Protein AF-A0A212FAN5-F1 (afdb_monomer)

Radius of gyration: 25.09 Å; Cα contacts (8 Å, |Δi|>4): 519; chains: 1; bounding box: 76×52×69 Å

Mean predicted aligned error: 10.19 Å

Secondary structure (DSSP, 8-state):
--HHHHHHHHHHHHHHTTSS-HHHHHHTTS-HHHHHHHHHHHHHHHHHHTTHHHHHHHHHHH-S-GGGSSHHHHHHHHHHHHHHHHHHS-HHHHHHHHHHHHHHHHHHHHHHS-TT-TTS--HHHHHHHHHHHHHHHHHHHTT-SSS---HHHHHHHHHHHH--SPPPHHHHHHHHHHHHHHHHTSPPPPHHHHHHHHHHHHHHHHHHGGG-TTTT--GGGTTTTSTTPPPPPHHHHHHHHHHHHHHSBSSTHHHHHHH-SSGGGG-S-PPPPBSS-HHHHHHH--HHHHHHHHHHHHHHHHHHHSTHHHHIIIIIIHHHHTS-HHHHHHHHHHHHHHHHHHS-HHHHHHHHHHHHHHTTSTTS-HHHHHTHHHHHHHHHHHTT---SS--TTSHHHHHHHTT---HHHHHHHHHHHHHHHHHGGG---

Nearest PDB structures (foldseek):
  8uvi-assembly1_A  TM=6.514E-01  e=1.101E-11  Homo sapiens
  8w6d-assembly1_B  TM=5.560E-01  e=1.247E-11  Homo sapiens
  8w6g-assembly1_B  TM=5.417E-01  e=8.872E-11  Homo sapiens
  4f35-assembly1_C  TM=7.478E-01  e=4.276E-08  Vibrio cholerae
  8r34-assembly1_A  TM=4.505E-01  e=2.760E-05  Saccharomyces cerevisiae

Solvent-accessible surface area (backbone atoms only — not comparable to full-atom values): 23287 Å² total; per-residue (Å²): 131,63,67,36,59,60,15,48,46,52,65,55,49,35,38,73,72,69,72,40,57,61,71,63,41,56,51,33,49,69,35,62,72,51,50,35,52,51,47,53,49,53,52,48,50,50,46,54,74,52,42,54,58,60,50,54,44,41,50,54,64,56,52,80,58,55,84,46,48,30,56,74,47,38,41,51,35,47,25,48,42,18,18,60,45,4,55,80,39,57,35,54,60,42,30,45,54,52,39,65,58,49,39,58,50,36,51,53,53,39,65,72,55,53,96,82,54,92,82,62,59,65,36,66,60,50,44,44,52,41,42,57,43,21,36,51,28,5,47,50,16,55,56,38,88,82,76,81,84,67,55,75,60,54,50,52,55,57,54,70,76,71,67,91,63,73,59,54,74,66,61,16,44,50,52,48,53,52,47,47,52,57,53,69,69,51,77,78,92,48,70,47,36,56,50,49,51,48,54,51,52,49,51,53,50,52,60,59,45,32,73,27,78,88,68,79,53,31,71,47,54,74,51,69,88,45,90,89,55,80,69,64,52,71,32,60,57,46,50,53,52,53,53,50,36,46,67,40,60,39,59,69,62,64,57,50,65,73,71,44,90,48,84,80,74,61,62,94,72,71,91,74,55,30,62,49,39,64,72,60,47,63,75,72,54,68,61,44,57,52,40,28,50,12,25,22,46,31,50,36,52,49,37,67,74,38,74,54,32,54,52,38,20,67,63,63,22,36,74,41,52,74,45,58,68,71,58,28,48,48,50,50,25,50,53,23,26,53,37,7,44,77,42,56,33,68,60,30,34,35,62,48,46,41,55,63,67,39,35,56,44,87,94,52,53,68,70,52,51,80,39,42,68,59,50,53,49,34,28,59,55,19,9,55,56,32,59,62,47,59,44,87,96,36,45,27,24,42,30,35,70,71,48,65,35,56,64,70,58,47,41,52,50,53,50,50,52,53,49,52,62,66,60,63,78,76,66,87,125

Foldseek 3Di:
DCLLVLLCCLLPVCVVVVLDDNVVLVQLLDDLVLLLVLLLVLLLVLLVVLCVLVLLLLCLQLPDDLVCLKLVNNLLSLLVSLQQSLCQHPSLSNLLSSLLLLQVLLVVLQVVVPPPDPQAWRSLQSLLLSSLSSQVSNLVSNVPVVHDDPNSVLSVVLVVPRGDDIHDSVSSVSSSVSSVVVNVPDDPNDPLNVVSVVLSVVLVVLVVQQDPPPVVDHQQCPCVVPPPDDGDDSSNSSVVSVVVQQPAFSDVLVVVVVPDPDPVSSPPDDDTGGSSHVVSSVVPDDVSLSSNSSSLSSVLVSCVSDCVLVVLQPPVLCVLQVDPPVSNLVVLLVQLLVLLQVDPLSNSLSVCLSSLLSNLDPPGDPVCVVCSVVSNSSNNSSSSNRFQHLDPSRSNVSCCPSSVHDSVSSVVSVVVSVVCVVPVVPDDD

Structure (mmCIF, N/CA/C/O backbone):
data_AF-A0A212FAN5-F1
#
_entry.id   AF-A0A212FAN5-F1
#
loop_
_atom_site.group_PDB
_atom_site.id
_atom_site.type_symbol
_atom_site.label_atom_id
_atom_site.label_alt_id
_atom_site.label_comp_id
_atom_site.label_asym_id
_atom_site.label_entity_id
_atom_site.label_seq_id
_atom_site.pdbx_PDB_ins_code
_atom_site.Cartn_x
_atom_site.Cartn_y
_atom_site.Cartn_z
_atom_site.occupancy
_atom_site.B_iso_or_equiv
_atom_site.auth_seq_id
_atom_site.auth_comp_id
_atom_site.auth_asym_id
_atom_site.auth_atom_id
_atom_site.pdbx_PDB_model_num
ATOM 1 N N . MET A 1 1 ? -6.114 16.616 -9.370 1.00 46.06 1 MET A N 1
ATOM 2 C CA . MET A 1 1 ? -6.663 16.224 -10.688 1.00 46.06 1 MET A CA 1
ATOM 3 C C . MET A 1 1 ? -5.635 16.204 -11.830 1.00 46.06 1 MET A C 1
ATOM 5 O O . MET A 1 1 ? -5.940 15.588 -12.833 1.00 46.06 1 MET A O 1
ATOM 9 N N . ALA A 1 2 ? -4.420 16.767 -11.707 1.00 61.09 2 ALA A N 1
ATOM 10 C CA . ALA A 1 2 ? -3.475 16.863 -12.839 1.00 61.09 2 ALA A CA 1
ATOM 11 C C . ALA A 1 2 ? -2.564 15.636 -13.099 1.00 61.09 2 ALA A C 1
ATOM 13 O O . ALA A 1 2 ? -2.023 15.501 -14.190 1.00 61.09 2 ALA A O 1
ATOM 14 N N . ALA A 1 3 ? -2.388 14.722 -12.135 1.00 66.31 3 ALA A N 1
ATOM 15 C CA . ALA A 1 3 ? -1.461 13.590 -12.288 1.00 66.31 3 ALA A CA 1
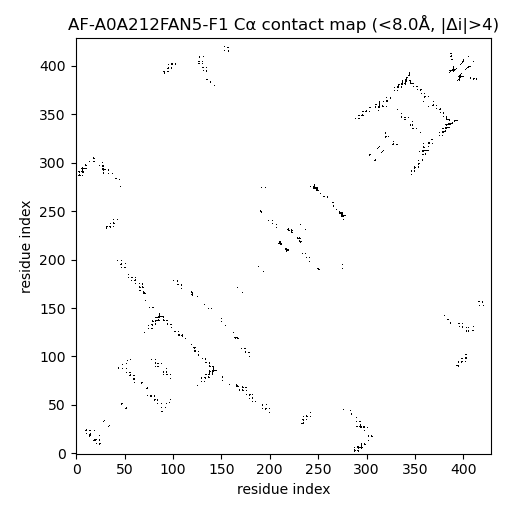ATOM 16 C C . ALA A 1 3 ? -1.793 12.626 -13.457 1.00 66.31 3 ALA A C 1
ATOM 18 O O . ALA A 1 3 ? -0.866 12.212 -14.148 1.00 66.31 3 ALA A O 1
ATOM 19 N N . PRO A 1 4 ? -3.070 12.296 -13.748 1.00 72.94 4 PRO A N 1
ATOM 20 C CA . PRO A 1 4 ? -3.416 11.442 -14.889 1.00 72.94 4 PRO A CA 1
ATOM 21 C C . PRO A 1 4 ? -3.107 12.084 -16.244 1.00 72.94 4 PRO A C 1
ATOM 23 O O . PRO A 1 4 ? -2.704 11.390 -17.169 1.00 72.94 4 PRO A O 1
ATOM 26 N N . ALA A 1 5 ? -3.255 13.410 -16.352 1.00 83.69 5 ALA A N 1
ATOM 27 C CA . ALA A 1 5 ? -2.942 14.144 -17.576 1.00 83.69 5 ALA A CA 1
ATOM 28 C C . ALA A 1 5 ? -1.446 14.053 -17.905 1.00 83.69 5 ALA A C 1
ATOM 30 O O . ALA A 1 5 ? -1.089 13.807 -19.052 1.00 83.69 5 ALA A O 1
ATOM 31 N N . ALA A 1 6 ? -0.580 14.142 -16.887 1.00 85.00 6 ALA A N 1
ATOM 32 C CA . ALA A 1 6 ? 0.856 13.918 -17.053 1.00 85.00 6 ALA A CA 1
ATOM 33 C C . ALA A 1 6 ? 1.170 12.505 -17.568 1.00 85.00 6 ALA A C 1
ATOM 35 O O . ALA A 1 6 ? 2.084 12.328 -18.367 1.00 85.00 6 ALA A O 1
ATOM 36 N N . GLY A 1 7 ? 0.371 11.514 -17.162 1.00 84.19 7 GLY A N 1
ATOM 37 C CA . GLY A 1 7 ? 0.466 10.149 -17.663 1.00 84.19 7 GLY A CA 1
ATOM 38 C C . GLY A 1 7 ? 0.160 10.012 -19.154 1.00 84.19 7 GLY A C 1
ATOM 39 O O . GLY A 1 7 ? 0.705 9.107 -19.754 1.00 84.19 7 GLY A O 1
ATOM 40 N N . PHE A 1 8 ? -0.635 10.899 -19.767 1.00 90.06 8 PHE A N 1
ATOM 41 C CA . PHE A 1 8 ? -0.905 10.887 -21.214 1.00 90.06 8 PHE A CA 1
ATOM 42 C C . PHE A 1 8 ? 0.152 11.616 -22.049 1.00 90.06 8 PHE A C 1
ATOM 44 O O . PHE A 1 8 ? 0.228 11.393 -23.255 1.00 90.06 8 PHE A O 1
ATOM 51 N N . ILE A 1 9 ? 0.980 12.470 -21.437 1.00 91.12 9 ILE A N 1
ATOM 52 C CA . ILE A 1 9 ? 1.988 13.257 -22.163 1.00 91.12 9 ILE A CA 1
ATOM 53 C C . ILE A 1 9 ? 2.911 12.357 -23.003 1.00 91.12 9 ILE A C 1
ATOM 55 O O . ILE A 1 9 ? 3.073 12.651 -24.189 1.00 91.12 9 ILE A O 1
ATOM 59 N N . PRO A 1 10 ? 3.464 11.239 -22.483 1.00 89.12 10 PRO A N 1
ATOM 60 C CA . PRO A 1 10 ? 4.305 10.357 -23.287 1.00 89.12 10 PRO A CA 1
ATOM 61 C C . PRO A 1 10 ? 3.571 9.739 -24.482 1.00 89.12 10 PRO A C 1
ATOM 63 O O . PRO A 1 10 ? 4.204 9.484 -25.500 1.00 89.12 10 PRO A O 1
ATOM 66 N N . LEU A 1 11 ? 2.251 9.518 -24.383 1.00 89.44 11 LEU A N 1
ATOM 67 C CA . LEU A 1 11 ? 1.454 8.915 -25.458 1.00 89.44 11 LEU A CA 1
ATOM 68 C C . LEU A 1 11 ? 1.418 9.791 -26.717 1.00 89.44 11 LEU A C 1
ATOM 70 O O . LEU A 1 11 ? 1.438 9.261 -27.821 1.00 89.44 11 LEU A O 1
ATOM 74 N N . PHE A 1 12 ? 1.385 11.113 -26.543 1.00 90.62 12 PHE A N 1
ATOM 75 C CA . PHE A 1 12 ? 1.351 12.076 -27.645 1.00 90.62 12 PHE A CA 1
ATOM 76 C C . PHE A 1 12 ? 2.745 12.598 -28.018 1.00 90.62 12 PHE A C 1
ATOM 78 O O . PHE A 1 12 ? 3.089 12.664 -29.196 1.00 90.62 12 PHE A O 1
ATOM 85 N N . MET A 1 13 ? 3.572 12.940 -27.025 1.00 92.75 13 MET A N 1
ATOM 86 C CA . MET A 1 13 ? 4.868 13.577 -27.271 1.00 92.75 13 MET A CA 1
ATOM 87 C C . MET A 1 13 ? 5.886 12.620 -27.898 1.00 92.75 13 MET A C 1
ATOM 89 O O . MET A 1 13 ? 6.616 13.023 -28.798 1.00 92.75 13 MET A O 1
ATOM 93 N N . LEU A 1 14 ? 5.954 11.356 -27.456 1.00 91.44 14 LEU A N 1
ATOM 94 C CA . LEU A 1 14 ? 6.981 10.427 -27.949 1.00 91.44 14 LEU A CA 1
ATOM 95 C C . LEU A 1 14 ? 6.835 10.119 -29.452 1.00 91.44 14 LEU A C 1
ATOM 97 O O . LEU A 1 14 ? 7.858 10.157 -30.141 1.00 91.44 14 LEU A O 1
ATOM 101 N N . PRO A 1 15 ? 5.618 9.885 -29.988 1.00 92.56 15 PRO A N 1
ATOM 102 C CA . PRO A 1 15 ? 5.424 9.778 -31.432 1.00 92.56 15 PRO A CA 1
ATOM 103 C C . PRO A 1 15 ? 5.621 11.102 -32.170 1.00 92.56 15 PRO A C 1
ATOM 105 O O . PRO A 1 15 ? 6.230 11.109 -33.236 1.00 92.56 15 PRO A O 1
ATOM 108 N N . MET A 1 16 ? 5.169 12.228 -31.603 1.00 92.25 16 MET A N 1
ATOM 109 C CA . MET A 1 16 ? 5.304 13.546 -32.241 1.00 92.25 16 MET A CA 1
ATOM 110 C C . MET A 1 16 ? 6.770 13.952 -32.449 1.00 92.25 16 MET A C 1
ATOM 112 O O . MET A 1 16 ? 7.107 14.525 -33.481 1.00 92.25 16 MET A O 1
ATOM 116 N N . PHE A 1 17 ? 7.651 13.624 -31.501 1.00 91.19 17 PHE A N 1
ATOM 117 C CA . PHE A 1 17 ? 9.094 13.850 -31.633 1.00 91.19 17 PHE A CA 1
ATOM 118 C C . PHE A 1 17 ? 9.822 12.752 -32.427 1.00 91.19 17 PHE A C 1
ATOM 120 O O . PHE A 1 17 ? 11.046 12.786 -32.522 1.00 91.19 17 PHE A O 1
ATOM 127 N N . GLY A 1 18 ? 9.104 11.768 -32.980 1.00 87.94 18 GLY A N 1
ATOM 128 C CA . GLY A 1 18 ? 9.692 10.681 -33.768 1.00 87.94 18 GLY A CA 1
ATOM 129 C C . GLY A 1 18 ? 10.557 9.707 -32.961 1.00 87.94 18 GLY A C 1
ATOM 130 O O . GLY A 1 18 ? 11.341 8.962 -33.542 1.00 87.94 18 GLY A O 1
ATOM 131 N N . VAL A 1 19 ? 10.435 9.699 -31.628 1.00 89.19 19 VAL A N 1
ATOM 132 C CA . VAL A 1 19 ? 11.263 8.862 -30.743 1.00 89.19 19 VAL A CA 1
ATOM 133 C C . VAL A 1 19 ? 10.789 7.408 -30.745 1.00 89.19 19 VAL A C 1
ATOM 135 O O . VAL A 1 19 ? 11.597 6.480 -30.749 1.00 89.19 19 VAL A O 1
ATOM 138 N N . LEU A 1 20 ? 9.471 7.200 -30.722 1.00 89.06 20 LEU A N 1
ATOM 139 C CA . LEU A 1 20 ? 8.841 5.882 -30.737 1.00 89.06 20 LEU A CA 1
ATOM 140 C C . LEU A 1 20 ? 7.603 5.893 -31.629 1.00 89.06 20 LEU A C 1
ATOM 142 O O . LEU A 1 20 ? 6.850 6.858 -31.639 1.00 89.06 20 LEU A O 1
ATOM 146 N N . ASP A 1 21 ? 7.352 4.777 -32.308 1.00 91.81 21 ASP A N 1
ATOM 147 C CA . ASP A 1 21 ? 6.118 4.579 -33.066 1.00 91.81 21 ASP A CA 1
ATOM 148 C C . ASP A 1 21 ? 4.885 4.513 -32.144 1.00 91.81 21 ASP A C 1
ATOM 150 O O . ASP A 1 21 ? 4.941 3.958 -31.040 1.00 91.81 21 ASP A O 1
ATOM 154 N N . THR A 1 22 ? 3.751 5.028 -32.621 1.00 91.56 22 THR A N 1
ATOM 155 C CA . THR A 1 22 ? 2.479 5.112 -31.890 1.00 91.56 22 THR A CA 1
ATOM 156 C C . THR A 1 22 ? 2.050 3.756 -31.333 1.00 91.56 22 THR A C 1
ATOM 158 O O . THR A 1 22 ? 1.640 3.669 -30.173 1.00 91.56 22 THR A O 1
ATOM 161 N N . VAL A 1 23 ? 2.206 2.677 -32.110 1.00 91.44 23 VAL A N 1
ATOM 162 C CA . VAL A 1 23 ? 1.837 1.316 -31.683 1.00 91.44 23 VAL A CA 1
ATOM 163 C C . VAL A 1 23 ? 2.699 0.855 -30.503 1.00 91.44 23 VAL A C 1
ATOM 165 O O . VAL A 1 23 ? 2.186 0.287 -29.536 1.00 91.44 23 VAL A O 1
ATOM 168 N N . LYS A 1 24 ? 4.004 1.153 -30.530 1.00 88.06 24 LYS A N 1
ATOM 169 C CA . LYS A 1 24 ? 4.939 0.803 -29.445 1.00 88.06 24 LYS A CA 1
ATOM 170 C C . LYS A 1 24 ? 4.662 1.597 -28.170 1.00 88.06 24 LYS A C 1
ATOM 172 O O . LYS A 1 24 ? 4.730 1.041 -27.070 1.00 88.06 24 LYS A O 1
ATOM 177 N N . VAL A 1 25 ? 4.340 2.885 -28.302 1.00 89.44 25 VAL A N 1
ATOM 178 C CA . VAL A 1 25 ? 4.002 3.727 -27.147 1.00 89.44 25 VAL A CA 1
ATOM 179 C C . VAL A 1 25 ? 2.686 3.269 -26.525 1.00 89.44 25 VAL A C 1
ATOM 181 O O . VAL A 1 25 ? 2.644 3.039 -25.318 1.00 89.44 25 VAL A O 1
ATOM 184 N N . ALA A 1 26 ? 1.645 3.040 -27.330 1.00 89.19 26 ALA A N 1
ATOM 185 C CA . ALA A 1 26 ? 0.362 2.523 -26.851 1.00 89.19 26 ALA A CA 1
ATOM 186 C C . ALA A 1 26 ? 0.505 1.152 -26.163 1.00 89.19 26 ALA A C 1
ATOM 188 O O . ALA A 1 26 ? -0.056 0.941 -25.086 1.00 89.19 26 ALA A O 1
ATOM 189 N N . GLY A 1 27 ? 1.336 0.256 -26.712 1.00 87.25 27 GLY A N 1
ATOM 190 C CA . GLY A 1 27 ? 1.639 -1.051 -26.115 1.00 87.25 27 GLY A CA 1
ATOM 191 C C . GLY A 1 27 ? 2.274 -0.975 -24.718 1.00 87.25 27 GLY A C 1
ATOM 192 O O . GLY A 1 27 ? 2.142 -1.905 -23.925 1.00 87.25 27 GLY A O 1
ATOM 193 N N . SER A 1 28 ? 2.905 0.152 -24.370 1.00 86.06 28 SER A N 1
ATOM 194 C CA . SER A 1 28 ? 3.496 0.368 -23.041 1.00 86.06 28 SER A CA 1
ATOM 195 C C . SER A 1 28 ? 2.448 0.653 -21.949 1.00 86.06 28 SER A C 1
ATOM 197 O O . SER A 1 28 ? 2.745 0.462 -20.770 1.00 86.06 28 SER A O 1
ATOM 199 N N . TYR A 1 29 ? 1.222 1.064 -22.310 1.00 87.62 29 TYR A N 1
ATOM 200 C CA . TYR A 1 29 ? 0.134 1.355 -21.357 1.00 87.62 29 TYR A CA 1
ATOM 201 C C . TYR A 1 29 ? -0.659 0.119 -20.932 1.00 87.62 29 TYR A C 1
ATOM 203 O O . TYR A 1 29 ? -1.281 0.135 -19.870 1.00 87.62 29 TYR A O 1
ATOM 211 N N . PHE A 1 30 ? -0.629 -0.953 -21.724 1.00 85.44 30 PHE A N 1
ATOM 212 C CA . PHE A 1 30 ? -1.336 -2.194 -21.418 1.00 85.44 30 PHE A CA 1
ATOM 213 C C . PHE A 1 30 ? -0.386 -3.391 -21.464 1.00 85.44 30 PHE A C 1
ATOM 215 O O . PHE A 1 30 ? -0.435 -4.233 -22.355 1.00 85.44 30 PHE A O 1
ATOM 222 N N . ASN A 1 31 ? 0.509 -3.439 -20.478 1.00 83.56 31 ASN A N 1
ATOM 223 C CA . ASN A 1 31 ? 1.464 -4.529 -20.306 1.00 83.56 31 ASN A CA 1
ATOM 224 C C . ASN A 1 31 ? 1.005 -5.501 -19.202 1.00 83.56 31 ASN A C 1
ATOM 226 O O . ASN A 1 31 ? 0.176 -5.154 -18.360 1.00 83.56 31 ASN A O 1
ATOM 230 N N . ASP A 1 32 ? 1.592 -6.696 -19.166 1.00 80.88 32 ASP A N 1
ATOM 231 C CA . ASP A 1 32 ? 1.287 -7.773 -18.211 1.00 80.88 32 ASP A CA 1
ATOM 232 C C . ASP A 1 32 ? 1.281 -7.287 -16.748 1.00 80.88 32 ASP A C 1
ATOM 234 O O . ASP A 1 32 ? 0.324 -7.507 -16.009 1.00 80.88 32 ASP A O 1
ATOM 238 N N . SER A 1 33 ? 2.293 -6.511 -16.347 1.00 81.25 33 SER A N 1
ATOM 239 C CA . SER A 1 33 ? 2.389 -5.959 -14.988 1.00 81.25 33 SER A CA 1
ATOM 240 C C . SER A 1 33 ? 1.289 -4.943 -14.662 1.00 81.25 33 SER A C 1
ATOM 242 O O . SER A 1 33 ? 0.830 -4.876 -13.522 1.00 81.25 33 SER A O 1
ATOM 244 N N . ILE A 1 34 ? 0.850 -4.154 -15.650 1.00 84.06 34 ILE A N 1
ATOM 245 C CA . ILE A 1 34 ? -0.247 -3.193 -15.474 1.00 84.06 34 ILE A CA 1
ATOM 246 C C . ILE A 1 34 ? -1.567 -3.957 -15.365 1.00 84.06 34 ILE A C 1
ATOM 248 O O . ILE A 1 34 ? -2.365 -3.658 -14.483 1.00 84.06 34 ILE A O 1
ATOM 252 N N . CYS A 1 35 ? -1.770 -4.985 -16.191 1.00 82.62 35 CYS A N 1
ATOM 253 C CA . CYS A 1 35 ? -2.942 -5.853 -16.110 1.00 82.62 35 CYS A CA 1
ATOM 254 C C . CYS A 1 35 ? -3.058 -6.514 -14.725 1.00 82.62 35 CYS A C 1
ATOM 256 O O . CYS A 1 35 ? -4.109 -6.424 -14.087 1.00 82.62 35 CYS A O 1
ATOM 258 N N . LEU A 1 36 ? -1.956 -7.061 -14.201 1.00 81.25 36 LEU A N 1
ATOM 259 C CA . LEU A 1 36 ? -1.901 -7.595 -12.839 1.00 81.25 36 LEU A CA 1
ATOM 260 C C . LEU A 1 36 ? -2.270 -6.539 -11.787 1.00 81.25 36 LEU A C 1
ATOM 262 O O . LEU A 1 36 ? -3.070 -6.810 -10.893 1.00 81.25 36 LEU A O 1
ATOM 266 N N . PHE A 1 37 ? -1.712 -5.330 -11.897 1.00 81.38 37 PHE A N 1
ATOM 267 C CA . PHE A 1 37 ? -2.019 -4.228 -10.985 1.00 81.38 37 PHE A CA 1
ATOM 268 C C . PHE A 1 37 ? -3.511 -3.869 -10.997 1.00 81.38 37 PHE A C 1
ATOM 270 O O . PHE A 1 37 ? -4.101 -3.660 -9.935 1.00 81.38 37 PHE A O 1
ATOM 277 N N . VAL A 1 38 ? -4.134 -3.833 -12.179 1.00 83.44 38 VAL A N 1
ATOM 278 C CA . VAL A 1 38 ? -5.569 -3.556 -12.333 1.00 83.44 38 VAL A CA 1
ATOM 279 C C . VAL A 1 38 ? -6.407 -4.629 -11.650 1.00 83.44 38 VAL A C 1
ATOM 281 O O . VAL A 1 38 ? -7.250 -4.296 -10.816 1.00 83.44 38 VAL A O 1
ATOM 284 N N . VAL A 1 39 ? -6.153 -5.905 -11.944 1.00 82.12 39 VAL A N 1
ATOM 285 C CA . VAL A 1 39 ? -6.935 -7.009 -11.371 1.00 82.12 39 VAL A CA 1
ATOM 286 C C . VAL A 1 39 ? -6.743 -7.105 -9.856 1.00 82.12 39 VAL A C 1
ATOM 288 O O . VAL A 1 39 ? -7.725 -7.212 -9.120 1.00 82.12 39 VAL A O 1
ATOM 291 N N . ALA A 1 40 ? -5.505 -6.991 -9.366 1.00 80.12 40 ALA A N 1
ATOM 292 C CA . ALA A 1 40 ? -5.224 -6.973 -7.932 1.00 80.12 40 ALA A CA 1
ATOM 293 C C . ALA A 1 40 ? -5.911 -5.786 -7.237 1.00 80.12 40 ALA A C 1
ATOM 295 O O . ALA A 1 40 ? -6.470 -5.943 -6.153 1.00 80.12 40 ALA A O 1
ATOM 296 N N . GLY A 1 41 ? -5.932 -4.610 -7.875 1.00 81.06 41 GLY A N 1
ATOM 297 C CA . GLY A 1 41 ? -6.659 -3.439 -7.389 1.00 81.06 41 GLY A CA 1
ATOM 298 C C . GLY A 1 41 ? -8.168 -3.678 -7.286 1.00 81.06 41 GLY A C 1
ATOM 299 O O . GLY A 1 41 ? -8.760 -3.380 -6.249 1.00 81.06 41 GLY A O 1
ATOM 300 N N . MET A 1 42 ? -8.782 -4.263 -8.317 1.00 84.25 42 MET A N 1
ATOM 301 C CA . MET A 1 42 ? -10.211 -4.611 -8.322 1.00 84.25 42 MET A CA 1
ATOM 302 C C . MET A 1 42 ? -10.554 -5.618 -7.221 1.00 84.25 42 MET A C 1
ATOM 304 O O . MET A 1 42 ? -11.535 -5.442 -6.496 1.00 84.25 42 MET A O 1
ATOM 308 N N . LEU A 1 43 ? -9.715 -6.637 -7.047 1.00 81.50 43 LEU A N 1
ATOM 309 C CA . LEU A 1 43 ? -9.887 -7.653 -6.016 1.00 81.50 43 LEU A CA 1
ATOM 310 C C . LEU A 1 43 ? -9.742 -7.061 -4.600 1.00 81.50 43 LEU A C 1
ATOM 312 O O . LEU A 1 43 ? -10.535 -7.357 -3.706 1.00 81.50 43 LEU A O 1
ATOM 316 N N . GLN A 1 44 ? -8.787 -6.150 -4.412 1.00 80.19 44 GLN A N 1
ATOM 317 C CA . GLN A 1 44 ? -8.599 -5.422 -3.158 1.00 80.19 44 GLN A CA 1
ATOM 318 C C . GLN A 1 44 ? -9.801 -4.534 -2.811 1.00 80.19 44 GLN A C 1
ATOM 320 O O . GLN A 1 44 ? -10.220 -4.430 -1.657 1.00 80.19 44 GLN A O 1
ATOM 325 N N . MET A 1 45 ? -10.369 -3.875 -3.820 1.00 81.50 45 MET A N 1
ATOM 326 C CA . MET A 1 45 ? -11.565 -3.052 -3.660 1.00 81.50 45 MET A CA 1
ATOM 327 C C . MET A 1 45 ? -12.791 -3.897 -3.315 1.00 81.50 45 MET A C 1
ATOM 329 O O . MET A 1 45 ? -13.599 -3.489 -2.480 1.00 81.50 45 MET A O 1
ATOM 333 N N . LEU A 1 46 ? -12.913 -5.084 -3.912 1.00 81.69 46 LEU A N 1
ATOM 334 C CA . LEU A 1 46 ? -13.956 -6.042 -3.569 1.00 81.69 46 LEU A CA 1
ATOM 335 C C . LEU A 1 46 ? -13.844 -6.468 -2.095 1.00 81.69 46 LEU A C 1
ATOM 337 O O . LEU A 1 46 ? -14.842 -6.413 -1.372 1.00 81.69 46 LEU A O 1
ATOM 341 N N . LEU A 1 47 ? -12.632 -6.781 -1.621 1.00 82.00 47 LEU A N 1
ATOM 342 C CA . LEU A 1 47 ? -12.367 -7.102 -0.214 1.00 82.00 47 LEU A CA 1
ATOM 343 C C . LEU A 1 47 ? -12.745 -5.954 0.737 1.00 82.00 47 LEU A C 1
ATOM 345 O O . LEU A 1 47 ? -13.276 -6.193 1.818 1.00 82.00 47 LEU A O 1
ATOM 349 N N . ASN A 1 48 ? -12.519 -4.700 0.343 1.00 81.44 48 ASN A N 1
ATOM 350 C CA . ASN A 1 48 ? -12.969 -3.547 1.129 1.00 81.44 48 ASN A C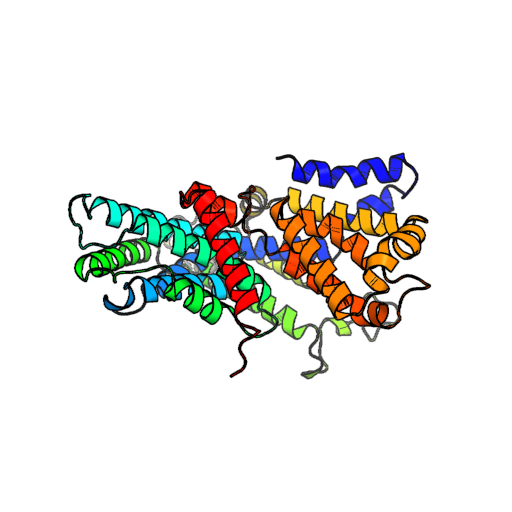A 1
ATOM 351 C C . ASN A 1 48 ? -14.503 -3.409 1.140 1.00 81.44 48 ASN A C 1
ATOM 353 O O . ASN A 1 48 ? -15.097 -3.083 2.169 1.00 81.44 48 ASN A O 1
ATOM 357 N N . SER A 1 49 ? -15.159 -3.678 0.009 1.00 82.88 49 SER A N 1
ATOM 358 C CA . SER A 1 49 ? -16.616 -3.560 -0.118 1.00 82.88 49 SER A CA 1
ATOM 359 C C . SER A 1 49 ? -17.387 -4.569 0.737 1.00 82.88 49 SER A C 1
ATOM 361 O O . SER A 1 49 ? -18.524 -4.302 1.130 1.00 82.88 49 SER A O 1
ATOM 363 N N . SER A 1 50 ? -16.766 -5.706 1.064 1.00 81.50 50 SER A N 1
ATOM 364 C CA . SER A 1 50 ? -17.356 -6.722 1.936 1.00 81.50 50 SER A CA 1
ATOM 365 C C . SER A 1 50 ? -17.366 -6.324 3.415 1.00 81.50 50 SER A C 1
ATOM 367 O O . SER A 1 50 ? -18.089 -6.930 4.204 1.00 81.50 50 SER A O 1
ATOM 369 N N . GLY A 1 51 ? -16.604 -5.292 3.801 1.00 81.94 51 GLY A N 1
ATOM 370 C CA . GLY A 1 51 ? -16.471 -4.835 5.187 1.00 81.94 51 GLY A CA 1
ATOM 371 C C . GLY A 1 51 ? -15.571 -5.718 6.056 1.00 81.94 51 GLY A C 1
ATOM 372 O O . GLY A 1 51 ? -15.475 -5.486 7.265 1.00 81.94 51 GLY A O 1
ATOM 373 N N . PHE A 1 52 ? -14.898 -6.703 5.456 1.00 84.88 52 PHE A N 1
ATOM 374 C CA . PHE A 1 52 ? -13.969 -7.608 6.135 1.00 84.88 52 PHE A CA 1
ATOM 375 C C . PHE A 1 52 ? -12.840 -6.855 6.857 1.00 84.88 52 PHE A C 1
ATOM 377 O O . PHE A 1 52 ? -12.530 -7.119 8.022 1.00 84.88 52 PHE A O 1
ATOM 384 N N . ASP A 1 53 ? -12.272 -5.851 6.192 1.00 85.38 53 ASP A N 1
ATOM 385 C CA . ASP A 1 53 ? -11.228 -4.981 6.729 1.00 85.38 53 ASP A CA 1
ATOM 386 C C . ASP A 1 53 ? -11.688 -4.226 7.987 1.00 85.38 53 ASP A C 1
ATOM 388 O O . ASP A 1 53 ? -10.993 -4.227 9.008 1.00 85.38 53 ASP A O 1
ATOM 392 N N . ARG A 1 54 ? -12.900 -3.656 7.961 1.00 87.94 54 ARG A N 1
ATOM 393 C CA . ARG A 1 54 ? -13.514 -2.956 9.100 1.00 87.94 54 ARG A CA 1
ATOM 394 C C . ARG A 1 54 ? -13.703 -3.891 10.288 1.00 87.94 54 ARG A C 1
ATOM 396 O O . ARG A 1 54 ? -13.431 -3.483 11.417 1.00 87.94 54 ARG A O 1
ATOM 403 N N . ARG A 1 55 ? -14.131 -5.137 10.052 1.00 88.00 55 ARG A N 1
ATOM 404 C CA . ARG A 1 55 ? -14.304 -6.129 11.125 1.00 88.00 55 ARG A CA 1
ATOM 405 C C . ARG A 1 55 ? -12.992 -6.507 11.779 1.00 88.00 55 ARG A C 1
ATOM 407 O O . ARG A 1 55 ? -12.948 -6.553 13.003 1.00 88.00 55 ARG A O 1
ATOM 414 N N . ILE A 1 56 ? -11.942 -6.761 11.000 1.00 87.50 56 ILE A N 1
ATOM 415 C CA . ILE A 1 56 ? -10.628 -7.103 11.558 1.00 87.50 56 ILE A CA 1
ATOM 416 C C . ILE A 1 56 ? -10.060 -5.924 12.345 1.00 87.50 56 ILE A C 1
ATOM 418 O O . ILE A 1 56 ? -9.588 -6.117 13.465 1.00 87.50 56 ILE A O 1
ATOM 422 N N . ILE A 1 57 ? -10.151 -4.706 11.800 1.00 87.69 57 ILE A N 1
ATOM 423 C CA . ILE A 1 57 ? -9.708 -3.491 12.496 1.00 87.69 57 ILE A CA 1
ATOM 424 C C . ILE A 1 57 ? -10.434 -3.353 13.831 1.00 87.69 57 ILE A C 1
ATOM 426 O O . ILE A 1 57 ? -9.783 -3.205 14.863 1.00 87.69 57 ILE A O 1
ATOM 430 N N . LEU A 1 58 ? -11.768 -3.411 13.833 1.00 88.69 58 LEU A N 1
ATOM 431 C CA . LEU A 1 58 ? -12.545 -3.248 15.060 1.00 88.69 58 LEU A CA 1
ATOM 432 C C . LEU A 1 58 ? -12.335 -4.409 16.025 1.00 88.69 58 LEU A C 1
ATOM 434 O O . LEU A 1 58 ? -12.210 -4.166 17.213 1.00 88.69 58 LEU A O 1
ATOM 438 N N . TRP A 1 59 ? -12.211 -5.646 15.549 1.00 87.94 59 TRP A N 1
ATOM 439 C CA . TRP A 1 59 ? -11.887 -6.785 16.405 1.00 87.94 59 TRP A CA 1
ATOM 440 C C . TRP A 1 59 ? -10.532 -6.600 17.107 1.00 87.94 59 TRP A C 1
ATOM 442 O O . TRP A 1 59 ? -10.441 -6.776 18.323 1.00 87.94 59 TRP A O 1
ATOM 452 N N . LEU A 1 60 ? -9.500 -6.150 16.383 1.00 85.62 60 LEU A N 1
ATOM 453 C CA . LEU A 1 60 ? -8.189 -5.850 16.965 1.00 85.62 60 LEU A CA 1
ATOM 454 C C . LEU A 1 60 ? -8.247 -4.669 17.943 1.00 85.62 60 LEU A C 1
ATOM 456 O O . LEU A 1 60 ? -7.673 -4.751 19.032 1.00 85.62 60 LEU A O 1
ATOM 460 N N . LEU A 1 61 ? -8.953 -3.590 17.594 1.00 86.38 61 LEU A N 1
ATOM 461 C CA . LEU A 1 61 ? -9.095 -2.411 18.454 1.00 86.38 61 LEU A CA 1
ATOM 462 C C . LEU A 1 61 ? -9.928 -2.701 19.715 1.00 86.38 61 LEU A C 1
ATOM 464 O O . LEU A 1 61 ? -9.561 -2.232 20.793 1.00 86.38 61 LEU A O 1
ATOM 468 N N . CYS A 1 62 ? -10.999 -3.489 19.599 1.00 85.94 62 CYS A N 1
ATOM 469 C CA . CYS A 1 62 ? -11.927 -3.830 20.682 1.00 85.94 62 CYS A CA 1
ATOM 470 C C . CYS A 1 62 ? -11.466 -4.993 21.569 1.00 85.94 62 CYS A C 1
ATOM 472 O O . CYS A 1 62 ? -12.074 -5.224 22.612 1.00 85.94 62 CYS A O 1
ATOM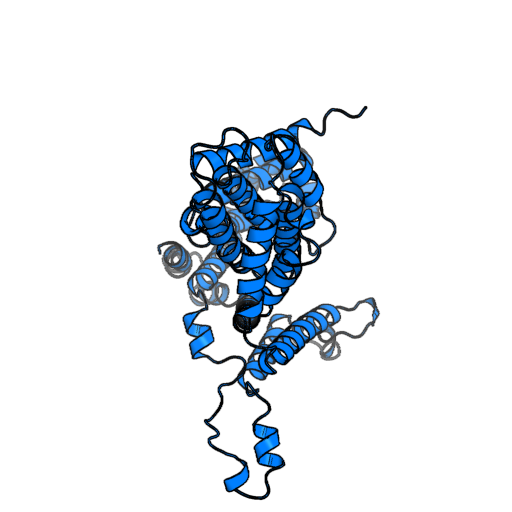 474 N N . SER A 1 63 ? -10.436 -5.743 21.169 1.00 84.19 63 SER A N 1
ATOM 475 C CA . SER A 1 63 ? -9.945 -6.900 21.928 1.00 84.19 63 SER A CA 1
ATOM 476 C C . SER A 1 63 ? -9.602 -6.550 23.393 1.00 84.19 63 SER A C 1
ATOM 478 O O . SER A 1 63 ? -9.039 -5.494 23.662 1.00 84.19 63 SER A O 1
ATOM 480 N N . GLY A 1 64 ? -9.923 -7.438 24.342 1.00 78.75 64 GLY A N 1
ATOM 481 C CA . GLY A 1 64 ? -9.515 -7.368 25.757 1.00 78.75 64 GLY A CA 1
ATOM 482 C C . GLY A 1 64 ? -10.200 -6.328 26.665 1.00 78.75 64 GLY A C 1
ATOM 483 O O . GLY A 1 64 ? -11.230 -5.744 26.328 1.00 78.75 64 GLY A O 1
ATOM 484 N N . ASP A 1 65 ? -9.632 -6.145 27.864 1.00 76.62 65 ASP A N 1
ATOM 485 C CA . ASP A 1 65 ? -10.243 -5.381 28.968 1.00 76.62 65 ASP A CA 1
ATOM 486 C C . ASP A 1 65 ? -10.040 -3.860 28.870 1.00 76.62 65 ASP A C 1
ATOM 488 O O . ASP A 1 65 ? -9.205 -3.367 28.108 1.00 76.62 65 ASP A O 1
ATOM 492 N N . ASN A 1 66 ? -10.736 -3.096 29.723 1.00 73.31 66 ASN A N 1
ATOM 493 C CA . ASN A 1 66 ? -10.643 -1.627 29.810 1.00 73.31 66 ASN A CA 1
ATOM 494 C C . ASN A 1 66 ? -9.189 -1.126 29.928 1.00 73.31 66 ASN A C 1
ATOM 496 O O . ASN A 1 66 ? -8.804 -0.158 29.274 1.00 73.31 66 ASN A O 1
ATOM 500 N N . CYS A 1 67 ? -8.338 -1.838 30.674 1.00 64.56 67 CYS A N 1
ATOM 501 C CA . CYS A 1 67 ? -6.912 -1.526 30.837 1.00 64.56 67 CYS A CA 1
ATOM 502 C C . CYS A 1 67 ? -6.099 -1.609 29.530 1.00 64.56 67 CYS A C 1
ATOM 504 O O . CYS A 1 67 ? -4.937 -1.191 29.484 1.00 64.56 67 CYS A O 1
ATOM 506 N N . GLN A 1 68 ? -6.655 -2.181 28.461 1.00 68.44 68 GLN A N 1
ATOM 507 C CA . GLN A 1 68 ? -6.024 -2.235 27.145 1.00 68.44 68 GLN A CA 1
ATOM 508 C C . GLN A 1 68 ? -6.322 -1.007 26.270 1.00 68.44 68 GLN A C 1
ATOM 510 O O . GLN A 1 68 ? -5.660 -0.837 25.246 1.00 68.44 68 GLN A O 1
ATOM 515 N N . PHE A 1 69 ? -7.242 -0.132 26.687 1.00 73.31 69 PHE A N 1
ATOM 516 C CA . PHE A 1 69 ? -7.490 1.177 26.065 1.00 73.31 69 PHE A CA 1
ATOM 517 C C . PHE A 1 69 ? -6.616 2.286 26.658 1.00 73.31 69 PHE A C 1
ATOM 519 O O . PHE A 1 69 ? -6.696 3.439 26.237 1.00 73.31 69 PHE A O 1
ATOM 526 N N . ALA A 1 70 ? -5.715 1.936 27.584 1.00 74.19 70 ALA A N 1
ATOM 527 C CA . ALA A 1 70 ? -4.634 2.815 27.999 1.00 74.19 70 ALA A CA 1
ATOM 528 C C . ALA A 1 70 ? -3.887 3.307 26.757 1.00 74.19 70 ALA A C 1
ATOM 530 O O . ALA A 1 70 ? -3.564 2.502 25.879 1.00 74.19 70 ALA A O 1
ATOM 531 N N . GLY A 1 71 ? -3.570 4.605 26.697 1.00 72.75 71 GLY A N 1
ATOM 532 C CA . GLY A 1 71 ? -3.063 5.221 25.470 1.00 72.75 71 GLY A CA 1
ATOM 533 C C . GLY A 1 71 ? -1.933 4.433 24.803 1.00 72.75 71 GLY A C 1
ATOM 534 O O . GLY A 1 71 ? -2.003 4.179 23.606 1.00 72.75 71 GLY A O 1
ATOM 535 N N . LYS A 1 72 ? -0.981 3.909 25.594 1.00 72.81 72 LYS A N 1
ATOM 536 C CA . LYS A 1 72 ? 0.153 3.099 25.098 1.00 72.81 72 LYS A CA 1
ATOM 537 C C . LYS A 1 72 ? -0.286 1.869 24.316 1.00 72.81 72 LYS A C 1
ATOM 539 O O . LYS A 1 72 ? 0.260 1.552 23.263 1.00 72.81 72 LYS A O 1
ATOM 544 N N . ARG A 1 73 ? -1.268 1.162 24.863 1.00 77.88 73 ARG A N 1
ATOM 545 C CA . ARG A 1 73 ? -1.767 -0.101 24.326 1.00 77.88 73 ARG A CA 1
ATOM 546 C C . ARG A 1 73 ? -2.720 0.143 23.162 1.00 77.88 73 ARG A C 1
ATOM 548 O O . ARG A 1 73 ? -2.649 -0.591 22.183 1.00 77.88 73 ARG A O 1
ATOM 555 N N . LEU A 1 74 ? -3.521 1.210 23.213 1.00 82.75 74 LEU A N 1
ATOM 556 C CA . LEU A 1 74 ? -4.385 1.603 22.100 1.00 82.75 74 LEU A CA 1
ATOM 557 C C . LEU A 1 74 ? -3.571 1.963 20.853 1.00 82.75 74 LEU A C 1
ATOM 559 O O . LEU A 1 74 ? -3.883 1.498 19.761 1.00 82.75 74 LEU A O 1
ATOM 563 N N . ILE A 1 75 ? -2.496 2.736 21.024 1.00 80.44 75 ILE A N 1
ATOM 564 C CA . ILE A 1 75 ? -1.554 3.036 19.943 1.00 80.44 75 ILE A CA 1
ATOM 565 C C . ILE A 1 75 ? -0.980 1.747 19.364 1.00 80.44 75 ILE A C 1
ATOM 567 O O . ILE A 1 75 ? -1.015 1.547 18.154 1.00 80.44 75 ILE A O 1
ATOM 571 N N . PHE A 1 76 ? -0.465 0.868 20.227 1.00 80.75 76 PHE A N 1
ATOM 572 C CA . PHE A 1 76 ? 0.123 -0.393 19.795 1.00 80.75 76 PHE A CA 1
ATOM 573 C C . PHE A 1 76 ? -0.871 -1.230 18.979 1.00 80.75 76 PHE A C 1
ATOM 575 O O . PHE A 1 76 ? -0.514 -1.720 17.910 1.00 80.75 76 PHE A O 1
ATOM 582 N N . LYS A 1 77 ? -2.130 -1.330 19.420 1.00 84.44 77 LYS A N 1
ATOM 583 C CA . LYS A 1 77 ? -3.199 -2.017 18.681 1.00 84.44 77 LYS A CA 1
ATOM 584 C C . LYS A 1 77 ? -3.494 -1.359 17.341 1.00 84.44 77 LYS A C 1
ATOM 586 O O . LYS A 1 77 ? -3.567 -2.060 16.338 1.00 84.44 77 LYS A O 1
ATOM 591 N N . ALA A 1 78 ? -3.619 -0.033 17.309 1.00 86.56 78 ALA A N 1
ATOM 592 C CA . ALA A 1 78 ? -3.880 0.709 16.081 1.00 86.56 78 ALA A CA 1
ATOM 593 C C . ALA A 1 78 ? -2.744 0.530 15.061 1.00 86.56 78 ALA A C 1
ATOM 595 O O . ALA A 1 78 ? -3.010 0.254 13.896 1.00 86.56 78 ALA A O 1
ATOM 596 N N . CYS A 1 79 ? -1.486 0.606 15.500 1.00 83.25 79 CYS A N 1
ATOM 597 C CA . CYS A 1 79 ? -0.315 0.358 14.658 1.00 83.25 79 CYS A CA 1
ATOM 598 C C . CYS A 1 79 ? -0.229 -1.098 14.194 1.00 83.25 79 CYS A C 1
ATOM 600 O O . CYS A 1 79 ? 0.066 -1.347 13.032 1.00 83.25 79 CYS A O 1
ATOM 602 N N . THR A 1 80 ? -0.518 -2.054 15.077 1.00 83.19 80 THR A N 1
ATOM 603 C CA . THR A 1 80 ? -0.504 -3.488 14.753 1.00 83.19 80 THR A CA 1
ATOM 604 C C . THR A 1 80 ? -1.593 -3.828 13.736 1.00 83.19 80 THR A C 1
ATOM 606 O O . THR A 1 80 ? -1.312 -4.482 12.736 1.00 83.19 80 THR A O 1
ATOM 609 N N . ALA A 1 81 ? -2.810 -3.312 13.928 1.00 88.19 81 ALA A N 1
ATOM 610 C CA . ALA A 1 81 ? -3.902 -3.449 12.970 1.00 88.19 81 ALA A CA 1
ATOM 611 C C . ALA A 1 81 ? -3.567 -2.781 11.630 1.00 88.19 81 ALA A C 1
ATOM 613 O O . ALA A 1 81 ? -3.760 -3.389 10.581 1.00 88.19 81 ALA A O 1
ATOM 614 N N . ALA A 1 82 ? -3.010 -1.565 11.663 1.00 88.00 82 ALA A N 1
ATOM 615 C CA . ALA A 1 82 ? -2.574 -0.856 10.465 1.00 88.00 82 ALA A CA 1
ATOM 616 C C . ALA A 1 82 ? -1.520 -1.643 9.684 1.00 88.00 82 ALA A C 1
ATOM 618 O O . ALA A 1 82 ? -1.621 -1.741 8.468 1.00 88.00 82 ALA A O 1
ATOM 619 N N . PHE A 1 83 ? -0.540 -2.210 10.387 1.00 85.19 83 PHE A N 1
ATOM 620 C CA . PHE A 1 83 ? 0.573 -2.956 9.817 1.00 85.19 83 PHE A CA 1
ATOM 621 C C . PHE A 1 83 ? 0.135 -4.280 9.191 1.00 85.19 83 PHE A C 1
ATOM 623 O O . PHE A 1 83 ? 0.409 -4.517 8.021 1.00 85.19 83 PHE A O 1
ATOM 630 N N . PHE A 1 84 ? -0.572 -5.132 9.939 1.00 84.25 84 PHE A N 1
ATOM 631 C CA . PHE A 1 84 ? -1.002 -6.433 9.421 1.00 84.25 84 PHE A CA 1
ATOM 632 C C . PHE A 1 84 ? -2.042 -6.291 8.320 1.00 84.25 84 PHE A C 1
ATOM 634 O O . PHE A 1 84 ? -1.958 -6.975 7.303 1.00 84.25 84 PHE A O 1
ATOM 641 N N . LEU A 1 85 ? -3.007 -5.384 8.478 1.00 85.44 85 LEU A N 1
ATOM 642 C CA . LEU A 1 85 ? -4.034 -5.229 7.462 1.00 85.44 85 LEU A CA 1
ATOM 643 C C . LEU A 1 85 ? -3.487 -4.556 6.204 1.00 85.44 85 LEU A C 1
ATOM 645 O O . LEU A 1 85 ? -3.971 -4.864 5.127 1.00 85.44 85 LEU A O 1
ATOM 649 N N . SER A 1 86 ? -2.481 -3.679 6.287 1.00 85.94 86 SER A N 1
ATOM 650 C CA . SER A 1 86 ? -1.864 -3.106 5.084 1.00 85.94 86 SER A CA 1
ATOM 651 C C . SER A 1 86 ? -0.908 -4.048 4.347 1.00 85.94 86 SER A C 1
ATOM 653 O O . SER A 1 86 ? -0.537 -3.729 3.221 1.00 85.94 86 SER A O 1
ATOM 655 N N . MET A 1 87 ? -0.525 -5.194 4.929 1.00 80.94 87 MET A N 1
ATOM 656 C CA . MET A 1 87 ? 0.166 -6.254 4.175 1.00 80.94 87 MET A CA 1
ATOM 657 C C . MET A 1 87 ? -0.745 -6.859 3.111 1.00 80.94 87 MET A C 1
ATOM 659 O O . MET A 1 87 ? -0.302 -7.151 2.007 1.00 80.94 87 MET A O 1
ATOM 663 N N . PHE A 1 88 ? -2.017 -7.058 3.462 1.00 75.38 88 PHE A N 1
ATOM 664 C CA . PHE A 1 88 ? -2.986 -7.735 2.606 1.00 75.38 88 PHE A CA 1
ATOM 665 C C . PHE A 1 88 ? -3.941 -6.766 1.917 1.00 75.38 88 PHE A C 1
ATOM 667 O O . PHE A 1 88 ? -4.429 -7.095 0.847 1.00 75.38 88 PHE A O 1
ATOM 674 N N . SER A 1 89 ? -4.196 -5.592 2.502 1.00 79.06 89 SER A N 1
ATOM 675 C CA . SER A 1 89 ? -5.084 -4.538 2.001 1.00 79.06 89 SER A CA 1
ATOM 676 C C . SER A 1 89 ? -4.308 -3.303 1.518 1.00 79.06 89 SER A C 1
ATOM 678 O O . SER A 1 89 ? -3.148 -3.091 1.866 1.00 79.06 89 SER A O 1
ATOM 680 N N . ASN A 1 90 ? -4.944 -2.422 0.741 1.00 81.38 90 ASN A N 1
ATOM 681 C CA . ASN A 1 90 ? -4.324 -1.164 0.322 1.00 81.38 90 ASN A CA 1
ATOM 682 C C . ASN A 1 90 ? -4.074 -0.264 1.546 1.00 81.38 90 ASN A C 1
ATOM 684 O O . ASN A 1 90 ? -5.008 0.090 2.270 1.00 81.38 90 ASN A O 1
ATOM 688 N N . ARG A 1 91 ? -2.825 0.190 1.737 1.00 83.00 91 ARG A N 1
ATOM 689 C CA . ARG A 1 91 ? -2.425 1.078 2.846 1.00 83.00 91 ARG A CA 1
ATOM 690 C C . ARG A 1 91 ? -3.320 2.311 3.021 1.00 83.00 91 ARG A C 1
ATOM 692 O O . ARG A 1 91 ? -3.513 2.756 4.154 1.00 83.00 91 ARG A O 1
ATOM 699 N N . LEU A 1 92 ? -3.868 2.860 1.931 1.00 82.31 92 LEU A N 1
ATOM 700 C CA . LEU A 1 92 ? -4.770 4.017 1.964 1.00 82.31 92 LEU A CA 1
ATOM 701 C C . LEU A 1 92 ? -6.110 3.669 2.611 1.00 82.31 92 LEU A C 1
ATOM 703 O O . LEU A 1 92 ? -6.598 4.419 3.455 1.00 82.31 92 LEU A O 1
ATOM 707 N N . ILE A 1 93 ? -6.669 2.518 2.241 1.00 83.62 93 ILE A N 1
ATOM 708 C CA . ILE A 1 93 ? -7.945 2.015 2.750 1.00 83.62 93 ILE A CA 1
ATOM 709 C C . ILE A 1 93 ? -7.818 1.702 4.242 1.00 83.62 93 ILE A C 1
ATOM 711 O O . ILE A 1 93 ? -8.613 2.191 5.048 1.00 83.62 93 ILE A O 1
ATOM 715 N N . THR A 1 94 ? -6.771 0.964 4.618 1.00 86.88 94 THR A N 1
ATOM 716 C CA . THR A 1 94 ? -6.490 0.604 6.012 1.00 86.88 94 THR A CA 1
ATOM 717 C C . THR A 1 94 ? -6.301 1.845 6.886 1.00 86.88 94 THR A C 1
ATOM 719 O O . THR A 1 94 ? -6.963 1.983 7.915 1.00 86.88 94 THR A O 1
ATOM 722 N N . SER A 1 95 ? -5.448 2.786 6.461 1.00 87.94 95 SER A N 1
ATOM 723 C CA . SER A 1 95 ? -5.189 4.015 7.225 1.00 87.94 95 SER A CA 1
ATOM 724 C C . SER A 1 95 ? -6.454 4.858 7.365 1.00 87.94 95 SER A C 1
ATOM 726 O O . SER A 1 95 ? -6.785 5.283 8.469 1.00 87.94 95 SER A O 1
ATOM 728 N N . SER A 1 96 ? -7.184 5.071 6.265 1.00 89.19 96 SER A N 1
ATOM 729 C CA . SER A 1 96 ? -8.411 5.871 6.260 1.00 89.19 96 SER A CA 1
ATOM 730 C C . SER A 1 96 ? -9.477 5.276 7.180 1.00 89.19 96 SER A C 1
ATOM 732 O O . SER A 1 96 ? -10.075 6.001 7.970 1.00 89.19 96 SER A O 1
ATOM 734 N N . THR A 1 97 ? -9.658 3.955 7.160 1.00 90.31 97 THR A N 1
ATOM 735 C CA . THR A 1 97 ? -10.637 3.262 8.010 1.00 90.31 97 THR A CA 1
ATOM 736 C C . THR A 1 97 ? -10.293 3.393 9.497 1.00 90.31 97 THR A C 1
ATOM 738 O O . THR A 1 97 ? -11.155 3.740 10.304 1.00 90.31 97 THR A O 1
ATOM 741 N N . ILE A 1 98 ? -9.024 3.201 9.872 1.00 91.00 98 ILE A N 1
ATOM 742 C CA . ILE A 1 98 ? -8.573 3.374 11.263 1.00 91.00 98 ILE A CA 1
ATOM 743 C C . ILE A 1 98 ? -8.725 4.837 11.711 1.00 91.00 98 ILE A C 1
ATOM 745 O O . ILE A 1 98 ? -9.218 5.095 12.811 1.00 91.00 98 ILE A O 1
ATOM 749 N N . ILE A 1 99 ? -8.358 5.800 10.856 1.00 90.88 99 ILE A N 1
ATOM 750 C CA . ILE A 1 99 ? -8.526 7.238 11.123 1.00 90.88 99 ILE A CA 1
ATOM 751 C C . ILE A 1 99 ? -10.010 7.580 11.328 1.00 90.88 99 ILE A C 1
ATOM 753 O O . ILE A 1 99 ? -10.335 8.309 12.267 1.00 90.88 99 ILE A O 1
ATOM 757 N N . GLN A 1 100 ? -10.908 7.041 10.499 1.00 90.69 100 GLN A N 1
ATOM 758 C CA . GLN A 1 100 ? -12.356 7.262 10.600 1.00 90.69 100 GLN A CA 1
ATOM 759 C C . GLN A 1 100 ? -12.952 6.727 11.907 1.00 90.69 100 GLN A C 1
ATOM 761 O O . GLN A 1 100 ? -13.884 7.335 12.425 1.00 90.69 100 GLN A O 1
ATOM 766 N N . PHE A 1 101 ? -12.415 5.643 12.475 1.00 91.12 101 PHE A N 1
ATOM 767 C CA . PHE A 1 101 ? -12.873 5.130 13.770 1.00 91.12 101 PHE A CA 1
ATOM 768 C C . PHE A 1 101 ? -12.256 5.868 14.964 1.00 91.12 101 PHE A C 1
ATOM 770 O O . PHE A 1 101 ? -12.964 6.197 15.917 1.00 91.12 101 PHE A O 1
ATOM 777 N N . LEU A 1 102 ? -10.951 6.160 14.926 1.00 89.75 102 LEU A N 1
ATOM 778 C CA . LEU A 1 102 ? -10.233 6.739 16.069 1.00 89.75 102 LEU A CA 1
ATOM 779 C C . LEU A 1 102 ? -10.441 8.249 16.220 1.00 89.75 102 LEU A C 1
ATOM 781 O O . LEU A 1 102 ? -10.492 8.744 17.344 1.00 89.75 102 LEU A O 1
ATOM 785 N N . THR A 1 103 ? -10.586 8.990 15.119 1.00 90.69 103 THR A N 1
ATOM 786 C CA . THR A 1 103 ? -10.780 10.449 15.164 1.00 90.69 103 THR A CA 1
ATOM 787 C C . THR A 1 103 ? -12.028 10.858 15.950 1.00 90.69 103 THR A C 1
ATOM 789 O O . THR A 1 103 ? -11.879 11.655 16.880 1.00 90.69 103 THR A O 1
ATOM 792 N N . PRO A 1 104 ? -13.244 10.361 15.640 1.00 90.25 104 PRO A N 1
ATOM 793 C CA . PRO A 1 104 ? -14.435 10.735 16.399 1.00 90.25 104 PRO A CA 1
ATOM 794 C C . PRO A 1 104 ? -14.362 10.239 17.845 1.00 90.25 104 PRO A C 1
ATOM 796 O O . PRO A 1 104 ? -14.724 10.990 18.743 1.00 90.25 104 PRO A O 1
ATOM 799 N N . ALA A 1 105 ? -13.812 9.043 18.089 1.00 88.31 105 ALA A N 1
ATOM 800 C CA . ALA A 1 105 ? -13.651 8.502 19.439 1.00 88.31 105 ALA A CA 1
ATOM 801 C C . ALA A 1 105 ? -12.806 9.429 20.333 1.00 88.31 105 ALA A C 1
ATOM 803 O O . ALA A 1 105 ? -13.241 9.830 21.409 1.00 88.31 105 ALA A O 1
ATOM 804 N N . LEU A 1 106 ? -11.627 9.839 19.857 1.00 87.00 106 LEU A N 1
ATOM 805 C CA . LEU A 1 106 ? -10.712 10.701 20.614 1.00 87.00 106 LEU A CA 1
ATOM 806 C C . LEU A 1 106 ? -11.212 12.146 20.722 1.00 87.00 106 LEU A C 1
ATOM 808 O O . LEU A 1 106 ? -10.946 12.812 21.718 1.00 87.00 106 LEU A O 1
ATOM 812 N N . THR A 1 107 ? -11.959 12.628 19.724 1.00 87.62 107 THR A N 1
ATOM 813 C CA . THR A 1 107 ? -12.575 13.965 19.776 1.00 87.62 107 THR A CA 1
ATOM 814 C C . THR A 1 107 ? -13.710 14.011 20.801 1.00 87.62 107 THR A C 1
ATOM 816 O O . THR A 1 107 ? -13.817 14.984 21.542 1.00 87.62 107 THR A O 1
ATOM 819 N N . ASN A 1 108 ? -14.521 12.952 20.885 1.00 87.56 108 ASN A N 1
ATOM 820 C CA . ASN A 1 108 ? -15.582 12.842 21.886 1.00 87.56 108 ASN A CA 1
ATOM 821 C C . ASN A 1 108 ? -14.995 12.791 23.304 1.00 87.56 108 ASN A C 1
ATOM 823 O O . ASN A 1 108 ? -15.416 13.573 24.154 1.00 87.56 108 ASN A O 1
ATOM 827 N N . LEU A 1 109 ? -13.945 11.990 23.522 1.00 84.25 109 LEU A N 1
ATOM 828 C CA . LEU A 1 109 ? -13.216 11.964 24.798 1.00 84.25 109 LEU A CA 1
ATOM 829 C C . LEU A 1 109 ? -12.669 13.346 25.177 1.00 84.25 109 LEU A C 1
ATOM 831 O O . LEU A 1 109 ? -12.853 13.800 26.302 1.00 84.25 109 LEU A O 1
ATOM 835 N N . GLN A 1 110 ? -12.058 14.055 24.221 1.00 84.12 110 GLN A N 1
ATOM 836 C CA . GLN A 1 110 ? -11.560 15.413 24.450 1.00 84.12 110 GLN A CA 1
ATOM 837 C C . GLN A 1 110 ? -12.674 16.397 24.829 1.00 84.12 110 GLN A C 1
ATOM 839 O O . GLN A 1 110 ? -12.427 17.319 25.600 1.00 84.12 110 GLN A O 1
ATOM 844 N N . SER A 1 111 ? -13.880 16.232 24.279 1.00 82.00 111 SER A N 1
ATOM 845 C CA . SER A 1 111 ? -15.015 17.110 24.583 1.00 82.00 111 SER A CA 1
ATOM 846 C C . SER A 1 111 ? -15.590 16.887 25.986 1.00 82.00 111 SER A C 1
ATOM 848 O O . SER A 1 111 ? -16.057 17.837 26.610 1.00 82.00 111 SER A O 1
ATOM 850 N N . LEU A 1 112 ? -15.512 15.657 26.501 1.00 77.94 112 LEU A N 1
ATOM 851 C CA . LEU A 1 112 ? -15.972 15.306 27.848 1.00 77.94 112 LEU A CA 1
ATOM 852 C C . LEU A 1 112 ? -14.959 15.713 28.916 1.00 77.94 112 LEU A C 1
ATOM 854 O O . LEU A 1 112 ? -15.326 16.141 30.013 1.00 77.94 112 LEU A O 1
ATOM 858 N N . THR A 1 113 ? -13.679 15.676 28.563 1.00 72.88 113 THR A N 1
ATOM 859 C CA . THR A 1 113 ? -12.598 16.258 29.350 1.00 72.88 113 THR A CA 1
ATOM 860 C C . THR A 1 113 ? -12.540 17.772 29.120 1.00 72.88 113 THR A C 1
ATOM 862 O O . THR A 1 113 ? -11.747 18.297 28.339 1.00 72.88 113 THR A O 1
ATOM 865 N N . SER A 1 114 ? -13.425 18.500 29.806 1.00 61.22 114 SER A N 1
ATOM 866 C CA . SER A 1 114 ? -13.439 19.969 29.834 1.00 61.22 114 SER A CA 1
ATOM 867 C C . SER A 1 114 ? -12.071 20.557 30.231 1.00 61.22 114 SER A C 1
ATOM 869 O O . SER A 1 114 ? -11.374 20.010 31.089 1.00 61.22 114 SER A O 1
ATOM 871 N N . LYS A 1 115 ? -11.724 21.721 29.650 1.00 54.97 115 LYS A N 1
ATOM 872 C CA . LYS A 1 115 ? -10.468 22.500 29.802 1.00 54.97 115 LYS A CA 1
ATOM 873 C C . LYS A 1 115 ? -9.973 22.725 31.249 1.00 54.97 115 LYS A C 1
ATOM 875 O O . LYS A 1 115 ? -8.845 23.174 31.427 1.00 54.97 115 LYS A O 1
ATOM 880 N N . ASN A 1 116 ? -10.779 22.422 32.269 1.00 52.94 116 ASN A N 1
ATOM 881 C CA . ASN A 1 116 ? -10.518 22.724 33.678 1.00 52.94 116 ASN A CA 1
ATOM 882 C C . ASN A 1 116 ? -9.869 21.587 34.498 1.00 52.94 116 ASN A C 1
ATOM 884 O O . ASN A 1 116 ? -9.545 21.814 35.664 1.00 52.94 116 ASN A O 1
ATOM 888 N N . ARG A 1 117 ? -9.618 20.387 33.944 1.00 56.72 117 ARG A N 1
ATOM 889 C CA . ARG A 1 117 ? -8.838 19.340 34.646 1.00 56.72 117 ARG A CA 1
ATOM 890 C C . ARG A 1 117 ? -7.360 19.378 34.253 1.00 56.72 117 ARG A C 1
ATOM 892 O O . ARG A 1 117 ? -6.969 18.809 33.242 1.00 56.72 117 ARG A O 1
ATOM 899 N N . LYS A 1 118 ? -6.516 19.976 35.106 1.00 56.03 118 LYS A N 1
ATOM 900 C CA . LYS A 1 118 ? -5.038 19.975 34.965 1.00 56.03 118 LYS A CA 1
ATOM 901 C C . LYS A 1 118 ? -4.402 18.570 35.018 1.00 56.03 118 LYS A C 1
ATOM 903 O O . LYS A 1 118 ? -3.228 18.410 34.687 1.00 56.03 118 LYS A O 1
ATOM 908 N N . GLU A 1 119 ? -5.143 17.558 35.464 1.00 60.59 119 GLU A N 1
ATOM 909 C CA . GLU A 1 119 ? -4.632 16.196 35.653 1.00 60.59 119 GLU A CA 1
ATOM 910 C C . GLU A 1 119 ? -4.895 15.249 34.478 1.00 60.59 119 GLU A C 1
ATOM 912 O O . GLU A 1 119 ? -4.191 14.244 34.362 1.00 60.59 119 GLU A O 1
ATOM 917 N N . GLU A 1 120 ? -5.841 15.565 33.589 1.00 64.94 120 GLU A N 1
ATOM 918 C CA . GLU A 1 120 ? -6.192 14.675 32.480 1.00 64.94 120 GLU A CA 1
ATOM 919 C C . GLU A 1 120 ? -5.268 14.858 31.262 1.00 64.94 120 GLU A C 1
ATOM 921 O O . GLU A 1 120 ? -4.804 15.967 30.984 1.00 64.94 120 GLU A O 1
ATOM 926 N N . PRO A 1 121 ? -4.953 13.772 30.531 1.00 68.81 121 PRO A N 1
ATOM 927 C CA . PRO A 1 121 ? -4.091 13.845 29.359 1.00 68.81 121 PRO A CA 1
ATOM 928 C C . PRO A 1 121 ? -4.773 14.584 28.200 1.00 68.81 121 PRO A C 1
ATOM 930 O O . PRO A 1 121 ? -5.979 14.490 28.000 1.00 68.81 121 PRO A O 1
ATOM 933 N N . ASN A 1 122 ? -3.973 15.279 27.390 1.00 78.50 122 ASN A N 1
ATOM 934 C CA . ASN A 1 122 ? -4.442 15.944 26.178 1.00 78.50 122 ASN A CA 1
ATOM 935 C C . ASN A 1 122 ? -4.758 14.904 25.080 1.00 78.50 122 ASN A C 1
ATOM 937 O O . ASN A 1 122 ? -3.848 14.328 24.470 1.00 78.50 122 ASN A O 1
ATOM 941 N N . TYR A 1 123 ? -6.044 14.653 24.821 1.00 80.50 123 TYR A N 1
ATOM 942 C CA . TYR A 1 123 ? -6.500 13.659 23.844 1.00 80.50 123 TYR A CA 1
ATOM 943 C C . TYR A 1 123 ? -6.308 14.116 22.396 1.00 80.50 123 TYR A C 1
ATOM 945 O O . TYR A 1 123 ? -6.127 13.269 21.518 1.00 80.50 123 TYR A O 1
ATOM 953 N N . ASP A 1 124 ? -6.263 15.425 22.130 1.00 80.50 124 ASP A N 1
ATOM 954 C CA . ASP A 1 124 ? -5.913 15.945 20.802 1.00 80.50 124 ASP A CA 1
ATOM 955 C C . ASP A 1 124 ? -4.469 15.607 20.435 1.00 80.50 124 ASP A C 1
ATOM 957 O O . ASP A 1 124 ? -4.182 15.156 19.324 1.00 80.50 124 ASP A O 1
ATOM 961 N N . GLU A 1 125 ? -3.552 15.768 21.385 1.00 78.25 125 GLU A N 1
ATOM 962 C CA . GLU A 1 125 ? -2.160 15.367 21.206 1.00 78.25 125 GLU A CA 1
ATOM 963 C C . GLU A 1 125 ? -2.029 13.858 21.000 1.00 78.25 125 GLU A C 1
ATOM 965 O O . GLU A 1 125 ? -1.359 13.415 20.065 1.00 78.25 125 GLU A O 1
ATOM 970 N N . MET A 1 126 ? -2.744 13.071 21.802 1.00 79.12 126 MET A N 1
ATOM 971 C CA . MET A 1 126 ? -2.799 11.622 21.638 1.00 79.12 126 MET A CA 1
ATOM 972 C C . MET A 1 126 ? -3.331 11.218 20.257 1.00 79.12 126 MET A C 1
ATOM 974 O O . MET A 1 126 ? -2.738 10.354 19.607 1.00 79.12 126 MET A O 1
ATOM 978 N N . ARG A 1 127 ? -4.397 11.863 19.769 1.00 84.94 127 ARG A N 1
ATOM 979 C CA . ARG A 1 127 ? -4.920 11.664 18.411 1.00 84.94 127 ARG A CA 1
ATOM 980 C C . ARG A 1 127 ? -3.839 11.916 17.375 1.00 84.94 127 ARG A C 1
ATOM 982 O O . ARG A 1 127 ? -3.596 11.053 16.539 1.00 84.94 127 ARG A O 1
ATOM 989 N N . PHE A 1 128 ? -3.144 13.043 17.448 1.00 83.88 128 PHE A N 1
ATOM 990 C CA . PHE A 1 128 ? -2.103 13.370 16.474 1.00 83.88 128 PHE A CA 1
ATOM 991 C C . PHE A 1 128 ? -0.982 12.325 16.444 1.00 83.88 128 PHE A C 1
ATOM 993 O O . PHE A 1 128 ? -0.525 11.950 15.364 1.00 83.88 128 PHE A O 1
ATOM 1000 N N . ILE A 1 129 ? -0.578 11.809 17.604 1.00 79.69 129 ILE A N 1
ATOM 1001 C CA . ILE A 1 129 ? 0.448 10.763 17.703 1.00 79.69 129 ILE A CA 1
ATOM 1002 C C . ILE A 1 129 ? -0.059 9.449 17.098 1.00 79.69 129 ILE A C 1
ATOM 1004 O O . ILE A 1 129 ? 0.633 8.852 16.275 1.00 79.69 129 ILE A O 1
ATOM 1008 N N . ILE A 1 130 ? -1.275 9.020 17.458 1.00 83.56 130 ILE A N 1
ATOM 1009 C CA . ILE A 1 130 ? -1.897 7.795 16.932 1.00 83.56 130 ILE A CA 1
ATOM 1010 C C . ILE A 1 130 ? -1.997 7.843 15.415 1.00 83.56 130 ILE A C 1
ATOM 1012 O O . ILE A 1 130 ? -1.598 6.893 14.749 1.00 83.56 130 ILE A O 1
ATOM 1016 N N . LEU A 1 131 ? -2.540 8.925 14.860 1.00 87.12 131 LEU A N 1
ATOM 1017 C CA . LEU A 1 131 ? -2.849 8.974 13.435 1.00 87.12 131 LEU A CA 1
ATOM 1018 C C . LEU A 1 131 ? -1.578 9.025 12.575 1.00 87.12 131 LEU A C 1
ATOM 1020 O O . LEU A 1 131 ? -1.500 8.316 11.571 1.00 87.12 131 LEU A O 1
ATOM 1024 N N . ASN A 1 132 ? -0.547 9.764 13.006 1.00 81.06 132 ASN A N 1
ATOM 1025 C CA . ASN A 1 132 ? 0.763 9.723 12.343 1.00 81.06 132 ASN A CA 1
ATOM 1026 C C . ASN A 1 132 ? 1.393 8.326 12.422 1.00 81.06 132 ASN A C 1
ATOM 1028 O O . ASN A 1 132 ? 1.954 7.835 11.444 1.00 81.06 132 ASN A O 1
ATOM 1032 N N . ALA A 1 133 ? 1.263 7.652 13.564 1.00 80.00 133 ALA A N 1
ATOM 1033 C CA . ALA A 1 133 ? 1.795 6.310 13.747 1.00 80.00 133 ALA A CA 1
ATOM 1034 C C . ALA A 1 133 ? 1.062 5.226 12.948 1.00 80.00 133 ALA A C 1
ATOM 1036 O O . ALA A 1 133 ? 1.672 4.263 12.483 1.00 80.00 133 ALA A O 1
ATOM 1037 N N . VAL A 1 134 ? -0.251 5.367 12.780 1.00 84.69 134 VAL A N 1
ATOM 1038 C CA . VAL A 1 134 ? -1.057 4.492 11.922 1.00 84.69 134 VAL A CA 1
ATOM 1039 C C . VAL A 1 134 ? -0.608 4.637 10.472 1.00 84.69 134 VAL A C 1
ATOM 1041 O O . VAL A 1 134 ? -0.383 3.630 9.806 1.00 84.69 134 VAL A O 1
ATOM 1044 N N . GLN A 1 135 ? -0.400 5.867 9.999 1.00 84.00 135 GLN A N 1
ATOM 1045 C CA . GLN A 1 135 ? 0.084 6.133 8.644 1.00 84.00 135 GLN A CA 1
ATOM 1046 C C . GLN A 1 135 ? 1.468 5.515 8.374 1.00 84.00 135 GLN A C 1
ATOM 1048 O O . GLN A 1 135 ? 1.676 4.913 7.311 1.00 84.00 135 GLN A O 1
ATOM 1053 N N . THR A 1 136 ? 2.416 5.646 9.308 1.00 79.38 136 THR A N 1
ATOM 1054 C CA . THR A 1 136 ? 3.750 5.039 9.158 1.00 79.38 136 THR A CA 1
ATOM 1055 C C . THR A 1 136 ? 3.668 3.523 9.184 1.00 79.38 136 THR A C 1
ATOM 1057 O O . THR A 1 136 ? 4.225 2.864 8.308 1.00 79.38 136 THR A O 1
ATOM 1060 N N . SER A 1 137 ? 2.914 2.969 10.134 1.00 81.69 137 SER A N 1
ATOM 1061 C CA . SER A 1 137 ? 2.744 1.523 10.281 1.00 81.69 137 SER A CA 1
ATOM 1062 C C . SER A 1 137 ? 2.074 0.907 9.057 1.00 81.69 137 SER A C 1
ATOM 1064 O O . SER A 1 137 ? 2.543 -0.115 8.566 1.00 81.69 137 SER A O 1
ATOM 1066 N N . ALA A 1 138 ? 1.043 1.553 8.508 1.00 83.94 138 ALA A N 1
ATOM 1067 C CA . ALA A 1 138 ? 0.377 1.093 7.297 1.00 83.94 138 ALA A CA 1
ATOM 1068 C C . ALA A 1 138 ? 1.314 1.117 6.079 1.00 83.94 138 ALA A C 1
ATOM 1070 O O . ALA A 1 138 ? 1.319 0.177 5.287 1.00 83.94 138 ALA A O 1
ATOM 1071 N N . SER A 1 139 ? 2.133 2.162 5.936 1.00 80.75 139 SER A N 1
ATOM 1072 C CA . SER A 1 139 ? 3.055 2.278 4.798 1.00 80.75 139 SER A CA 1
ATOM 1073 C C . SER A 1 139 ? 4.198 1.266 4.871 1.00 80.75 139 SER A C 1
ATOM 1075 O O . SER A 1 139 ? 4.602 0.743 3.839 1.00 80.75 139 SER A O 1
ATOM 1077 N N . ILE A 1 140 ? 4.674 0.930 6.074 1.00 78.19 140 ILE A N 1
ATOM 1078 C CA . ILE A 1 140 ? 5.693 -0.113 6.265 1.00 78.19 140 ILE A CA 1
ATOM 1079 C C . ILE A 1 140 ? 5.080 -1.517 6.138 1.00 78.19 140 ILE A C 1
ATOM 1081 O O . ILE A 1 140 ? 5.687 -2.401 5.538 1.00 78.19 140 ILE A O 1
ATOM 1085 N N . GLY A 1 141 ? 3.861 -1.727 6.643 1.00 76.62 141 GLY A N 1
ATOM 1086 C CA . GLY A 1 141 ? 3.143 -2.998 6.501 1.00 76.62 141 GLY A CA 1
ATOM 1087 C C . GLY A 1 141 ? 2.949 -3.385 5.036 1.00 76.62 141 GLY A C 1
ATOM 1088 O O . GLY A 1 141 ? 3.262 -4.510 4.663 1.00 76.62 141 GLY A O 1
ATOM 1089 N N . SER A 1 142 ? 2.625 -2.420 4.164 1.00 77.12 142 SER A N 1
ATOM 1090 C CA . SER A 1 142 ? 2.528 -2.665 2.716 1.00 77.12 142 SER A CA 1
ATOM 1091 C C . SER A 1 142 ? 3.847 -3.062 2.036 1.00 77.12 142 SER A C 1
ATOM 1093 O O . SER A 1 142 ? 3.831 -3.440 0.872 1.00 77.12 142 SER A O 1
ATOM 1095 N N . ILE A 1 143 ? 4.980 -2.974 2.742 1.00 76.69 143 ILE A N 1
ATOM 1096 C CA . ILE A 1 143 ? 6.319 -3.361 2.264 1.00 76.69 143 ILE A CA 1
ATOM 1097 C C . ILE A 1 143 ? 6.755 -4.721 2.869 1.00 76.69 143 ILE A C 1
ATOM 1099 O O . ILE A 1 143 ? 7.729 -5.313 2.421 1.00 76.69 143 ILE A O 1
ATOM 1103 N N . THR A 1 144 ? 6.060 -5.234 3.899 1.00 66.38 144 THR A N 1
ATOM 1104 C CA . THR A 1 144 ? 6.589 -6.268 4.819 1.00 66.38 144 THR A CA 1
ATOM 1105 C C . THR A 1 144 ? 6.572 -7.703 4.295 1.00 66.38 144 THR A C 1
ATOM 1107 O O . THR A 1 144 ? 7.379 -8.510 4.742 1.00 66.38 144 THR A O 1
ATOM 1110 N N . ILE A 1 145 ? 5.698 -8.071 3.370 1.00 65.25 145 ILE A N 1
ATOM 1111 C CA . ILE A 1 145 ? 5.929 -9.288 2.581 1.00 65.25 145 ILE A CA 1
ATOM 1112 C C . ILE A 1 145 ? 6.952 -8.823 1.527 1.00 65.25 145 ILE A C 1
ATOM 1114 O O . ILE A 1 145 ? 6.552 -8.201 0.550 1.00 65.25 145 ILE A O 1
ATOM 1118 N N . ILE A 1 146 ? 8.276 -8.865 1.778 1.00 38.59 146 ILE A N 1
ATOM 1119 C CA . ILE A 1 146 ? 9.130 -10.000 2.205 1.00 38.59 146 ILE A CA 1
ATOM 1120 C C . ILE A 1 146 ? 9.976 -9.708 3.492 1.00 38.59 146 ILE A C 1
ATOM 1122 O O . ILE A 1 146 ? 11.010 -9.052 3.446 1.00 38.59 146 ILE A O 1
ATOM 1126 N N . HIS A 1 147 ? 9.509 -10.275 4.614 1.00 35.41 147 HIS A N 1
ATOM 1127 C CA . HIS A 1 147 ? 10.072 -10.613 5.943 1.00 35.41 147 HIS A CA 1
ATOM 1128 C C . HIS A 1 147 ? 10.718 -9.584 6.926 1.00 35.41 147 HIS A C 1
ATOM 1130 O O . HIS A 1 147 ? 11.879 -9.212 6.822 1.00 35.41 147 HIS A O 1
ATOM 1136 N N . ALA A 1 148 ? 9.983 -9.385 8.042 1.00 38.41 148 ALA A N 1
ATOM 1137 C CA . ALA A 1 148 ? 10.377 -9.066 9.437 1.00 38.41 148 ALA A CA 1
ATOM 1138 C C . ALA A 1 148 ? 10.543 -7.586 9.877 1.00 38.41 148 ALA A C 1
ATOM 1140 O O . ALA A 1 148 ? 11.372 -6.820 9.403 1.00 38.41 148 ALA A O 1
ATOM 1141 N N . ALA A 1 149 ? 9.716 -7.192 10.854 1.00 46.28 149 ALA A N 1
ATOM 1142 C CA . ALA A 1 149 ? 9.386 -5.813 11.216 1.00 46.28 149 ALA A CA 1
ATOM 1143 C C . ALA A 1 149 ? 10.348 -5.140 12.222 1.00 46.28 149 ALA A C 1
ATOM 1145 O O . ALA A 1 149 ? 10.538 -5.634 13.331 1.00 46.28 149 ALA A O 1
ATOM 1146 N N . LEU A 1 150 ? 10.810 -3.921 11.908 1.00 51.25 150 LEU A N 1
ATOM 1147 C CA . LEU A 1 150 ? 11.468 -2.978 12.842 1.00 51.25 150 LEU A CA 1
ATOM 1148 C C . LEU A 1 150 ? 10.487 -1.948 13.463 1.00 51.25 150 LEU A C 1
ATOM 1150 O O . LEU A 1 150 ? 10.854 -1.142 14.323 1.00 51.25 150 LEU A O 1
ATOM 1154 N N . THR A 1 151 ? 9.213 -1.969 13.058 1.00 55.09 151 THR A N 1
ATOM 1155 C CA . THR A 1 151 ? 8.244 -0.885 13.309 1.00 55.09 151 THR A CA 1
ATOM 1156 C C . THR A 1 151 ? 7.700 -0.814 14.735 1.00 55.09 151 THR A C 1
ATOM 1158 O O . THR A 1 151 ? 7.680 0.290 15.285 1.00 55.09 151 THR A O 1
ATOM 1161 N N . PRO A 1 152 ? 7.304 -1.923 15.401 1.00 53.53 152 PRO A N 1
ATOM 1162 C CA . PRO A 1 152 ? 6.847 -1.838 16.790 1.00 53.53 152 PRO A CA 1
ATOM 1163 C C . PRO A 1 152 ? 7.930 -1.281 17.727 1.00 53.53 152 PRO A C 1
ATOM 1165 O O . PRO A 1 152 ? 7.611 -0.631 18.721 1.00 53.53 152 PRO A O 1
ATOM 1168 N N . ILE A 1 153 ? 9.211 -1.472 17.384 1.00 49.25 153 ILE A N 1
ATOM 1169 C CA . ILE A 1 153 ? 10.369 -1.005 18.158 1.00 49.25 153 ILE A CA 1
ATOM 1170 C C . ILE A 1 153 ? 10.608 0.498 17.950 1.00 49.25 153 ILE A C 1
ATOM 1172 O O . ILE A 1 153 ? 10.750 1.231 18.933 1.00 49.25 153 ILE A O 1
ATOM 1176 N N . ALA A 1 154 ? 10.589 0.985 16.702 1.00 48.72 154 ALA A N 1
ATOM 1177 C CA . ALA A 1 154 ? 10.690 2.418 16.403 1.00 48.72 154 ALA A CA 1
ATOM 1178 C C . ALA A 1 154 ? 9.493 3.198 16.973 1.00 48.72 154 ALA A C 1
ATOM 1180 O O . ALA A 1 154 ? 9.668 4.241 17.606 1.00 48.72 154 ALA A O 1
ATOM 1181 N N . MET A 1 155 ? 8.286 2.637 16.849 1.00 51.44 155 MET A N 1
ATOM 1182 C CA . MET A 1 155 ? 7.077 3.215 17.423 1.00 51.44 155 MET A CA 1
ATOM 1183 C C . MET A 1 155 ? 7.150 3.276 18.948 1.00 51.44 155 MET A C 1
ATOM 1185 O O . MET A 1 155 ? 6.879 4.322 19.529 1.00 51.44 155 MET A O 1
ATOM 1189 N N . ARG A 1 156 ? 7.596 2.196 19.607 1.00 49.69 156 ARG A N 1
ATOM 1190 C CA . ARG A 1 156 ? 7.845 2.176 21.058 1.00 49.69 156 ARG A CA 1
ATOM 1191 C C . ARG A 1 156 ? 8.873 3.233 21.490 1.00 49.69 156 ARG A C 1
ATOM 1193 O O . ARG A 1 156 ? 8.731 3.793 22.576 1.00 49.69 156 ARG A O 1
ATOM 1200 N N . ALA A 1 157 ? 9.887 3.517 20.670 1.00 54.09 157 ALA A N 1
ATOM 1201 C CA . ALA A 1 157 ? 10.895 4.535 20.969 1.00 54.09 157 ALA A CA 1
ATOM 1202 C C . ALA A 1 157 ? 10.314 5.961 20.922 1.00 54.09 157 ALA A C 1
ATOM 1204 O O . ALA A 1 157 ? 10.476 6.704 21.888 1.00 54.09 157 ALA A O 1
ATOM 1205 N N . ILE A 1 158 ? 9.575 6.307 19.865 1.00 48.31 158 ILE A N 1
ATOM 1206 C CA . ILE A 1 158 ? 8.874 7.602 19.737 1.00 48.31 158 ILE A CA 1
ATOM 1207 C C . ILE A 1 158 ? 7.791 7.737 20.818 1.00 48.31 158 ILE A C 1
ATOM 1209 O O . ILE A 1 158 ? 7.592 8.789 21.413 1.00 48.31 158 ILE A O 1
ATOM 1213 N N . TRP A 1 159 ? 7.112 6.635 21.123 1.00 54.66 159 TRP A N 1
ATOM 1214 C CA . TRP A 1 159 ? 6.084 6.548 22.151 1.00 54.66 159 TRP A CA 1
ATOM 1215 C C . TRP A 1 159 ? 6.601 6.935 23.548 1.00 54.66 159 TRP A C 1
ATOM 1217 O O . TRP A 1 159 ? 5.900 7.609 24.304 1.00 54.66 159 TRP A O 1
ATOM 1227 N N . SER A 1 160 ? 7.829 6.530 23.898 1.00 59.09 160 SER A N 1
ATOM 1228 C CA . SER A 1 160 ? 8.418 6.850 25.207 1.00 59.09 160 SER A CA 1
ATOM 1229 C C . SER A 1 160 ? 8.763 8.329 25.400 1.00 59.09 160 SER A C 1
ATOM 1231 O O . SER A 1 160 ? 8.840 8.765 26.544 1.00 59.09 160 SER A O 1
ATOM 1233 N N . SER A 1 161 ? 8.929 9.102 24.322 1.00 58.47 161 SER A N 1
ATOM 1234 C CA . SER A 1 161 ? 9.365 10.501 24.404 1.00 58.47 161 SER A CA 1
ATOM 1235 C C . SER A 1 161 ? 8.229 11.528 24.423 1.00 58.47 161 SER A C 1
ATOM 1237 O O . SER A 1 161 ? 8.505 12.697 24.661 1.00 58.47 161 SER A O 1
ATOM 1239 N N . VAL A 1 162 ? 6.974 11.139 24.151 1.00 57.34 162 VAL A N 1
ATOM 1240 C CA . VAL A 1 162 ? 5.896 12.116 23.876 1.00 57.34 162 VAL A CA 1
ATOM 1241 C C . VAL A 1 162 ? 4.776 12.149 24.929 1.00 57.34 162 VAL A C 1
ATOM 1243 O O . VAL A 1 162 ? 4.097 13.163 25.041 1.00 57.34 162 VAL A O 1
ATOM 1246 N N . ILE A 1 163 ? 4.555 11.107 25.744 1.00 56.50 163 ILE A N 1
ATOM 1247 C CA . ILE A 1 163 ? 3.385 11.071 26.654 1.00 56.50 163 ILE A CA 1
ATOM 1248 C C . ILE A 1 163 ? 3.781 11.070 28.131 1.00 56.50 163 ILE A C 1
ATOM 1250 O O . ILE A 1 163 ? 4.329 10.092 28.641 1.00 56.50 163 ILE A O 1
ATOM 1254 N N . GLY A 1 164 ? 3.418 12.161 28.817 1.00 55.06 164 GLY A N 1
ATOM 1255 C CA . GLY A 1 164 ? 3.693 12.399 30.237 1.00 55.06 164 GLY A CA 1
ATOM 1256 C C . GLY A 1 164 ? 2.691 11.802 31.237 1.00 55.06 164 GLY A C 1
ATOM 1257 O O . GLY A 1 164 ? 3.048 11.670 32.403 1.00 55.06 164 GLY A O 1
ATOM 1258 N N . LYS A 1 165 ? 1.464 11.407 30.842 1.00 63.91 165 LYS A N 1
ATOM 1259 C CA . LYS A 1 165 ? 0.460 10.804 31.755 1.00 63.91 165 LYS A CA 1
ATOM 1260 C C . LYS A 1 165 ? -0.412 9.744 31.069 1.00 63.91 165 LYS A C 1
ATOM 1262 O O . LYS A 1 165 ? -0.710 9.847 29.881 1.00 63.91 165 LYS A O 1
ATOM 1267 N N . ALA A 1 166 ? -0.791 8.700 31.809 1.00 68.06 166 ALA A N 1
ATOM 1268 C CA . ALA A 1 166 ? -1.685 7.645 31.325 1.00 68.06 166 ALA A CA 1
ATOM 1269 C C . ALA A 1 166 ? -3.152 8.119 31.284 1.00 68.06 166 ALA A C 1
ATOM 1271 O O . ALA A 1 166 ? -3.536 9.035 32.002 1.00 68.06 166 ALA A O 1
ATOM 1272 N N . MET A 1 167 ? -3.967 7.481 30.440 1.00 76.94 167 MET A N 1
ATOM 1273 C CA . MET A 1 167 ? -5.411 7.732 30.360 1.00 76.94 167 MET A CA 1
ATOM 1274 C C . MET A 1 167 ? -6.113 7.325 31.662 1.00 76.94 167 MET A C 1
ATOM 1276 O O . MET A 1 167 ? -5.768 6.295 32.241 1.00 76.94 167 MET A O 1
ATOM 1280 N N . SER A 1 168 ? -7.103 8.112 32.099 1.00 80.06 168 SER A N 1
ATOM 1281 C CA . SER A 1 168 ? -7.916 7.791 33.279 1.00 80.06 168 SER A CA 1
ATOM 1282 C C . SER A 1 168 ? -8.772 6.532 33.049 1.00 80.06 168 SER A C 1
ATOM 1284 O O . SER A 1 168 ? -9.127 6.208 31.913 1.00 80.06 168 SER A O 1
ATOM 1286 N N . ALA A 1 169 ? -9.141 5.823 34.122 1.00 82.00 169 ALA A N 1
ATOM 1287 C CA . ALA A 1 169 ? -9.986 4.625 34.036 1.00 82.00 169 ALA A CA 1
ATOM 1288 C C . ALA A 1 169 ? -11.358 4.888 33.390 1.00 82.00 169 ALA A C 1
ATOM 1290 O O . ALA A 1 169 ? -11.856 4.065 32.614 1.00 82.00 169 ALA A O 1
ATOM 1291 N N . ASN A 1 170 ? -11.932 6.064 33.648 1.00 82.19 170 ASN A N 1
ATOM 1292 C CA . ASN A 1 170 ? -13.225 6.463 33.099 1.00 82.19 170 ASN A CA 1
ATOM 1293 C C . ASN A 1 170 ? -13.134 6.678 31.584 1.00 82.19 170 ASN A C 1
ATOM 1295 O O . ASN A 1 170 ? -13.909 6.092 30.831 1.00 82.19 170 ASN A O 1
ATOM 1299 N N . SER A 1 171 ? -12.121 7.416 31.127 1.00 82.06 171 SER A N 1
ATOM 1300 C CA . SER A 1 171 ? -11.896 7.676 29.700 1.00 82.06 171 SER A CA 1
ATOM 1301 C C . SER A 1 171 ? -11.570 6.394 28.921 1.00 82.06 171 SER A C 1
ATOM 1303 O O . SER A 1 171 ? -12.007 6.232 27.784 1.00 82.06 171 SER A O 1
ATOM 1305 N N . MET A 1 172 ? -10.868 5.433 29.541 1.00 84.69 172 MET A N 1
ATOM 1306 C CA . MET A 1 172 ? -10.624 4.113 28.938 1.00 84.69 172 MET A CA 1
ATOM 1307 C C . MET A 1 172 ? -11.921 3.325 28.717 1.00 84.69 172 MET A C 1
ATOM 1309 O O . MET A 1 172 ? -12.105 2.709 27.665 1.00 84.69 172 MET A O 1
ATOM 1313 N N . THR A 1 173 ? -12.821 3.350 29.699 1.00 86.56 173 THR A N 1
ATOM 1314 C CA . THR A 1 173 ? -14.118 2.663 29.617 1.00 86.56 173 THR A CA 1
ATOM 1315 C C . THR A 1 173 ? -14.985 3.277 28.523 1.00 86.56 173 THR A C 1
ATOM 1317 O O . THR A 1 173 ? -15.610 2.568 27.735 1.00 86.56 173 THR A O 1
ATOM 1320 N N . GLU A 1 174 ? -14.972 4.600 28.418 1.00 86.75 174 GLU A N 1
ATOM 1321 C CA . GLU A 1 174 ? -15.724 5.308 27.395 1.00 86.75 174 GLU A CA 1
ATOM 1322 C C . GLU A 1 174 ? -15.172 5.064 25.978 1.00 86.75 174 GLU A C 1
ATOM 1324 O O . GLU A 1 174 ? -15.942 4.757 25.063 1.00 86.75 174 GLU A O 1
ATOM 1329 N N . MET A 1 175 ? -13.841 5.076 25.811 1.00 87.25 175 MET A N 1
ATOM 1330 C CA . MET A 1 175 ? -13.173 4.698 24.558 1.00 87.25 175 MET A CA 1
ATOM 1331 C C . MET A 1 175 ? -13.617 3.306 24.094 1.00 87.25 175 MET A C 1
ATOM 1333 O O . MET A 1 175 ? -13.954 3.105 22.923 1.00 87.25 175 MET A O 1
ATOM 1337 N N . ARG A 1 176 ? -13.635 2.341 25.022 1.00 88.00 176 ARG A N 1
ATOM 1338 C CA . ARG A 1 176 ? -14.093 0.978 24.746 1.00 88.00 176 ARG A CA 1
ATOM 1339 C C . ARG A 1 176 ? -15.552 0.966 24.315 1.00 88.00 176 ARG A C 1
ATOM 1341 O O . ARG A 1 176 ? -15.869 0.358 23.298 1.00 88.00 176 ARG A O 1
ATOM 1348 N N . ASN A 1 177 ? -16.430 1.639 25.055 1.00 89.56 177 ASN A N 1
ATOM 1349 C CA . ASN A 1 177 ? -17.861 1.664 24.758 1.00 89.56 177 ASN A CA 1
ATOM 1350 C C . ASN A 1 177 ? -18.144 2.261 23.374 1.00 89.56 177 ASN A C 1
ATOM 1352 O O . ASN A 1 177 ? -18.975 1.725 22.638 1.00 89.56 177 ASN A O 1
ATOM 1356 N N . PHE A 1 178 ? -17.419 3.311 22.975 1.00 89.31 178 PHE A N 1
ATOM 1357 C CA . PHE A 1 178 ? -17.533 3.876 21.631 1.00 89.31 178 PHE A CA 1
ATOM 1358 C C . PHE A 1 178 ? -17.119 2.870 20.547 1.00 89.31 178 PHE A C 1
ATOM 1360 O O . PHE A 1 178 ? -17.845 2.686 19.569 1.00 89.31 178 PHE A O 1
ATOM 1367 N N . LEU A 1 179 ? -15.982 2.188 20.716 1.00 87.12 179 LEU A N 1
ATOM 1368 C CA . LEU A 1 179 ? -15.496 1.215 19.733 1.00 87.12 179 LEU A CA 1
ATOM 1369 C C . LEU A 1 179 ? -16.380 -0.040 19.661 1.00 87.12 179 LEU A C 1
ATOM 1371 O O . LEU A 1 179 ? -16.693 -0.497 18.564 1.00 87.12 179 LEU A O 1
ATOM 1375 N N . VAL A 1 180 ? -16.866 -0.540 20.800 1.00 88.12 180 VAL A N 1
ATOM 1376 C CA . VAL A 1 180 ? -17.832 -1.650 20.857 1.00 88.12 180 VAL A CA 1
ATOM 1377 C C . VAL A 1 180 ? -19.154 -1.252 20.196 1.00 88.12 180 VAL A C 1
ATOM 1379 O O . VAL A 1 180 ? -19.730 -2.044 19.453 1.00 88.12 180 VAL A O 1
ATOM 1382 N N . LYS A 1 181 ? -19.612 -0.006 20.372 1.00 89.88 181 LYS A N 1
ATOM 1383 C CA . LYS A 1 181 ? -20.789 0.514 19.659 1.00 89.88 181 LYS A CA 1
ATOM 1384 C C . LYS A 1 181 ? -20.585 0.494 18.140 1.00 89.88 181 LYS A C 1
ATOM 1386 O O . LYS A 1 181 ? -21.492 0.081 17.425 1.00 89.88 181 LYS A O 1
ATOM 1391 N N . GLN A 1 182 ? -19.407 0.887 17.649 1.00 86.31 182 GLN A N 1
ATOM 1392 C CA . GLN A 1 182 ? -19.072 0.800 16.219 1.00 86.31 182 GLN A CA 1
ATOM 1393 C C . GLN A 1 182 ? -18.992 -0.652 15.731 1.00 86.31 182 GLN A C 1
ATOM 1395 O O . GLN A 1 182 ? -19.448 -0.959 14.633 1.00 86.31 182 GLN A O 1
ATOM 1400 N N . GLN A 1 183 ? -18.459 -1.558 16.553 1.00 85.75 183 GLN A N 1
ATOM 1401 C CA . GLN A 1 183 ? -18.388 -2.987 16.243 1.00 85.75 183 GLN A CA 1
ATOM 1402 C C . GLN A 1 183 ? -19.780 -3.618 16.123 1.00 85.75 183 GLN A C 1
ATOM 1404 O O . GLN A 1 183 ? -20.022 -4.369 15.180 1.00 85.75 183 GLN A O 1
ATOM 1409 N N . ASN A 1 184 ? -20.698 -3.273 17.027 1.00 85.75 184 ASN A N 1
ATOM 1410 C CA . ASN A 1 184 ? -22.074 -3.776 17.028 1.00 85.75 184 ASN A CA 1
ATOM 1411 C C . ASN A 1 184 ? -22.951 -3.137 15.937 1.00 85.75 184 ASN A C 1
ATOM 1413 O O . ASN A 1 184 ? -23.965 -3.713 15.562 1.00 85.75 184 ASN A O 1
ATOM 1417 N N . ALA A 1 185 ? -22.573 -1.962 15.422 1.00 87.31 185 ALA A N 1
ATOM 1418 C CA . ALA A 1 185 ? -23.273 -1.303 14.318 1.00 87.31 185 ALA A CA 1
ATOM 1419 C C . ALA A 1 185 ? -23.009 -1.959 12.949 1.00 87.31 185 ALA A C 1
ATOM 1421 O O . ALA A 1 185 ? -23.705 -1.653 11.979 1.00 87.31 185 ALA A O 1
ATOM 1422 N N . LEU A 1 186 ? -22.010 -2.843 12.839 1.00 80.75 186 LEU A N 1
ATOM 1423 C CA . LEU A 1 186 ? -21.755 -3.581 11.606 1.00 80.75 186 LEU A CA 1
ATOM 1424 C C . LEU A 1 186 ? -22.788 -4.709 11.421 1.00 80.75 186 LEU A C 1
ATOM 1426 O O . LEU A 1 186 ? -23.075 -5.426 12.380 1.00 80.75 186 LEU A O 1
ATOM 1430 N N . PRO A 1 187 ? -23.304 -4.933 10.194 1.00 75.88 187 PRO A N 1
ATOM 1431 C CA . PRO A 1 187 ? -24.235 -6.033 9.921 1.00 75.88 187 PRO A CA 1
ATOM 1432 C C . PRO A 1 187 ? -23.598 -7.394 10.261 1.00 75.88 187 PRO A C 1
ATOM 1434 O O . PRO A 1 187 ? -22.369 -7.487 10.273 1.00 75.88 187 PRO A O 1
ATOM 1437 N N . PRO A 1 188 ? -24.363 -8.475 10.509 1.00 75.75 188 PRO A N 1
ATOM 1438 C CA . PRO A 1 188 ? -23.796 -9.814 10.714 1.00 75.75 188 PRO A CA 1
ATOM 1439 C C . PRO A 1 188 ? -22.958 -10.267 9.504 1.00 75.75 188 PRO A C 1
ATOM 1441 O O . PRO A 1 188 ? -23.102 -9.720 8.407 1.00 75.75 188 PRO A O 1
ATOM 1444 N N . ARG A 1 189 ? -22.043 -11.232 9.705 1.00 71.75 189 ARG A N 1
ATOM 1445 C CA . ARG A 1 189 ? -21.182 -11.761 8.627 1.00 71.75 189 ARG A CA 1
ATOM 14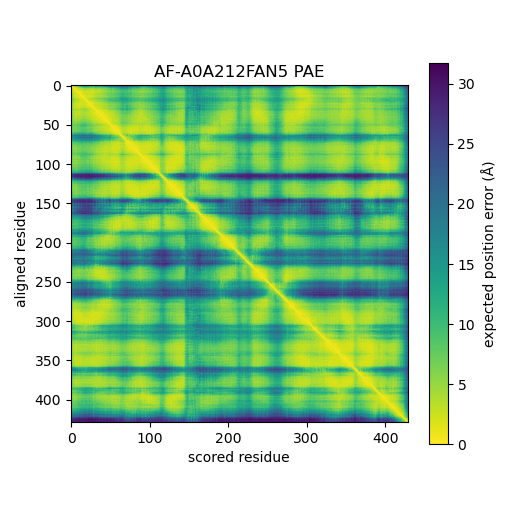46 C C . ARG A 1 189 ? -22.059 -12.231 7.471 1.00 71.75 189 ARG A C 1
ATOM 1448 O O . ARG A 1 189 ? -22.886 -13.122 7.645 1.00 71.75 189 ARG A O 1
ATOM 1455 N N . SER A 1 190 ? -21.894 -11.602 6.313 1.00 70.38 190 SER A N 1
ATOM 1456 C CA . SER A 1 190 ? -22.669 -11.958 5.127 1.00 70.38 190 SER A CA 1
ATOM 1457 C C . SER A 1 190 ? -21.994 -13.110 4.386 1.00 70.38 190 SER A C 1
ATOM 1459 O O . SER A 1 190 ? -20.771 -13.219 4.398 1.00 70.38 190 SER A O 1
ATOM 1461 N N . CYS A 1 191 ? -22.780 -13.954 3.717 1.00 72.62 191 CYS A N 1
ATOM 1462 C CA . CYS A 1 191 ? -22.262 -15.015 2.846 1.00 72.62 191 CYS A CA 1
ATOM 1463 C C . CYS A 1 191 ? -21.273 -14.451 1.803 1.00 72.62 191 CYS A C 1
ATOM 1465 O O . CYS A 1 191 ? -20.155 -14.942 1.686 1.00 72.62 191 CYS A O 1
ATOM 1467 N N . PHE A 1 192 ? -21.614 -13.301 1.212 1.00 75.69 192 PHE A N 1
ATOM 1468 C CA . PHE A 1 192 ? -20.751 -12.516 0.325 1.00 75.69 192 PHE A CA 1
ATOM 1469 C C . PHE A 1 192 ? -19.367 -12.188 0.913 1.00 75.69 192 PHE A C 1
ATOM 1471 O O . PHE A 1 192 ? -18.364 -12.198 0.201 1.00 75.69 192 PHE A O 1
ATOM 1478 N N . GLU A 1 193 ? -19.297 -11.873 2.209 1.00 79.69 193 GLU A N 1
ATOM 1479 C CA . GLU A 1 193 ? -18.034 -11.562 2.882 1.00 7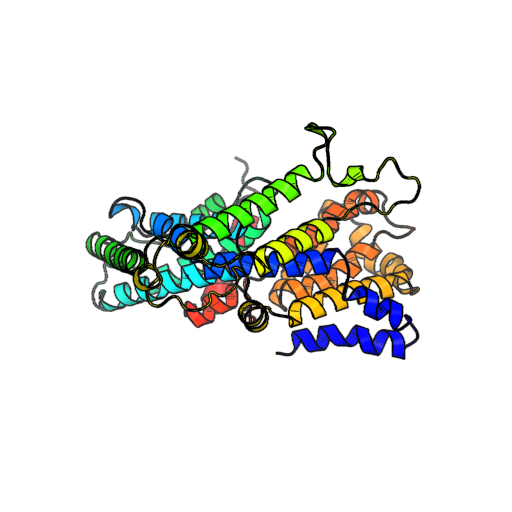9.69 193 GLU A CA 1
ATOM 1480 C C . GLU A 1 193 ? -17.128 -12.791 2.945 1.00 79.69 193 GLU A C 1
ATOM 1482 O O . GLU A 1 193 ? -15.941 -12.695 2.637 1.00 79.69 193 GLU A O 1
ATOM 1487 N N . MET A 1 194 ? -17.697 -13.950 3.280 1.00 79.81 194 MET A N 1
ATOM 1488 C CA . MET A 1 194 ? -16.958 -15.207 3.362 1.00 79.81 194 MET A CA 1
ATOM 1489 C C . MET A 1 194 ? -16.480 -15.675 1.982 1.00 79.81 194 MET A C 1
ATOM 1491 O O . MET A 1 194 ? -15.318 -16.051 1.842 1.00 79.81 194 MET A O 1
ATOM 1495 N N . GLU A 1 195 ? -17.332 -15.583 0.960 1.00 78.75 195 GLU A N 1
ATOM 1496 C CA . GLU A 1 195 ? -16.974 -15.927 -0.422 1.00 78.75 195 GLU A CA 1
ATOM 1497 C C . GLU A 1 195 ? -15.873 -15.017 -0.972 1.00 78.75 195 GLU A C 1
ATOM 1499 O O . GLU A 1 195 ? -14.891 -15.499 -1.532 1.00 78.75 195 GLU A O 1
ATOM 1504 N N . THR A 1 196 ? -15.984 -13.702 -0.764 1.00 79.88 196 THR A N 1
ATOM 1505 C CA . THR A 1 196 ? -14.970 -12.738 -1.220 1.00 79.88 196 THR A CA 1
ATOM 1506 C C . THR A 1 196 ? -13.603 -13.036 -0.605 1.00 79.88 196 THR A C 1
ATOM 1508 O O . THR A 1 196 ? -12.591 -13.035 -1.306 1.00 79.88 196 THR A O 1
ATOM 1511 N N . VAL A 1 197 ? -13.562 -13.317 0.701 1.00 81.44 197 VAL A N 1
ATOM 1512 C CA . VAL A 1 197 ? -12.320 -13.672 1.404 1.00 81.44 197 VAL A CA 1
ATOM 1513 C C . VAL A 1 197 ? -11.775 -15.007 0.902 1.00 81.44 197 VAL A C 1
ATOM 1515 O O . VAL A 1 197 ? -10.568 -15.127 0.699 1.00 81.44 197 VAL A O 1
ATOM 1518 N N . PHE A 1 198 ? -12.643 -15.989 0.656 1.00 84.00 198 PHE A N 1
ATOM 1519 C CA . PHE A 1 198 ? -12.244 -17.274 0.091 1.00 84.00 198 PHE A CA 1
ATOM 1520 C C . PHE A 1 198 ? -11.589 -17.108 -1.284 1.00 84.00 198 PHE A C 1
ATOM 1522 O O . PHE A 1 198 ? -10.470 -17.577 -1.470 1.00 84.00 198 PHE A O 1
ATOM 1529 N N . PHE A 1 199 ? -12.217 -16.386 -2.218 1.00 79.62 199 PHE A N 1
ATOM 1530 C CA . PHE A 1 199 ? -11.633 -16.139 -3.540 1.00 79.62 199 PHE A CA 1
ATOM 1531 C C . PHE A 1 199 ? -10.356 -15.303 -3.475 1.00 79.62 199 PHE A C 1
ATOM 1533 O O . PHE A 1 199 ? -9.437 -15.548 -4.253 1.00 79.62 199 PHE A O 1
ATOM 1540 N N . TYR A 1 200 ? -10.265 -14.360 -2.534 1.00 78.62 200 TYR A N 1
ATOM 1541 C CA . TYR A 1 200 ? -9.042 -13.598 -2.296 1.00 78.62 200 TYR A CA 1
ATOM 1542 C C . TYR A 1 200 ? -7.882 -14.495 -1.854 1.00 78.62 200 TYR A C 1
ATOM 1544 O O . TYR A 1 200 ? -6.801 -14.460 -2.441 1.00 78.62 200 TYR A O 1
ATOM 1552 N N . LEU A 1 201 ? -8.112 -15.330 -0.839 1.00 80.25 201 LEU A N 1
ATOM 1553 C CA . LEU A 1 201 ? -7.113 -16.272 -0.339 1.00 80.25 201 LEU A CA 1
ATOM 1554 C C . LEU A 1 201 ? -6.772 -17.327 -1.392 1.00 80.25 201 LEU A C 1
ATOM 1556 O O . LEU A 1 201 ? -5.599 -17.637 -1.572 1.00 80.25 201 LEU A O 1
ATOM 1560 N N . PHE A 1 202 ? -7.764 -17.826 -2.128 1.00 81.38 202 PHE A N 1
ATOM 1561 C CA . PHE A 1 202 ? -7.558 -18.776 -3.216 1.00 81.38 202 PHE A CA 1
ATOM 1562 C C . PHE A 1 202 ? -6.714 -18.163 -4.340 1.00 81.38 202 PHE A C 1
ATOM 1564 O O . PHE A 1 202 ? -5.759 -18.791 -4.786 1.00 81.38 202 PHE A O 1
ATOM 1571 N N . PHE A 1 203 ? -6.974 -16.910 -4.729 1.00 77.38 203 PHE A N 1
ATOM 1572 C CA . PHE A 1 203 ? -6.133 -16.173 -5.676 1.00 77.38 203 PHE A CA 1
ATOM 1573 C C . PHE A 1 203 ? -4.682 -16.056 -5.187 1.00 77.38 203 PHE A C 1
ATOM 1575 O O . PHE A 1 203 ? -3.757 -16.363 -5.937 1.00 77.38 203 PHE A O 1
ATOM 1582 N N . LEU A 1 204 ? -4.467 -15.669 -3.923 1.00 74.12 204 LEU A N 1
ATOM 1583 C CA . LEU A 1 204 ? -3.119 -15.580 -3.348 1.00 74.12 204 LEU A CA 1
ATOM 1584 C C . LEU A 1 204 ? -2.409 -16.939 -3.334 1.00 74.12 204 LEU A C 1
ATOM 1586 O O . LEU A 1 204 ? -1.240 -17.022 -3.699 1.00 74.12 204 LEU A O 1
ATOM 1590 N N . VAL A 1 205 ? -3.118 -18.001 -2.956 1.00 76.31 205 VAL A N 1
ATOM 1591 C CA . VAL A 1 205 ? -2.606 -19.376 -2.944 1.00 76.31 205 VAL A CA 1
ATOM 1592 C C . VAL A 1 205 ? -2.218 -19.824 -4.354 1.00 76.31 205 VAL A C 1
ATOM 1594 O O . VAL A 1 205 ? -1.114 -20.326 -4.544 1.00 76.31 205 VAL A O 1
ATOM 1597 N N . VAL A 1 206 ? -3.063 -19.591 -5.363 1.00 74.56 206 VAL A N 1
ATOM 1598 C CA . VAL A 1 206 ? -2.748 -19.943 -6.758 1.00 74.56 206 VAL A CA 1
ATOM 1599 C C . VAL A 1 206 ? -1.540 -19.154 -7.275 1.00 74.56 206 VAL A C 1
ATOM 1601 O O . VAL A 1 206 ? -0.684 -19.730 -7.946 1.00 74.56 206 VAL A O 1
ATOM 1604 N N . CYS A 1 207 ? -1.410 -17.874 -6.920 1.00 69.69 207 CYS A N 1
ATOM 1605 C CA . CYS A 1 207 ? -0.222 -17.082 -7.245 1.00 69.69 207 CYS A CA 1
ATOM 1606 C C . CYS A 1 207 ? 1.048 -17.625 -6.565 1.00 69.69 207 CYS A C 1
ATOM 1608 O O . CYS A 1 207 ? 2.092 -17.710 -7.211 1.00 69.69 207 CYS A O 1
ATOM 1610 N N . LEU A 1 208 ? 0.970 -18.046 -5.295 1.00 68.38 208 LEU A N 1
ATOM 1611 C CA . LEU A 1 208 ? 2.097 -18.651 -4.569 1.00 68.38 208 LEU A CA 1
ATOM 1612 C C . LEU A 1 208 ? 2.524 -19.992 -5.181 1.00 68.38 208 LEU A C 1
ATOM 1614 O O . LEU A 1 208 ? 3.714 -20.237 -5.363 1.00 68.38 208 LEU A O 1
ATOM 1618 N N . PHE A 1 209 ? 1.565 -20.840 -5.558 1.00 68.00 209 PHE A N 1
ATOM 1619 C CA . PHE A 1 209 ? 1.835 -22.141 -6.177 1.00 68.00 209 PHE A CA 1
ATOM 1620 C C . PHE A 1 209 ? 2.099 -22.070 -7.690 1.00 68.00 209 PHE A C 1
ATOM 1622 O O . PHE A 1 209 ? 2.330 -23.103 -8.318 1.00 68.00 209 PHE A O 1
ATOM 1629 N N . ARG A 1 210 ? 2.129 -20.874 -8.299 1.00 65.25 210 ARG A N 1
ATOM 1630 C CA . ARG A 1 210 ? 2.499 -20.717 -9.715 1.00 65.25 210 ARG A CA 1
ATOM 1631 C C . ARG A 1 210 ? 3.943 -21.148 -9.982 1.00 65.25 210 ARG A C 1
ATOM 1633 O O . ARG A 1 210 ? 4.206 -21.779 -11.005 1.00 65.25 210 ARG A O 1
ATOM 1640 N N . TRP A 1 211 ? 4.863 -20.778 -9.089 1.00 57.50 211 TRP A N 1
ATOM 1641 C CA . TRP A 1 211 ? 6.293 -21.086 -9.179 1.00 57.50 211 TRP A CA 1
ATOM 1642 C C . TRP A 1 211 ? 6.741 -21.795 -7.901 1.00 57.50 211 TRP A C 1
ATOM 1644 O O . TRP A 1 211 ? 7.471 -21.252 -7.078 1.00 57.50 211 TRP A O 1
ATOM 1654 N N . SER A 1 212 ? 6.226 -23.008 -7.703 1.00 62.12 212 SER A N 1
ATOM 1655 C CA . SER A 1 212 ? 6.705 -23.890 -6.645 1.00 62.12 212 SER A CA 1
ATOM 1656 C C . SER A 1 212 ? 7.842 -24.745 -7.197 1.00 62.12 212 SER A C 1
ATOM 1658 O O . SER A 1 212 ? 7.601 -25.812 -7.761 1.00 62.12 212 SER A O 1
ATOM 1660 N N . GLU A 1 213 ? 9.088 -24.290 -7.019 1.00 56.94 213 GLU A N 1
ATOM 1661 C CA . GLU A 1 213 ? 10.267 -25.157 -7.206 1.00 56.94 213 GLU A CA 1
ATOM 1662 C C . GLU A 1 213 ? 10.171 -26.405 -6.315 1.00 56.94 213 GLU A C 1
ATOM 1664 O O . GLU A 1 213 ? 10.648 -27.476 -6.669 1.00 56.94 213 GLU A O 1
ATOM 1669 N N . TRP A 1 214 ? 9.481 -26.284 -5.177 1.00 58.34 214 TRP A N 1
ATOM 1670 C CA . TRP A 1 214 ? 9.316 -27.354 -4.202 1.00 58.34 214 TRP A CA 1
ATOM 1671 C C . TRP A 1 214 ? 8.453 -28.520 -4.702 1.00 58.34 214 TRP A C 1
ATOM 1673 O O . TRP A 1 214 ? 8.686 -29.660 -4.314 1.00 58.34 214 TRP A O 1
ATOM 1683 N N . LEU A 1 215 ? 7.465 -28.255 -5.562 1.00 60.03 215 LEU A N 1
ATOM 1684 C CA . LEU A 1 215 ? 6.571 -29.295 -6.085 1.00 60.03 215 LEU A CA 1
ATOM 1685 C C . LEU A 1 215 ? 6.951 -29.770 -7.491 1.00 60.03 215 LEU A C 1
ATOM 1687 O O . LEU A 1 215 ? 6.334 -30.718 -7.963 1.00 60.03 215 LEU A O 1
ATOM 1691 N N . ASN A 1 216 ? 7.904 -29.119 -8.178 1.00 57.25 216 ASN A N 1
ATOM 1692 C CA . ASN A 1 216 ? 8.186 -29.319 -9.615 1.00 57.25 216 ASN A CA 1
ATOM 1693 C C . ASN A 1 216 ? 6.923 -29.294 -10.511 1.00 57.25 216 ASN A C 1
ATOM 1695 O O . ASN A 1 216 ? 6.932 -29.769 -11.643 1.00 57.25 216 ASN A O 1
ATOM 1699 N N . ILE A 1 217 ? 5.828 -28.728 -10.000 1.00 59.16 217 ILE A N 1
ATOM 1700 C CA . ILE A 1 217 ? 4.509 -28.653 -10.620 1.00 59.16 217 ILE A CA 1
ATOM 1701 C C . ILE A 1 217 ? 4.100 -27.190 -10.516 1.00 59.16 217 ILE A C 1
ATOM 1703 O O . ILE A 1 217 ? 3.916 -26.659 -9.419 1.00 59.16 217 ILE A O 1
ATOM 1707 N N . GLY A 1 218 ? 3.988 -26.523 -11.660 1.00 61.56 218 GLY A N 1
ATOM 1708 C CA . GLY A 1 218 ? 3.574 -25.130 -11.729 1.00 61.56 218 GLY A CA 1
ATOM 1709 C C . GLY A 1 218 ? 2.779 -24.866 -12.997 1.00 61.56 218 GLY A C 1
ATOM 1710 O O . GLY A 1 218 ? 3.124 -25.335 -14.076 1.00 61.56 218 GLY A O 1
ATOM 1711 N N . TRP A 1 219 ? 1.730 -24.052 -12.894 1.00 63.16 219 TRP A N 1
ATOM 1712 C CA . TRP A 1 219 ? 0.947 -23.611 -14.057 1.00 63.16 219 TRP A CA 1
ATOM 1713 C C . TRP A 1 219 ? 1.816 -22.936 -15.131 1.00 63.16 219 TRP A C 1
ATOM 1715 O O . TRP A 1 219 ? 1.488 -22.967 -16.314 1.00 63.16 219 TRP A O 1
ATOM 1725 N N . ALA A 1 220 ? 2.956 -22.360 -14.736 1.00 62.06 220 ALA A N 1
ATOM 1726 C CA . ALA A 1 220 ? 3.919 -21.754 -15.649 1.00 62.06 220 ALA A CA 1
ATOM 1727 C C . ALA A 1 220 ? 4.629 -22.768 -16.573 1.00 62.06 220 ALA A C 1
ATOM 1729 O O . ALA A 1 220 ? 5.080 -22.374 -17.650 1.00 62.06 220 ALA A O 1
ATOM 1730 N N . THR A 1 221 ? 4.731 -24.044 -16.178 1.00 65.06 221 THR A N 1
ATOM 1731 C CA . THR A 1 221 ? 5.338 -25.124 -16.977 1.00 65.06 221 THR A CA 1
ATOM 1732 C C . THR A 1 221 ? 4.308 -25.959 -17.736 1.00 65.06 221 THR A C 1
ATOM 1734 O O . THR A 1 221 ? 4.700 -26.851 -18.466 1.00 65.06 221 THR A O 1
ATOM 1737 N N . TYR A 1 222 ? 3.009 -25.647 -17.663 1.00 67.00 222 TYR A N 1
ATOM 1738 C CA . TYR A 1 222 ? 1.963 -26.403 -18.373 1.00 67.00 222 TYR A CA 1
ATOM 1739 C C . TYR A 1 222 ? 2.201 -26.514 -19.895 1.00 67.00 222 TYR A C 1
ATOM 1741 O O . TYR A 1 222 ? 1.895 -27.534 -20.496 1.00 67.00 222 TYR A O 1
ATOM 1749 N N . ASN A 1 223 ? 2.802 -25.486 -20.505 1.00 63.97 223 ASN A N 1
ATOM 1750 C CA . ASN A 1 223 ? 3.153 -25.465 -21.930 1.00 63.97 223 ASN A CA 1
ATOM 1751 C C . ASN A 1 223 ? 4.650 -25.734 -22.197 1.00 63.97 223 ASN A C 1
ATOM 1753 O O . ASN A 1 223 ? 5.121 -25.428 -23.291 1.00 63.97 223 ASN A O 1
ATOM 1757 N N . SER A 1 224 ? 5.428 -26.251 -21.232 1.00 62.16 224 SER A N 1
ATOM 1758 C CA . SER A 1 224 ? 6.872 -26.487 -21.436 1.00 62.16 224 SER A CA 1
ATOM 1759 C C . SER A 1 224 ? 7.173 -27.508 -22.529 1.00 62.16 224 SER A C 1
ATOM 1761 O O . SER A 1 224 ? 8.250 -27.457 -23.119 1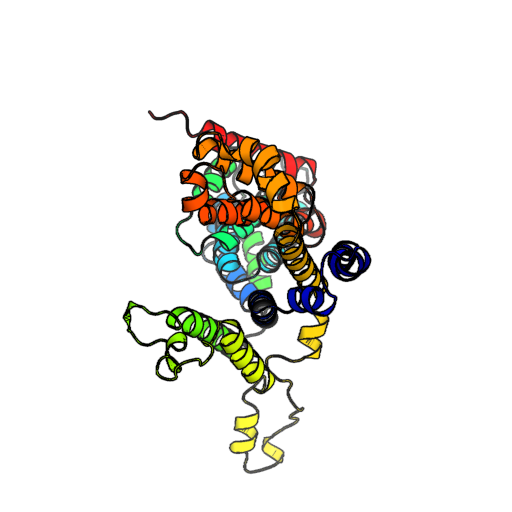.00 62.16 224 SER A O 1
ATOM 1763 N N . ASP A 1 225 ? 6.217 -28.390 -22.811 1.00 66.56 225 ASP A N 1
ATOM 1764 C CA . ASP A 1 225 ? 6.391 -29.522 -23.720 1.00 66.56 225 ASP A CA 1
ATOM 1765 C C . ASP A 1 225 ? 6.116 -29.143 -25.188 1.00 66.56 225 ASP A C 1
ATOM 1767 O O . ASP A 1 225 ? 6.453 -29.898 -26.099 1.00 66.56 225 ASP A O 1
ATOM 1771 N N . MET A 1 226 ? 5.554 -27.949 -25.444 1.00 67.62 226 MET A N 1
ATOM 1772 C CA . MET A 1 226 ? 5.364 -27.410 -26.795 1.00 67.62 226 MET A CA 1
ATOM 1773 C C . MET A 1 226 ? 6.481 -26.413 -27.152 1.00 67.62 226 MET A C 1
ATOM 1775 O O . MET A 1 226 ? 6.530 -25.313 -26.587 1.00 67.62 226 MET A O 1
ATOM 1779 N N . PRO A 1 227 ? 7.362 -26.729 -28.120 1.00 62.41 227 PRO A N 1
ATOM 1780 C CA . PRO A 1 227 ? 8.410 -25.808 -28.542 1.00 62.41 227 PRO A CA 1
ATOM 1781 C C . PRO A 1 227 ? 7.800 -24.532 -29.145 1.00 62.41 227 PRO A C 1
ATOM 1783 O O . PRO A 1 227 ? 7.047 -24.581 -30.113 1.00 62.41 227 PRO A O 1
ATOM 1786 N N . GLY A 1 228 ? 8.128 -23.375 -28.560 1.00 68.88 228 GLY A N 1
ATOM 1787 C CA . GLY A 1 228 ? 7.686 -22.054 -29.028 1.00 68.88 228 GLY A CA 1
ATOM 1788 C C . GLY A 1 228 ? 6.371 -21.536 -28.430 1.00 68.88 228 GLY A C 1
ATOM 1789 O O . GLY A 1 228 ? 5.989 -20.403 -28.726 1.00 68.88 228 GLY A O 1
ATOM 1790 N N . ALA A 1 229 ? 5.694 -22.300 -27.566 1.00 68.88 229 ALA A N 1
ATOM 1791 C CA . ALA A 1 229 ? 4.483 -21.821 -26.903 1.00 68.88 229 ALA A CA 1
ATOM 1792 C C . ALA A 1 229 ? 4.809 -20.732 -25.852 1.00 68.88 229 ALA A C 1
ATOM 1794 O O . ALA A 1 229 ? 5.720 -20.904 -25.034 1.00 68.88 229 ALA A O 1
ATOM 1795 N N . PRO A 1 230 ? 4.079 -19.599 -25.830 1.00 68.88 230 PRO A N 1
ATOM 1796 C CA . PRO A 1 230 ? 4.293 -18.559 -24.830 1.00 68.88 230 PRO A CA 1
ATOM 1797 C C . PRO A 1 230 ? 3.934 -19.068 -23.427 1.00 68.88 230 PRO A C 1
ATOM 1799 O O . PRO A 1 230 ? 2.902 -19.710 -23.219 1.00 68.88 230 PRO A O 1
ATOM 1802 N N . LYS A 1 231 ? 4.788 -18.756 -22.444 1.00 70.69 231 LYS A N 1
ATOM 1803 C CA . LYS A 1 231 ? 4.569 -19.124 -21.037 1.00 70.69 231 LYS A CA 1
ATOM 1804 C C . LYS A 1 231 ? 3.408 -18.329 -20.439 1.00 70.69 231 LYS A C 1
ATOM 1806 O O . LYS A 1 231 ? 3.292 -17.123 -20.667 1.00 70.69 231 LYS A O 1
ATOM 1811 N N . ILE A 1 232 ? 2.590 -18.999 -19.629 1.00 73.25 232 ILE A N 1
ATOM 1812 C CA . ILE A 1 232 ? 1.475 -18.380 -18.904 1.00 73.25 232 ILE A CA 1
ATOM 1813 C C . ILE A 1 232 ? 2.036 -17.414 -17.852 1.00 73.25 232 ILE A C 1
ATOM 1815 O O . ILE A 1 232 ? 2.894 -17.784 -17.047 1.00 73.25 232 ILE A O 1
ATOM 1819 N N . LYS A 1 233 ? 1.551 -16.167 -17.862 1.00 72.88 233 LYS A N 1
ATOM 1820 C CA . LYS A 1 233 ? 1.961 -15.110 -16.924 1.00 72.88 233 LYS A CA 1
ATOM 1821 C C . LYS A 1 233 ? 0.941 -14.922 -15.799 1.00 72.88 233 LYS A C 1
ATOM 1823 O O . LYS A 1 233 ? -0.178 -15.427 -15.865 1.00 72.88 233 LYS A O 1
ATOM 1828 N N . ASP A 1 234 ? 1.332 -14.179 -14.761 1.00 74.19 234 ASP A N 1
ATOM 1829 C CA . ASP A 1 234 ? 0.484 -13.924 -13.584 1.00 74.19 234 ASP A CA 1
ATOM 1830 C C . ASP A 1 234 ? -0.808 -13.189 -13.960 1.00 74.19 234 ASP A C 1
ATOM 1832 O O . ASP A 1 234 ? -1.861 -13.456 -13.381 1.00 74.19 234 ASP A O 1
ATOM 1836 N N . ALA A 1 235 ? -0.759 -12.299 -14.959 1.00 76.25 235 ALA A N 1
ATOM 1837 C CA . ALA A 1 235 ? -1.946 -11.570 -15.383 1.00 76.25 235 ALA A CA 1
ATOM 1838 C C . ALA A 1 235 ? -3.014 -12.495 -15.979 1.00 76.25 235 ALA A C 1
ATOM 1840 O O . ALA A 1 235 ? -4.197 -12.264 -15.756 1.00 76.25 235 ALA A O 1
ATOM 1841 N N . THR A 1 236 ? -2.630 -13.569 -16.680 1.00 80.75 236 THR A N 1
ATOM 1842 C CA . THR A 1 236 ? -3.588 -14.541 -17.233 1.00 80.75 236 THR A CA 1
ATOM 1843 C C . THR A 1 236 ? -4.359 -15.247 -16.121 1.00 80.75 236 THR A C 1
ATOM 1845 O O . THR A 1 236 ? -5.582 -15.362 -16.193 1.00 80.75 236 THR A O 1
ATOM 1848 N N . VAL A 1 237 ? -3.653 -15.662 -15.063 1.00 79.81 237 VAL A N 1
ATOM 1849 C CA . VAL A 1 237 ? -4.271 -16.263 -13.875 1.00 79.81 237 VAL A CA 1
ATOM 1850 C C . VAL A 1 237 ? -5.195 -15.248 -13.210 1.00 79.81 237 VAL A C 1
ATOM 1852 O O . VAL A 1 237 ? -6.362 -15.545 -12.981 1.00 79.81 237 VAL A O 1
ATOM 1855 N N . ALA A 1 238 ? -4.723 -14.022 -12.977 1.00 80.38 238 ALA A N 1
ATOM 1856 C CA . ALA A 1 238 ? -5.533 -12.965 -12.378 1.00 80.38 238 ALA A CA 1
ATOM 1857 C C . ALA A 1 238 ? -6.819 -12.684 -13.184 1.00 80.38 238 ALA A C 1
ATOM 1859 O O . ALA A 1 238 ? -7.907 -12.610 -12.610 1.00 80.38 238 ALA A O 1
ATOM 1860 N N . CYS A 1 239 ? -6.731 -12.607 -14.513 1.00 83.50 239 CYS A N 1
ATOM 1861 C CA . CYS A 1 239 ? -7.887 -12.415 -15.389 1.00 83.50 239 CYS A CA 1
ATOM 1862 C C . CYS A 1 239 ? -8.907 -13.556 -15.293 1.00 83.50 239 CYS A C 1
ATOM 1864 O O . CYS A 1 239 ? -10.107 -13.289 -15.320 1.00 83.50 239 CYS A O 1
ATOM 1866 N N . LEU A 1 240 ? -8.469 -14.808 -15.129 1.00 84.50 240 LEU A N 1
ATOM 1867 C CA . LEU A 1 240 ? -9.382 -15.936 -14.919 1.00 84.50 240 LEU A CA 1
ATOM 1868 C C . LEU A 1 240 ? -10.212 -15.752 -13.639 1.00 84.50 240 LEU A C 1
ATOM 1870 O O . LEU A 1 240 ? -11.428 -15.943 -13.658 1.00 84.50 240 LEU A O 1
ATOM 1874 N N . PHE A 1 241 ? -9.581 -15.303 -12.552 1.00 82.31 241 PHE A N 1
ATOM 1875 C CA . PHE A 1 241 ? -10.283 -14.975 -11.307 1.00 82.31 241 PHE A CA 1
ATOM 1876 C C . PHE A 1 241 ? -11.239 -13.791 -11.468 1.00 82.31 241 PHE A C 1
ATOM 1878 O O . PHE A 1 241 ? -12.350 -13.830 -10.943 1.00 82.31 241 PHE A O 1
ATOM 1885 N N . LEU A 1 242 ? -10.843 -12.758 -12.216 1.00 84.62 242 LEU A N 1
ATOM 1886 C CA . LEU A 1 242 ? -11.711 -11.619 -12.522 1.00 84.62 242 LEU A CA 1
ATOM 1887 C C . LEU A 1 242 ? -12.986 -12.067 -13.254 1.00 84.62 242 LEU A C 1
ATOM 1889 O O . LEU A 1 242 ? -14.089 -11.660 -12.884 1.00 84.62 242 LEU A O 1
ATOM 1893 N N . VAL A 1 243 ? -12.840 -12.922 -14.271 1.00 87.06 243 VAL A N 1
ATOM 1894 C CA . VAL A 1 243 ? -13.968 -13.479 -15.031 1.00 87.06 243 VAL A CA 1
ATOM 1895 C C . VAL A 1 243 ? -14.849 -14.333 -14.121 1.00 87.06 243 VAL A C 1
ATOM 1897 O O . VAL A 1 243 ? -16.060 -14.126 -14.092 1.00 87.06 243 VAL A O 1
ATOM 1900 N N . ALA A 1 244 ? -14.258 -15.214 -13.309 1.00 85.75 244 ALA A N 1
ATOM 1901 C CA . ALA A 1 244 ? -15.004 -16.033 -12.353 1.00 85.75 244 ALA A CA 1
ATOM 1902 C C . ALA A 1 244 ? -15.824 -15.175 -11.369 1.00 85.75 244 ALA A C 1
ATOM 1904 O O . ALA A 1 244 ? -17.023 -15.393 -11.205 1.00 85.75 244 ALA A O 1
ATOM 1905 N N . LEU A 1 245 ? -15.218 -14.140 -10.777 1.00 85.00 245 LEU A N 1
ATOM 1906 C CA . LEU A 1 245 ? -15.886 -13.220 -9.844 1.00 85.00 245 LEU A CA 1
ATOM 1907 C C . LEU A 1 245 ? -16.972 -12.354 -10.501 1.00 85.00 245 LEU A C 1
ATOM 1909 O O . LEU A 1 245 ? -17.884 -11.888 -9.817 1.00 85.00 245 LEU A O 1
ATOM 1913 N N . SER A 1 246 ? -16.877 -12.132 -11.812 1.00 85.88 246 SER A N 1
ATOM 1914 C CA . SER A 1 246 ? -17.878 -11.386 -12.585 1.00 85.88 246 SER A CA 1
ATOM 1915 C C . SER A 1 246 ? -19.083 -12.248 -12.977 1.00 85.88 246 SER A C 1
ATOM 1917 O O . SER A 1 246 ? -20.141 -11.706 -13.290 1.00 85.88 246 SER A O 1
ATOM 1919 N N . ILE A 1 247 ? -18.935 -13.576 -12.961 1.00 85.50 247 ILE A N 1
ATOM 1920 C CA . ILE A 1 247 ? -20.002 -14.537 -13.276 1.00 85.50 247 ILE A CA 1
ATOM 1921 C C . ILE A 1 247 ? -20.719 -14.994 -12.001 1.00 85.50 247 ILE A C 1
ATOM 1923 O O . ILE A 1 247 ? -21.935 -15.191 -12.012 1.00 85.50 247 ILE A O 1
ATOM 1927 N N . LEU A 1 248 ? -19.983 -15.168 -10.900 1.00 83.00 248 LEU A N 1
ATOM 1928 C CA . LEU A 1 248 ? -20.540 -15.716 -9.668 1.00 83.00 248 LEU A CA 1
ATOM 1929 C C . LEU A 1 248 ? -21.538 -14.750 -9.006 1.00 83.00 248 LEU A C 1
ATOM 1931 O O . LEU A 1 248 ? -21.225 -13.567 -8.833 1.00 83.00 248 LEU A O 1
ATOM 1935 N N . PRO A 1 249 ? -22.731 -15.237 -8.614 1.00 79.38 249 PRO A N 1
ATOM 1936 C CA . PRO A 1 249 ? -23.736 -14.434 -7.927 1.00 79.38 249 PRO A CA 1
ATOM 1937 C C . PRO A 1 249 ? -23.270 -14.076 -6.515 1.00 79.38 249 PRO A C 1
ATOM 1939 O O . PRO A 1 249 ? -22.529 -14.818 -5.880 1.00 79.38 249 PRO A O 1
ATOM 1942 N N . ARG A 1 250 ? -23.745 -12.942 -6.002 1.00 73.75 250 ARG A N 1
ATOM 1943 C CA . ARG A 1 250 ? -23.403 -12.450 -4.661 1.00 73.75 250 ARG A CA 1
ATOM 1944 C C . ARG A 1 250 ? -23.971 -13.290 -3.504 1.00 73.75 250 ARG A C 1
ATOM 1946 O O . ARG A 1 250 ? -23.492 -13.152 -2.377 1.00 73.75 250 ARG A O 1
ATOM 1953 N N . SER A 1 251 ? -25.026 -14.072 -3.722 1.00 70.75 251 SER A N 1
ATOM 1954 C CA . SER A 1 251 ? -25.549 -14.984 -2.709 1.00 70.75 251 SER A CA 1
ATOM 1955 C C . SER A 1 251 ? -26.019 -16.309 -3.301 1.00 70.75 251 SER A C 1
ATOM 1957 O O . SER A 1 251 ? -26.336 -16.443 -4.484 1.00 70.75 251 SER A O 1
ATOM 1959 N N . HIS A 1 252 ? -26.131 -17.309 -2.430 1.00 69.12 252 HIS A N 1
ATOM 1960 C CA . HIS A 1 252 ? -26.657 -18.626 -2.767 1.00 69.12 252 HIS A CA 1
ATOM 1961 C C . HIS A 1 252 ? -28.181 -18.667 -2.963 1.00 69.12 252 HIS A C 1
ATOM 1963 O O . HIS A 1 252 ? -28.785 -19.734 -2.845 1.00 69.12 252 HIS A O 1
ATOM 1969 N N . ASN A 1 253 ? -28.847 -17.552 -3.277 1.00 66.62 253 ASN A N 1
ATOM 1970 C CA . ASN A 1 253 ? -30.277 -17.582 -3.589 1.00 66.62 253 ASN A CA 1
ATOM 1971 C C . ASN A 1 253 ? -30.589 -18.512 -4.779 1.00 66.62 253 ASN A C 1
ATOM 1973 O O . ASN A 1 253 ? -31.687 -19.056 -4.829 1.00 66.62 253 ASN A O 1
ATOM 1977 N N . ILE A 1 254 ? -29.615 -18.811 -5.652 1.00 67.50 254 ILE A N 1
ATOM 1978 C CA . ILE A 1 254 ? -29.717 -19.878 -6.666 1.00 67.50 254 ILE A CA 1
ATOM 1979 C C . ILE A 1 254 ? -30.038 -21.248 -6.039 1.00 67.50 254 ILE A C 1
ATOM 1981 O O . ILE A 1 254 ? -30.871 -21.976 -6.570 1.00 67.50 254 ILE A O 1
ATOM 1985 N N . LEU A 1 255 ? -29.473 -21.588 -4.874 1.00 68.88 255 LEU A N 1
ATOM 1986 C CA . LEU A 1 255 ? -29.801 -22.840 -4.176 1.00 68.88 255 LEU A CA 1
ATOM 1987 C C . LEU A 1 255 ? -31.261 -22.866 -3.703 1.00 68.88 255 LEU A C 1
ATOM 1989 O O . LEU A 1 255 ? -31.867 -23.933 -3.654 1.00 68.88 255 LEU A O 1
ATOM 1993 N N . LYS A 1 256 ? -31.861 -21.704 -3.407 1.00 68.88 256 LYS A N 1
ATOM 1994 C CA . LYS A 1 256 ? -33.300 -21.622 -3.107 1.00 68.88 256 LYS A CA 1
ATOM 1995 C C . LYS A 1 256 ? -34.154 -21.865 -4.346 1.00 68.88 256 LYS A C 1
ATOM 1997 O O . LYS A 1 256 ? -35.188 -22.500 -4.218 1.00 68.88 256 LYS A O 1
ATOM 2002 N N . TYR A 1 257 ? -33.721 -21.420 -5.528 1.00 70.56 257 TYR A N 1
ATOM 2003 C CA . TYR A 1 257 ? -34.404 -21.753 -6.785 1.00 70.56 257 TYR A CA 1
ATOM 2004 C C . TYR A 1 257 ? -34.362 -23.255 -7.085 1.00 70.56 257 TYR A C 1
ATOM 2006 O O . TYR A 1 257 ? -35.341 -23.791 -7.586 1.00 70.56 257 TYR A O 1
ATOM 2014 N N . ILE A 1 258 ? -33.252 -23.926 -6.761 1.00 73.69 258 ILE A N 1
ATOM 2015 C CA . ILE A 1 258 ? -33.091 -25.373 -6.978 1.00 73.69 258 ILE A CA 1
ATOM 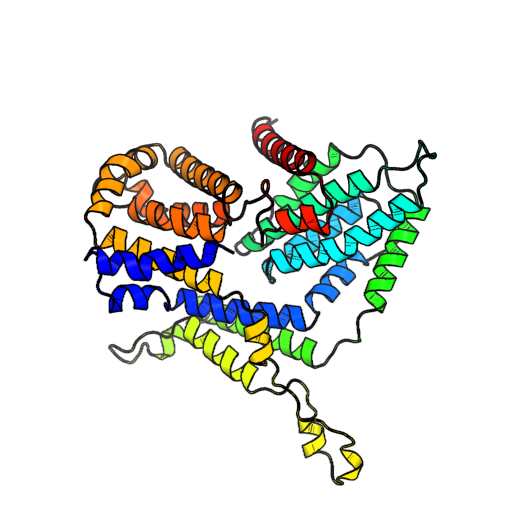2016 C C . ILE A 1 258 ? -33.926 -26.184 -5.974 1.00 73.69 258 ILE A C 1
ATOM 2018 O O . ILE A 1 258 ? -34.522 -27.190 -6.345 1.00 73.69 258 ILE A O 1
ATOM 2022 N N . ASN A 1 259 ? -33.999 -25.740 -4.716 1.00 74.06 259 ASN A N 1
ATOM 2023 C CA . ASN A 1 259 ? -34.705 -26.466 -3.655 1.00 74.06 259 ASN A CA 1
ATOM 2024 C C . ASN A 1 259 ? -36.202 -26.135 -3.545 1.00 74.06 259 ASN A C 1
ATOM 2026 O O . ASN A 1 259 ? -36.926 -26.832 -2.834 1.00 74.06 259 ASN A O 1
ATOM 2030 N N . ALA A 1 260 ? -36.684 -25.075 -4.192 1.00 74.88 260 ALA A N 1
ATOM 2031 C CA . ALA A 1 260 ? -38.080 -24.674 -4.088 1.00 74.88 260 ALA A CA 1
ATOM 2032 C C . ALA A 1 260 ? -38.979 -25.488 -5.022 1.00 74.88 260 ALA A C 1
ATOM 2034 O O . ALA A 1 260 ? -38.826 -25.464 -6.241 1.00 74.88 260 ALA A O 1
ATOM 2035 N N . GLN A 1 261 ? -39.977 -26.156 -4.444 1.00 73.75 261 GLN A N 1
ATOM 2036 C CA . GLN A 1 261 ? -40.983 -26.902 -5.203 1.00 73.75 261 GLN A CA 1
ATOM 2037 C C . GLN A 1 261 ? -42.169 -26.026 -5.637 1.00 73.75 261 GLN A C 1
ATOM 2039 O O . GLN A 1 261 ? -42.869 -26.370 -6.590 1.00 73.75 261 GLN A O 1
ATOM 2044 N N . LYS A 1 262 ? -42.409 -24.885 -4.969 1.00 75.50 262 LYS A N 1
ATOM 2045 C CA . LYS A 1 262 ? -43.496 -23.948 -5.297 1.00 75.50 262 LYS A CA 1
ATOM 2046 C C . LYS A 1 262 ? -42.988 -22.514 -5.431 1.00 75.50 262 LYS A C 1
ATOM 2048 O O . LYS A 1 262 ? -42.122 -22.061 -4.691 1.00 75.50 262 LYS A O 1
ATOM 2053 N N . LYS A 1 263 ? -43.609 -21.749 -6.338 1.00 67.69 263 LYS A N 1
ATOM 2054 C CA . LYS A 1 263 ? -43.306 -20.321 -6.567 1.00 67.69 263 LYS A CA 1
ATOM 2055 C C . LYS A 1 263 ? -43.572 -19.443 -5.331 1.00 67.69 263 LYS A C 1
ATOM 2057 O O . LYS A 1 263 ? -42.958 -18.391 -5.196 1.00 67.69 263 LYS A O 1
ATOM 2062 N N . SER A 1 264 ? -44.450 -19.882 -4.426 1.00 68.88 264 SER A N 1
ATOM 2063 C CA . SER A 1 264 ? -44.709 -19.239 -3.129 1.00 68.88 264 SER A CA 1
ATOM 2064 C C . SER A 1 264 ? -43.497 -19.251 -2.196 1.00 68.88 264 SER A C 1
ATOM 2066 O O . SER A 1 264 ? -43.339 -18.329 -1.400 1.00 68.88 264 SER A O 1
ATOM 2068 N N . ASP A 1 265 ? -42.626 -20.254 -2.324 1.00 69.81 265 ASP A N 1
ATOM 2069 C CA . ASP A 1 265 ? -41.512 -20.498 -1.399 1.00 69.81 265 ASP A CA 1
ATOM 2070 C C . ASP A 1 265 ? -40.280 -19.645 -1.745 1.00 69.81 265 ASP A C 1
ATOM 2072 O O . ASP A 1 265 ? -39.369 -19.488 -0.933 1.00 69.81 265 ASP A O 1
ATOM 2076 N N . LEU A 1 266 ? -40.260 -19.049 -2.945 1.00 66.44 266 LEU A N 1
ATOM 2077 C CA . LEU A 1 266 ? -39.190 -18.156 -3.393 1.00 66.44 266 LEU A CA 1
ATOM 2078 C C . LEU A 1 266 ? -39.219 -16.797 -2.675 1.00 66.44 266 LEU A C 1
ATOM 2080 O O . LEU A 1 266 ? -38.174 -16.171 -2.520 1.00 66.44 266 LEU A O 1
ATOM 2084 N N . GLY A 1 267 ? -40.378 -16.316 -2.216 1.00 69.69 267 GLY A N 1
ATOM 2085 C CA . GLY A 1 267 ? -40.517 -14.931 -1.749 1.00 69.69 267 GLY A CA 1
ATOM 2086 C C . GLY A 1 267 ? -40.155 -13.892 -2.832 1.00 69.69 267 GLY A C 1
ATOM 2087 O O . GLY A 1 267 ? -40.070 -14.200 -4.020 1.00 69.69 267 GLY A O 1
ATOM 2088 N N . ASN A 1 268 ? -39.937 -12.631 -2.436 1.00 62.53 268 ASN A N 1
ATOM 2089 C CA . ASN A 1 268 ? -39.526 -11.556 -3.354 1.00 62.53 268 ASN A CA 1
ATOM 2090 C C . ASN A 1 268 ? -38.018 -11.631 -3.657 1.00 62.53 268 ASN A C 1
ATOM 2092 O O . ASN A 1 268 ? -37.217 -10.885 -3.087 1.00 62.53 268 ASN A O 1
ATOM 2096 N N . VAL A 1 269 ? -37.615 -12.526 -4.561 1.00 64.19 269 VAL A N 1
ATOM 2097 C CA . VAL A 1 269 ? -36.216 -12.615 -5.006 1.00 64.19 269 VAL A CA 1
ATOM 2098 C C . VAL A 1 269 ? -35.975 -11.626 -6.143 1.00 64.19 269 VAL A C 1
ATOM 2100 O O . VAL A 1 269 ? -36.473 -11.794 -7.254 1.00 64.19 269 VAL A O 1
ATOM 2103 N N . LYS A 1 270 ? -35.205 -10.571 -5.875 1.00 66.94 270 LYS A N 1
ATOM 2104 C CA . LYS A 1 270 ? -34.708 -9.667 -6.922 1.00 66.94 270 LYS A CA 1
ATOM 2105 C C . LYS A 1 270 ? -33.478 -10.292 -7.597 1.00 66.94 270 LYS A C 1
ATOM 2107 O O . LYS A 1 270 ? -32.721 -10.973 -6.905 1.00 66.94 270 LYS A O 1
ATOM 2112 N N . PRO A 1 271 ? -33.254 -10.062 -8.906 1.00 65.56 271 PRO A N 1
ATOM 2113 C CA . PRO A 1 271 ? -32.036 -10.509 -9.573 1.00 65.56 271 PRO A CA 1
ATOM 2114 C C . PRO A 1 271 ? -30.816 -9.924 -8.857 1.00 65.56 271 PRO A C 1
ATOM 2116 O O . PRO A 1 271 ? -30.731 -8.715 -8.627 1.00 65.56 271 PRO A O 1
ATOM 2119 N N . GLU A 1 272 ? -29.904 -10.803 -8.454 1.00 69.56 272 GLU A N 1
ATOM 2120 C CA . GLU A 1 272 ? -28.712 -10.418 -7.712 1.00 69.56 272 GLU A CA 1
ATOM 2121 C C . GLU A 1 272 ? -27.607 -9.959 -8.656 1.00 69.56 272 GLU A C 1
ATOM 2123 O O . GLU A 1 272 ? -27.467 -10.445 -9.777 1.00 69.56 272 GLU A O 1
ATOM 2128 N N . SER A 1 273 ? -26.798 -9.013 -8.188 1.00 79.19 273 SER A N 1
ATOM 2129 C CA . SER A 1 273 ? -25.568 -8.656 -8.880 1.00 79.19 273 SER A CA 1
ATOM 2130 C C . SER A 1 273 ? -24.525 -9.761 -8.708 1.00 79.19 273 SER A C 1
ATOM 2132 O O . SER A 1 273 ? -24.512 -10.457 -7.690 1.00 79.19 273 SER A O 1
ATOM 2134 N N . ALA A 1 274 ? -23.593 -9.855 -9.655 1.00 83.62 274 ALA A N 1
ATOM 2135 C CA . ALA A 1 274 ? -22.368 -10.621 -9.462 1.00 83.62 274 ALA A CA 1
ATOM 2136 C C . ALA A 1 274 ? -21.589 -10.135 -8.224 1.00 83.62 274 ALA A C 1
ATOM 2138 O O . ALA A 1 274 ? -21.779 -8.995 -7.774 1.00 83.62 274 ALA A O 1
ATOM 2139 N N . ILE A 1 275 ? -20.697 -10.984 -7.702 1.00 81.94 275 ILE A N 1
ATOM 2140 C CA . ILE A 1 275 ? -19.755 -10.630 -6.629 1.00 81.94 275 ILE A CA 1
ATOM 2141 C C . ILE A 1 275 ? -18.978 -9.371 -7.039 1.00 81.94 275 ILE A C 1
ATOM 2143 O O . ILE A 1 275 ? -18.959 -8.387 -6.297 1.00 81.94 275 ILE A O 1
ATOM 2147 N N . LEU A 1 276 ? -18.422 -9.366 -8.255 1.00 83.56 276 LEU A N 1
ATOM 2148 C CA . LEU A 1 276 ? -17.780 -8.203 -8.858 1.00 83.56 276 LEU A CA 1
ATOM 2149 C C . LEU A 1 276 ? -18.694 -7.551 -9.906 1.00 83.56 276 LEU A C 1
ATOM 2151 O O . LEU A 1 276 ? -18.664 -7.870 -11.091 1.00 83.56 276 LEU A O 1
ATOM 2155 N N . TRP A 1 277 ? -19.520 -6.599 -9.477 1.00 85.94 277 TRP A N 1
ATOM 2156 C CA . TRP A 1 277 ? -20.383 -5.855 -10.395 1.00 85.94 277 TRP A CA 1
ATOM 2157 C C . TRP A 1 277 ? -19.623 -4.736 -11.126 1.00 85.94 277 TRP A C 1
ATOM 2159 O O . TRP A 1 277 ? -19.040 -3.859 -10.488 1.00 85.94 277 TRP A O 1
ATOM 2169 N N . TRP A 1 278 ? -19.680 -4.700 -12.463 1.00 86.06 278 TRP A N 1
ATOM 2170 C CA . TRP A 1 278 ? -18.858 -3.773 -13.258 1.00 86.06 278 TRP A CA 1
ATOM 2171 C C . TRP A 1 278 ? -19.085 -2.288 -12.941 1.00 86.06 278 TRP A C 1
ATOM 2173 O O . TRP A 1 278 ? -18.122 -1.539 -12.831 1.00 86.06 278 TRP A O 1
ATOM 2183 N N . LYS A 1 279 ? -20.327 -1.841 -12.692 1.00 86.56 279 LYS A N 1
ATOM 2184 C CA . LYS A 1 279 ? -20.557 -0.432 -12.302 1.00 86.56 279 LYS A CA 1
ATOM 2185 C C . LYS A 1 279 ? -19.942 -0.091 -10.939 1.00 86.56 279 LYS A C 1
ATOM 2187 O O . LYS A 1 279 ? -19.599 1.063 -10.695 1.00 86.56 279 LYS A O 1
ATOM 2192 N N . PHE A 1 280 ? -19.816 -1.070 -10.037 1.00 85.81 280 PHE A N 1
ATOM 2193 C CA . PHE A 1 280 ? -19.100 -0.878 -8.774 1.00 85.81 280 PHE A CA 1
ATOM 2194 C C . PHE A 1 280 ? -17.595 -0.746 -9.016 1.00 85.81 280 PHE A C 1
ATOM 2196 O O . PHE A 1 280 ? -16.967 0.123 -8.414 1.00 85.81 280 PHE A O 1
ATOM 2203 N N . VAL A 1 281 ? -17.036 -1.569 -9.904 1.00 85.94 281 VAL A N 1
ATOM 2204 C CA . VAL A 1 281 ? -15.628 -1.478 -10.308 1.00 85.94 281 VAL A CA 1
ATOM 2205 C C . VAL A 1 281 ? -15.344 -0.110 -10.919 1.00 85.94 281 VAL A C 1
ATOM 2207 O O . VAL A 1 281 ? -14.521 0.629 -10.390 1.00 85.94 281 VAL A O 1
ATOM 2210 N N . ASP A 1 282 ? -16.111 0.279 -11.934 1.00 87.44 282 ASP A N 1
ATOM 2211 C CA . ASP A 1 282 ? -15.932 1.536 -12.661 1.00 87.44 282 ASP A CA 1
ATOM 2212 C C . ASP A 1 282 ? -15.950 2.768 -11.744 1.00 87.44 282 ASP A C 1
ATOM 2214 O O . ASP A 1 282 ? -15.085 3.638 -11.822 1.00 87.44 282 ASP A O 1
ATOM 2218 N N . LYS A 1 283 ? -16.881 2.801 -10.783 1.00 85.75 283 LYS A N 1
ATOM 2219 C CA . LYS A 1 283 ? -17.003 3.917 -9.839 1.00 85.75 283 LYS A CA 1
ATOM 2220 C C . LYS A 1 283 ? -15.831 4.023 -8.859 1.00 85.75 283 LYS A C 1
ATOM 2222 O O . LYS A 1 283 ? -15.539 5.118 -8.381 1.00 85.75 283 LYS A O 1
ATOM 2227 N N . ASN A 1 284 ? -15.216 2.902 -8.492 1.00 82.69 284 ASN A N 1
ATOM 2228 C CA . ASN A 1 284 ? -14.224 2.863 -7.419 1.00 82.69 284 ASN A CA 1
ATOM 2229 C C . ASN A 1 284 ? -12.785 2.662 -7.936 1.00 82.69 284 ASN A C 1
ATOM 2231 O O . ASN A 1 284 ? -11.837 2.770 -7.154 1.00 82.69 284 ASN A O 1
ATOM 2235 N N . THR A 1 285 ? -12.600 2.371 -9.227 1.00 82.50 285 THR A N 1
ATOM 2236 C CA . THR A 1 285 ? -11.285 2.195 -9.849 1.00 82.50 285 THR A CA 1
ATOM 2237 C C . THR A 1 285 ? -10.716 3.543 -10.285 1.00 82.50 285 THR A C 1
ATOM 2239 O O . THR A 1 285 ? -11.307 4.293 -11.056 1.00 82.50 285 THR A O 1
ATOM 2242 N N . TYR A 1 286 ? -9.505 3.850 -9.823 1.00 78.50 286 TYR A N 1
ATOM 2243 C CA . TYR A 1 286 ? -8.803 5.080 -10.184 1.00 78.50 286 TYR A CA 1
ATOM 2244 C C . TYR A 1 286 ? -7.975 4.891 -11.461 1.00 78.50 286 TYR A C 1
ATOM 2246 O O . TYR A 1 286 ? -6.757 4.700 -11.399 1.00 78.50 286 TYR A O 1
ATOM 2254 N N . TYR A 1 287 ? -8.622 4.990 -12.627 1.00 84.31 287 TYR A N 1
ATOM 2255 C CA . TYR A 1 287 ? -7.975 4.799 -13.937 1.00 84.31 287 TYR A CA 1
ATOM 2256 C C . TYR A 1 287 ? -6.744 5.682 -14.171 1.00 84.31 287 TYR A C 1
ATOM 2258 O O . TYR A 1 287 ? -5.800 5.285 -14.850 1.00 84.31 287 TYR A O 1
ATOM 2266 N N . GLY A 1 288 ? -6.703 6.861 -13.549 1.00 82.69 288 GLY A N 1
ATOM 2267 C CA . GLY A 1 288 ? -5.577 7.777 -13.682 1.00 82.69 288 GLY A CA 1
ATOM 2268 C C . GLY A 1 288 ? -4.227 7.210 -13.229 1.00 82.69 288 GLY A C 1
ATOM 2269 O O . GLY A 1 288 ? -3.203 7.567 -13.804 1.00 82.69 288 GLY A O 1
ATOM 2270 N N . TYR A 1 289 ? -4.205 6.300 -12.249 1.00 79.88 289 TYR A N 1
ATOM 2271 C CA . TYR A 1 289 ? -2.961 5.639 -11.835 1.00 79.88 289 TYR A CA 1
ATOM 2272 C C . TYR A 1 289 ? -2.492 4.591 -12.840 1.00 79.88 289 TYR A C 1
ATOM 2274 O O . TYR A 1 289 ? -1.290 4.442 -13.035 1.00 79.88 289 TYR A O 1
ATOM 2282 N N . ILE A 1 290 ? -3.429 3.910 -13.502 1.00 84.19 290 ILE A N 1
ATOM 2283 C CA . ILE A 1 290 ? -3.133 2.938 -14.561 1.00 84.19 290 ILE A CA 1
ATOM 2284 C C . ILE A 1 290 ? -2.429 3.659 -15.717 1.00 84.19 290 ILE A C 1
ATOM 2286 O O . ILE A 1 290 ? -1.368 3.233 -16.166 1.00 84.19 290 ILE A O 1
ATOM 2290 N N . ILE A 1 291 ? -2.969 4.812 -16.123 1.00 88.12 291 ILE A N 1
ATOM 2291 C CA . ILE A 1 291 ? -2.393 5.661 -17.174 1.00 88.12 291 ILE A CA 1
ATOM 2292 C C . ILE A 1 291 ? -1.003 6.174 -16.768 1.00 88.12 291 ILE A C 1
ATOM 2294 O O . ILE A 1 291 ? -0.070 6.128 -17.563 1.00 88.12 291 ILE A O 1
ATOM 2298 N N . LEU A 1 292 ? -0.830 6.611 -15.517 1.00 85.25 292 LEU A N 1
ATOM 2299 C CA . LEU A 1 292 ? 0.458 7.099 -15.017 1.00 85.25 292 LEU A CA 1
ATOM 2300 C C . LEU A 1 292 ? 1.544 6.008 -14.984 1.00 85.25 292 LEU A C 1
ATOM 2302 O O . LEU A 1 292 ? 2.705 6.288 -15.285 1.00 85.25 292 LEU A O 1
ATOM 2306 N N . LEU A 1 293 ? 1.181 4.770 -14.632 1.00 85.06 293 LEU A N 1
ATOM 2307 C CA . LEU A 1 293 ? 2.086 3.617 -14.706 1.00 85.06 293 LEU A CA 1
ATOM 2308 C C . LEU A 1 293 ? 2.497 3.338 -16.156 1.00 85.06 293 LEU A C 1
ATOM 2310 O O . LEU A 1 293 ? 3.687 3.177 -16.428 1.00 85.06 293 LEU A O 1
ATOM 2314 N N . GLY A 1 294 ? 1.537 3.363 -17.086 1.00 85.88 294 GLY A N 1
ATOM 2315 C CA . GLY A 1 294 ? 1.793 3.240 -18.523 1.00 85.88 294 GLY A CA 1
ATOM 2316 C C . GLY A 1 294 ? 2.757 4.301 -19.054 1.00 85.88 294 GLY A C 1
ATOM 2317 O O . GLY A 1 294 ? 3.715 3.970 -19.753 1.00 85.88 294 GLY A O 1
ATOM 2318 N N . GLY A 1 295 ? 2.582 5.559 -18.638 1.00 86.56 295 GLY A N 1
ATOM 2319 C CA . GLY A 1 295 ? 3.497 6.653 -18.970 1.00 86.56 295 GLY A CA 1
ATOM 2320 C C . GLY A 1 295 ? 4.926 6.423 -18.460 1.00 86.56 295 GLY A C 1
ATOM 2321 O O . GLY A 1 295 ? 5.883 6.691 -19.184 1.00 86.56 295 GLY A O 1
ATOM 2322 N N . GLY A 1 296 ? 5.090 5.861 -17.256 1.00 86.19 296 GLY A N 1
ATOM 2323 C CA . GLY A 1 296 ? 6.405 5.486 -16.715 1.00 86.19 296 GLY A CA 1
ATOM 2324 C C . GLY A 1 296 ? 7.085 4.355 -17.500 1.00 86.19 296 GLY A C 1
ATOM 2325 O O . GLY A 1 296 ? 8.290 4.411 -17.753 1.00 86.19 296 GLY A O 1
ATOM 2326 N N . VAL A 1 297 ? 6.316 3.353 -17.942 1.00 87.56 297 VAL A N 1
ATOM 2327 C CA . VAL A 1 297 ? 6.822 2.276 -18.815 1.00 87.56 297 VAL A CA 1
ATOM 2328 C C . VAL A 1 297 ? 7.215 2.833 -20.184 1.00 87.56 297 VAL A C 1
ATOM 2330 O O . VAL A 1 297 ? 8.304 2.530 -20.669 1.00 87.56 297 VAL A O 1
ATOM 2333 N N . ALA A 1 298 ? 6.377 3.687 -20.777 1.00 88.62 298 ALA A N 1
ATOM 2334 C CA . ALA A 1 298 ? 6.663 4.346 -22.049 1.00 88.62 298 ALA A CA 1
ATOM 2335 C C . ALA A 1 298 ? 7.937 5.203 -21.969 1.00 88.62 298 ALA A C 1
ATOM 2337 O O . ALA A 1 298 ? 8.777 5.139 -22.865 1.00 88.62 298 ALA A O 1
ATOM 2338 N N . LEU A 1 299 ? 8.122 5.938 -20.867 1.00 87.69 299 LEU A N 1
ATOM 2339 C CA . LEU A 1 299 ? 9.324 6.732 -20.616 1.00 87.69 299 LEU A CA 1
ATOM 2340 C C . LEU A 1 299 ? 10.579 5.855 -20.532 1.00 87.69 299 LEU A C 1
ATOM 2342 O O . LEU A 1 299 ? 11.591 6.171 -21.150 1.00 87.69 299 LEU A O 1
ATOM 2346 N N . ASN A 1 300 ? 10.517 4.728 -19.820 1.00 86.31 300 ASN A N 1
ATOM 2347 C CA . ASN A 1 300 ? 11.634 3.785 -19.758 1.00 86.31 300 ASN A CA 1
ATOM 2348 C C . ASN A 1 300 ? 11.985 3.206 -21.135 1.00 86.31 300 ASN A C 1
ATOM 2350 O O . ASN A 1 300 ? 13.162 3.099 -21.475 1.00 86.31 300 ASN A O 1
ATOM 2354 N N . THR A 1 301 ? 10.977 2.855 -21.935 1.00 85.50 301 THR A N 1
ATOM 2355 C CA . THR A 1 301 ? 11.182 2.383 -23.309 1.00 85.50 301 THR A CA 1
ATOM 2356 C C . THR A 1 301 ? 11.839 3.465 -24.164 1.00 85.50 301 THR A C 1
ATOM 2358 O O . THR A 1 301 ? 12.802 3.170 -24.862 1.00 85.50 301 THR A O 1
ATOM 2361 N N . ALA A 1 302 ? 11.388 4.718 -24.051 1.00 86.94 302 ALA A N 1
ATOM 2362 C CA . ALA A 1 302 ? 11.960 5.844 -24.783 1.00 86.94 302 ALA A CA 1
ATOM 2363 C C . ALA A 1 302 ? 13.422 6.123 -24.400 1.00 86.94 302 ALA A C 1
ATOM 2365 O O . ALA A 1 302 ? 14.250 6.368 -25.275 1.00 86.94 302 ALA A O 1
ATOM 2366 N N . ILE A 1 303 ? 13.770 6.042 -23.109 1.00 85.88 303 ILE A N 1
ATOM 2367 C CA . ILE A 1 303 ? 15.164 6.196 -22.658 1.00 85.88 303 ILE A CA 1
ATOM 2368 C C . ILE A 1 303 ? 16.047 5.122 -23.304 1.00 85.88 303 ILE A C 1
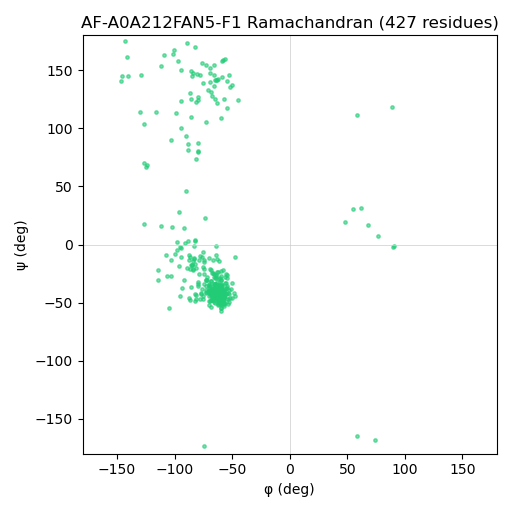ATOM 2370 O O . ILE A 1 303 ? 17.124 5.444 -23.796 1.00 85.88 303 ILE A O 1
ATOM 2374 N N . LYS A 1 304 ? 15.574 3.871 -23.363 1.00 84.50 304 LYS A N 1
ATOM 2375 C CA . LYS A 1 304 ? 16.320 2.743 -23.947 1.00 84.50 304 LYS A CA 1
ATOM 2376 C C . LYS A 1 304 ? 16.509 2.831 -25.455 1.00 84.50 304 LYS A C 1
ATOM 2378 O O . LYS A 1 304 ? 17.529 2.375 -25.958 1.00 84.50 304 LYS A O 1
ATOM 2383 N N . THR A 1 305 ? 15.522 3.350 -26.180 1.00 83.31 305 THR A N 1
ATOM 2384 C CA . THR A 1 305 ? 15.600 3.467 -27.643 1.00 83.31 305 THR A CA 1
ATOM 2385 C C . THR A 1 305 ? 16.375 4.694 -28.104 1.00 83.31 305 THR A C 1
ATOM 2387 O O . THR A 1 305 ? 16.777 4.749 -29.260 1.00 83.31 305 THR A O 1
ATOM 2390 N N . THR A 1 306 ? 16.582 5.674 -27.226 1.00 83.19 306 THR A N 1
ATOM 2391 C CA . THR A 1 306 ? 17.361 6.882 -27.517 1.00 83.19 306 THR A CA 1
ATOM 2392 C C . THR A 1 306 ? 18.799 6.750 -27.017 1.00 83.19 306 THR A C 1
ATOM 2394 O O . THR A 1 306 ? 19.084 6.021 -26.065 1.00 83.19 306 THR A O 1
ATOM 2397 N N . ASP A 1 307 ? 19.719 7.540 -27.580 1.00 79.50 307 ASP A N 1
ATOM 2398 C CA . ASP A 1 307 ? 21.087 7.680 -27.049 1.00 79.50 307 ASP A CA 1
ATOM 2399 C C . ASP A 1 307 ? 21.130 8.308 -25.639 1.00 79.50 307 ASP A C 1
ATOM 2401 O O . ASP A 1 307 ? 22.191 8.396 -25.019 1.00 79.50 307 ASP A O 1
ATOM 2405 N N . LEU A 1 308 ? 19.974 8.680 -25.073 1.00 80.50 308 LEU A N 1
ATOM 2406 C CA . LEU A 1 308 ? 19.852 9.161 -23.702 1.00 80.50 308 LEU A CA 1
ATOM 2407 C C . LEU A 1 308 ? 20.316 8.115 -22.683 1.00 80.50 308 LEU A C 1
ATOM 2409 O O . LEU A 1 308 ? 20.833 8.492 -21.635 1.00 80.50 308 LEU A O 1
ATOM 2413 N N . THR A 1 309 ? 20.209 6.815 -22.985 1.00 80.12 309 THR A N 1
ATOM 2414 C CA . THR A 1 309 ? 20.784 5.772 -22.114 1.00 80.12 309 THR A CA 1
ATOM 2415 C C . THR A 1 309 ? 22.293 5.955 -21.937 1.00 80.12 309 THR A C 1
ATOM 2417 O O . THR A 1 309 ? 22.795 5.781 -20.825 1.00 80.12 309 THR A O 1
ATOM 2420 N N . LYS A 1 310 ? 23.021 6.365 -22.988 1.00 79.19 310 LYS A N 1
ATOM 2421 C CA . LYS A 1 310 ? 24.467 6.629 -22.904 1.00 79.19 310 LYS A CA 1
ATOM 2422 C C . LYS A 1 310 ? 24.746 7.843 -22.027 1.00 79.19 310 LYS A C 1
ATOM 2424 O O . LYS A 1 310 ? 25.539 7.714 -21.107 1.00 79.19 310 LYS A O 1
ATOM 2429 N N . ALA A 1 311 ? 24.030 8.952 -22.224 1.00 79.69 311 ALA A N 1
ATOM 2430 C CA . ALA A 1 311 ? 24.175 10.159 -21.399 1.00 79.69 311 ALA A CA 1
ATOM 2431 C C . ALA A 1 311 ? 23.820 9.916 -19.916 1.00 79.69 311 ALA A C 1
ATOM 2433 O O . ALA A 1 311 ? 24.510 10.377 -19.005 1.00 79.69 311 ALA A O 1
ATOM 2434 N N . VAL A 1 312 ? 22.764 9.137 -19.652 1.00 81.50 312 VAL A N 1
ATOM 2435 C CA . VAL A 1 312 ? 22.396 8.708 -18.294 1.00 81.50 312 VAL A CA 1
ATOM 2436 C C . VAL A 1 312 ? 23.476 7.810 -17.699 1.00 81.50 312 VAL A C 1
ATOM 2438 O O . VAL A 1 312 ? 23.749 7.923 -16.512 1.00 81.50 312 VAL A O 1
ATOM 2441 N N . THR A 1 313 ? 24.110 6.947 -18.491 1.00 77.81 313 THR A N 1
ATOM 2442 C CA . THR A 1 313 ? 25.163 6.045 -18.007 1.00 77.81 313 THR A CA 1
ATOM 2443 C C . THR A 1 313 ? 26.483 6.782 -17.763 1.00 77.81 313 THR A C 1
ATOM 2445 O O . THR A 1 313 ? 27.068 6.590 -16.700 1.00 77.81 313 THR A O 1
ATOM 2448 N N . SER A 1 314 ? 26.938 7.626 -18.698 1.00 75.75 314 SER A N 1
ATOM 2449 C CA . SER A 1 314 ? 28.266 8.259 -18.687 1.00 75.75 314 SER A CA 1
ATOM 2450 C C . SER A 1 314 ? 28.379 9.435 -17.721 1.00 75.75 314 SER A C 1
ATOM 2452 O O . SER A 1 314 ? 29.367 9.523 -16.992 1.00 75.75 314 SER A O 1
ATOM 2454 N N . ASP A 1 315 ? 27.364 10.302 -17.662 1.00 74.56 315 ASP A N 1
ATOM 2455 C CA . ASP A 1 315 ? 27.494 11.601 -16.989 1.00 74.56 315 ASP A CA 1
ATOM 2456 C C . ASP A 1 315 ? 26.777 11.592 -15.635 1.00 74.56 315 ASP A C 1
ATOM 2458 O O . ASP A 1 315 ? 27.367 11.848 -14.584 1.00 74.56 315 ASP A O 1
ATOM 2462 N N . TYR A 1 316 ? 25.489 11.243 -15.636 1.00 75.81 316 TYR A N 1
ATOM 2463 C CA . TYR A 1 316 ? 24.653 11.297 -14.432 1.00 75.81 316 TYR A CA 1
ATOM 2464 C C . TYR A 1 316 ? 24.751 10.023 -13.584 1.00 75.81 316 TYR A C 1
ATOM 2466 O O . TYR A 1 316 ? 24.731 10.071 -12.351 1.00 75.81 316 TYR A O 1
ATOM 2474 N N . GLY A 1 317 ? 24.861 8.871 -14.240 1.00 78.56 317 GLY A N 1
ATOM 2475 C CA . GLY A 1 317 ? 24.917 7.555 -13.621 1.00 78.56 317 GLY A CA 1
ATOM 2476 C C . GLY A 1 317 ? 26.250 7.313 -12.931 1.00 78.56 317 GLY A C 1
ATOM 2477 O O . GLY A 1 317 ? 26.258 6.814 -11.808 1.00 78.56 317 GLY A O 1
ATOM 2478 N N . THR A 1 318 ? 27.372 7.721 -13.530 1.00 79.38 318 THR A N 1
ATOM 2479 C CA . THR A 1 318 ? 28.708 7.603 -12.917 1.00 79.38 318 THR A CA 1
ATOM 2480 C C . THR A 1 318 ? 28.815 8.366 -11.598 1.00 79.38 318 THR A C 1
ATOM 2482 O O . THR A 1 318 ? 29.416 7.854 -10.654 1.00 79.38 318 THR A O 1
ATOM 2485 N N . PHE A 1 319 ? 28.164 9.525 -11.449 1.00 82.94 319 PHE A N 1
ATOM 2486 C CA . PHE A 1 319 ? 28.148 10.246 -10.170 1.00 82.94 319 PHE A CA 1
ATOM 2487 C C . PHE A 1 319 ? 27.627 9.380 -9.009 1.00 82.94 319 PHE A C 1
ATOM 2489 O O . PHE A 1 319 ? 28.139 9.455 -7.887 1.00 82.94 319 PHE A O 1
ATOM 2496 N N . ILE A 1 320 ? 26.627 8.537 -9.276 1.00 83.19 320 ILE A N 1
ATOM 2497 C CA . ILE A 1 320 ? 26.037 7.635 -8.283 1.00 83.19 320 ILE A CA 1
ATOM 2498 C C . ILE A 1 320 ? 26.810 6.314 -8.229 1.00 83.19 320 ILE A C 1
ATOM 2500 O O . ILE A 1 320 ? 27.120 5.840 -7.137 1.00 83.19 320 ILE A O 1
ATOM 2504 N N . THR A 1 321 ? 27.136 5.717 -9.375 1.00 81.44 321 THR A N 1
ATOM 2505 C CA . THR A 1 321 ? 27.653 4.342 -9.483 1.00 81.44 321 THR A CA 1
ATOM 2506 C C . THR A 1 321 ? 29.160 4.209 -9.269 1.00 81.44 321 THR A C 1
ATOM 2508 O O . THR A 1 321 ? 29.617 3.124 -8.917 1.00 81.44 321 THR A O 1
ATOM 2511 N N . ASN A 1 322 ? 29.932 5.290 -9.424 1.00 82.50 322 ASN A N 1
ATOM 2512 C CA . ASN A 1 322 ? 31.390 5.291 -9.243 1.00 82.50 322 ASN A CA 1
ATOM 2513 C C . ASN A 1 322 ? 31.806 5.446 -7.762 1.00 82.50 322 ASN A C 1
ATOM 2515 O O . ASN A 1 322 ? 32.986 5.461 -7.421 1.00 82.50 322 ASN A O 1
ATOM 2519 N N . LYS A 1 323 ? 30.826 5.575 -6.857 1.00 83.94 323 LYS A N 1
ATOM 2520 C CA . LYS A 1 323 ? 31.021 5.575 -5.400 1.00 83.94 323 LYS A CA 1
ATOM 2521 C C . LYS A 1 323 ? 30.941 4.149 -4.843 1.00 83.94 323 LYS A C 1
ATOM 2523 O O . LYS A 1 323 ? 30.601 3.198 -5.542 1.00 83.94 323 LYS A O 1
ATOM 2528 N N . SER A 1 324 ? 31.231 3.993 -3.549 1.00 88.25 324 SER A N 1
ATOM 2529 C CA . SER A 1 324 ? 31.002 2.715 -2.865 1.00 88.25 324 SER A CA 1
ATOM 2530 C C . SER A 1 324 ? 29.524 2.313 -2.951 1.00 88.25 324 SER A C 1
ATOM 2532 O O . SER A 1 324 ? 28.646 3.169 -2.829 1.00 88.25 324 SER A O 1
ATOM 2534 N N . TRP A 1 325 ? 29.246 1.011 -3.086 1.00 86.50 325 TRP A N 1
ATOM 2535 C CA . TRP A 1 325 ? 27.880 0.473 -3.187 1.00 86.50 325 TRP A CA 1
ATOM 2536 C C . TRP A 1 325 ? 26.931 1.037 -2.119 1.00 86.50 325 TRP A C 1
ATOM 2538 O O . TRP A 1 325 ? 25.810 1.435 -2.430 1.00 86.50 325 TRP A O 1
ATOM 2548 N N . ASN A 1 326 ? 27.400 1.114 -0.869 1.00 88.75 326 ASN A N 1
ATOM 2549 C CA . ASN A 1 326 ? 26.618 1.606 0.265 1.00 88.75 326 ASN A CA 1
ATOM 2550 C C . ASN A 1 326 ? 26.241 3.085 0.103 1.00 88.75 326 ASN A C 1
ATOM 2552 O O . ASN A 1 326 ? 25.122 3.483 0.420 1.00 88.75 326 ASN A O 1
ATOM 2556 N N . THR A 1 327 ? 27.155 3.901 -0.423 1.00 88.06 327 THR A N 1
ATOM 2557 C CA . THR A 1 327 ? 26.890 5.313 -0.711 1.00 88.06 327 THR A CA 1
ATOM 2558 C C . THR A 1 327 ? 25.914 5.459 -1.876 1.00 88.06 327 THR A C 1
ATOM 2560 O O . THR A 1 327 ? 24.982 6.256 -1.794 1.00 88.06 327 THR A O 1
ATOM 2563 N N . SER A 1 328 ? 26.081 4.666 -2.936 1.00 88.56 328 SER A N 1
ATOM 2564 C CA . SER A 1 328 ? 25.215 4.694 -4.119 1.00 88.56 328 SER A CA 1
ATOM 2565 C C . SER A 1 328 ? 23.767 4.344 -3.775 1.00 88.56 328 SER A C 1
ATOM 2567 O O . SER A 1 328 ? 22.851 5.095 -4.114 1.00 88.56 328 SER A O 1
ATOM 2569 N N . ILE A 1 329 ? 23.548 3.242 -3.047 1.00 88.50 329 ILE A N 1
ATOM 2570 C CA . ILE A 1 329 ? 22.198 2.830 -2.640 1.00 88.50 329 ILE A CA 1
ATOM 2571 C C . ILE A 1 329 ? 21.572 3.831 -1.663 1.00 88.50 329 ILE A C 1
ATOM 2573 O O . ILE A 1 329 ? 20.386 4.132 -1.779 1.00 88.50 329 ILE A O 1
ATOM 2577 N N . PHE A 1 330 ? 22.363 4.410 -0.752 1.00 89.69 330 PHE A N 1
ATOM 2578 C CA . PHE A 1 330 ? 21.887 5.457 0.151 1.00 89.69 330 PHE A CA 1
ATOM 2579 C C . PHE A 1 330 ? 21.389 6.684 -0.620 1.00 89.69 330 PHE A C 1
ATOM 2581 O O . PHE A 1 330 ? 20.298 7.172 -0.331 1.00 89.69 330 PHE A O 1
ATOM 2588 N N . ILE A 1 331 ? 22.135 7.144 -1.630 1.00 90.25 331 ILE A N 1
ATOM 2589 C CA . ILE A 1 331 ? 21.735 8.274 -2.483 1.00 90.25 331 ILE A CA 1
ATOM 2590 C C . ILE A 1 331 ? 20.435 7.957 -3.234 1.00 90.25 331 ILE A C 1
ATOM 2592 O O . ILE A 1 331 ? 19.514 8.772 -3.224 1.00 90.25 331 ILE A O 1
ATOM 2596 N N . VAL A 1 332 ? 20.322 6.768 -3.836 1.00 90.12 332 VAL A N 1
ATOM 2597 C CA . VAL A 1 332 ? 19.101 6.348 -4.548 1.00 90.12 332 VAL A CA 1
ATOM 2598 C C . VAL A 1 332 ? 17.891 6.317 -3.612 1.00 90.12 332 VAL A C 1
ATOM 2600 O O . VAL A 1 332 ? 16.835 6.859 -3.949 1.00 90.12 332 VAL A O 1
ATOM 2603 N N . CYS A 1 333 ? 18.037 5.750 -2.414 1.00 89.44 333 CYS A N 1
ATOM 2604 C CA . CYS A 1 333 ? 16.978 5.746 -1.408 1.00 89.44 333 CYS A CA 1
ATOM 2605 C C . CYS A 1 333 ? 16.626 7.167 -0.947 1.00 89.44 333 CYS A C 1
ATOM 2607 O O . CYS A 1 333 ? 15.445 7.499 -0.863 1.00 89.44 333 CYS A O 1
ATOM 2609 N N . LEU A 1 334 ? 17.622 8.024 -0.700 1.00 89.19 334 LEU A N 1
ATOM 2610 C CA . LEU A 1 334 ? 17.415 9.405 -0.263 1.00 89.19 334 LEU A CA 1
ATOM 2611 C C . LEU A 1 334 ? 16.630 10.210 -1.304 1.00 89.19 334 LEU A C 1
ATOM 2613 O O . LEU A 1 334 ? 15.622 10.826 -0.959 1.00 89.19 334 LEU A O 1
ATOM 2617 N N . ILE A 1 335 ? 17.034 10.155 -2.577 1.00 90.62 335 ILE A N 1
ATOM 2618 C CA . ILE A 1 335 ? 16.322 10.824 -3.677 1.00 90.62 335 ILE A CA 1
ATOM 2619 C C . ILE A 1 335 ? 14.885 10.297 -3.776 1.00 90.62 335 ILE A C 1
ATOM 2621 O O . ILE A 1 335 ? 13.945 11.082 -3.877 1.00 90.62 335 ILE A O 1
ATOM 2625 N N . SER A 1 336 ? 14.696 8.980 -3.670 1.00 89.25 336 SER A N 1
ATOM 2626 C CA . SER A 1 336 ? 13.369 8.351 -3.734 1.00 89.25 336 SER A CA 1
ATOM 2627 C C . SER A 1 336 ? 12.433 8.830 -2.618 1.00 89.25 336 SER A C 1
ATOM 2629 O O . SER A 1 336 ? 11.265 9.130 -2.877 1.00 89.25 336 SER A O 1
ATOM 2631 N N . VAL A 1 337 ? 12.943 8.944 -1.386 1.00 86.75 337 VAL A N 1
ATOM 2632 C CA . VAL A 1 337 ? 12.186 9.459 -0.232 1.00 86.75 337 VAL A CA 1
ATOM 2633 C C . VAL A 1 337 ? 11.872 10.945 -0.405 1.00 86.75 337 VAL A C 1
ATOM 2635 O O . VAL A 1 337 ? 10.745 11.365 -0.141 1.00 86.75 337 VAL A O 1
ATOM 2638 N N . LEU A 1 338 ? 12.830 11.752 -0.872 1.00 87.94 338 LEU A N 1
ATOM 2639 C CA . LEU A 1 338 ? 12.612 13.180 -1.123 1.00 87.94 338 LEU A CA 1
ATOM 2640 C C . LEU A 1 338 ? 11.527 13.396 -2.183 1.00 87.94 338 LEU A C 1
ATOM 2642 O O . LEU A 1 338 ? 10.582 14.150 -1.944 1.00 87.94 338 LEU A O 1
ATOM 2646 N N . LEU A 1 339 ? 11.595 12.672 -3.303 1.00 87.88 339 LEU A N 1
ATOM 2647 C CA . LEU A 1 339 ? 10.583 12.743 -4.357 1.00 87.88 339 LEU A CA 1
ATOM 2648 C C . LEU A 1 339 ? 9.194 12.350 -3.841 1.00 87.88 339 LEU A C 1
ATOM 2650 O O . LEU A 1 339 ? 8.223 13.050 -4.120 1.00 87.88 339 LEU A O 1
ATOM 2654 N N . ALA A 1 340 ? 9.079 11.308 -3.016 1.00 85.00 340 ALA A N 1
ATOM 2655 C CA . ALA A 1 340 ? 7.796 10.916 -2.422 1.00 85.00 340 ALA A CA 1
ATOM 2656 C C . ALA A 1 340 ? 7.203 11.930 -1.430 1.00 85.00 340 ALA A C 1
ATOM 2658 O O . ALA A 1 340 ? 6.028 11.823 -1.079 1.00 85.00 340 ALA A O 1
ATOM 2659 N N . ASN A 1 341 ? 7.984 12.916 -0.979 1.00 84.75 341 ASN A N 1
ATOM 2660 C CA . ASN A 1 341 ? 7.497 14.028 -0.161 1.00 84.75 341 ASN A CA 1
ATOM 2661 C C . ASN A 1 341 ? 7.215 15.303 -0.981 1.00 84.75 341 ASN A C 1
ATOM 2663 O O . ASN A 1 341 ? 6.661 16.258 -0.434 1.00 84.75 341 ASN A O 1
ATOM 2667 N N . ILE A 1 342 ? 7.518 15.304 -2.284 1.00 85.12 342 ILE A N 1
ATOM 2668 C CA . ILE A 1 342 ? 7.215 16.394 -3.233 1.00 85.12 342 ILE A CA 1
ATOM 2669 C C . ILE A 1 342 ? 6.055 16.013 -4.171 1.00 85.12 342 ILE A C 1
ATOM 2671 O O . ILE A 1 342 ? 5.317 16.880 -4.633 1.00 85.12 342 ILE A O 1
ATOM 2675 N N . MET A 1 343 ? 5.857 14.720 -4.436 1.00 83.81 343 MET A N 1
ATOM 2676 C CA . MET A 1 343 ? 4.787 14.202 -5.291 1.00 83.81 343 MET A CA 1
ATOM 2677 C C . MET A 1 343 ? 4.222 12.879 -4.757 1.00 83.81 343 MET A C 1
ATOM 2679 O O . MET A 1 343 ? 4.717 12.315 -3.786 1.00 83.81 343 MET A O 1
ATOM 2683 N N . THR A 1 344 ? 3.173 12.345 -5.393 1.00 83.06 344 THR A N 1
ATOM 2684 C CA . THR A 1 344 ? 2.626 11.028 -5.015 1.00 83.06 344 THR A CA 1
ATOM 2685 C C . THR A 1 344 ? 3.665 9.923 -5.231 1.00 83.06 344 THR A C 1
ATOM 2687 O O . THR A 1 344 ? 4.354 9.939 -6.249 1.00 83.06 344 THR A O 1
ATOM 2690 N N . GLY A 1 345 ? 3.728 8.922 -4.346 1.00 80.75 345 GLY A N 1
ATOM 2691 C CA . GLY A 1 345 ? 4.723 7.841 -4.441 1.00 80.75 345 GLY A CA 1
ATOM 2692 C C . GLY A 1 345 ? 4.741 7.104 -5.789 1.00 80.75 345 GLY A C 1
ATOM 2693 O O . GLY A 1 345 ? 5.810 6.790 -6.299 1.00 80.75 345 GLY A O 1
ATOM 2694 N N . ILE A 1 346 ? 3.574 6.908 -6.421 1.00 81.25 346 ILE A N 1
ATOM 2695 C CA . ILE A 1 346 ? 3.483 6.296 -7.761 1.00 81.25 346 ILE A CA 1
ATOM 2696 C C . ILE A 1 346 ? 4.148 7.195 -8.816 1.00 81.25 346 ILE A C 1
ATOM 2698 O O . ILE A 1 346 ? 4.954 6.712 -9.600 1.00 81.25 346 ILE A O 1
ATOM 2702 N N . ALA A 1 347 ? 3.882 8.506 -8.800 1.00 83.56 347 ALA A N 1
ATOM 2703 C CA . ALA A 1 347 ? 4.527 9.461 -9.709 1.00 83.56 347 ALA A CA 1
ATOM 2704 C C . ALA A 1 347 ? 6.050 9.545 -9.497 1.00 83.56 347 ALA A C 1
ATOM 2706 O O . ALA A 1 347 ? 6.804 9.586 -10.471 1.00 83.56 347 ALA A O 1
ATOM 2707 N N . ALA A 1 348 ? 6.500 9.516 -8.237 1.00 87.38 348 ALA A N 1
ATOM 2708 C CA . ALA A 1 348 ? 7.922 9.502 -7.896 1.00 87.38 348 ALA A CA 1
ATOM 2709 C C . ALA A 1 348 ? 8.607 8.244 -8.451 1.00 87.38 348 ALA A C 1
ATOM 2711 O O . ALA A 1 348 ? 9.680 8.334 -9.046 1.00 87.38 348 ALA A O 1
ATOM 2712 N N . CYS A 1 349 ? 7.952 7.086 -8.323 1.00 87.06 349 CYS A N 1
ATOM 2713 C CA . CYS A 1 349 ? 8.439 5.822 -8.864 1.00 87.06 349 CYS A CA 1
ATOM 2714 C C . CYS A 1 349 ? 8.490 5.845 -10.400 1.00 87.06 349 CYS A C 1
ATOM 2716 O O . CYS A 1 349 ? 9.544 5.575 -10.966 1.00 87.06 349 CYS A O 1
ATOM 2718 N N . CYS A 1 350 ? 7.410 6.253 -11.080 1.00 85.69 350 CYS A N 1
ATOM 2719 C CA . CYS A 1 350 ? 7.372 6.336 -12.547 1.00 85.69 350 CYS A CA 1
ATOM 2720 C C . CYS A 1 350 ? 8.430 7.284 -13.131 1.00 85.69 350 CYS A C 1
ATOM 2722 O O . CYS A 1 350 ? 8.895 7.054 -14.242 1.00 85.69 350 CYS A O 1
ATOM 2724 N N . THR A 1 351 ? 8.806 8.334 -12.398 1.00 87.50 351 THR A N 1
ATOM 2725 C CA . THR A 1 351 ? 9.824 9.300 -12.837 1.00 87.50 351 THR A CA 1
ATOM 2726 C C . THR A 1 351 ? 11.243 8.788 -12.583 1.00 87.50 351 THR A C 1
ATOM 2728 O O . THR A 1 351 ? 12.097 8.869 -13.462 1.00 87.50 351 THR A O 1
ATOM 2731 N N . PHE A 1 352 ? 11.519 8.259 -11.385 1.00 89.56 352 PHE A N 1
ATOM 2732 C CA . PHE A 1 352 ? 12.889 7.948 -10.964 1.00 89.56 352 PHE A CA 1
ATOM 2733 C C . PHE A 1 352 ? 13.326 6.513 -11.277 1.00 89.56 352 PHE A C 1
ATOM 2735 O O . PHE A 1 352 ? 14.499 6.274 -11.558 1.00 89.56 352 PHE A O 1
ATOM 2742 N N . LEU A 1 353 ? 12.406 5.544 -11.283 1.00 87.38 353 LEU A N 1
ATOM 2743 C CA . LEU A 1 353 ? 12.738 4.145 -11.560 1.00 87.38 353 LEU A CA 1
ATOM 2744 C C . LEU A 1 353 ? 13.344 3.934 -12.963 1.00 87.38 353 LEU A C 1
ATOM 2746 O O . LEU A 1 353 ? 14.350 3.226 -13.044 1.00 87.38 353 LEU A O 1
ATOM 2750 N N . PRO A 1 354 ? 12.826 4.550 -14.050 1.00 87.81 354 PRO A N 1
ATOM 2751 C CA . PRO A 1 354 ? 13.463 4.462 -15.363 1.00 87.81 354 PRO A CA 1
ATOM 2752 C C . PRO A 1 354 ? 14.903 4.975 -15.357 1.00 87.81 354 PRO A C 1
ATOM 2754 O O . PRO A 1 354 ? 15.773 4.353 -15.958 1.00 87.81 354 PRO A O 1
ATOM 2757 N N . PHE A 1 355 ? 15.189 6.062 -14.637 1.00 86.94 355 PHE A N 1
ATOM 2758 C CA . PHE A 1 355 ? 16.553 6.571 -14.504 1.00 86.94 355 PHE A CA 1
ATOM 2759 C C . PHE A 1 355 ? 17.465 5.521 -13.859 1.00 86.94 355 PHE A C 1
ATOM 2761 O O . PHE A 1 355 ? 18.480 5.155 -14.446 1.00 86.94 355 PHE A O 1
ATOM 2768 N N . VAL A 1 356 ? 17.060 4.950 -12.717 1.00 86.88 356 VAL A N 1
ATOM 2769 C CA . VAL A 1 356 ? 17.852 3.934 -12.000 1.00 86.88 356 VAL A CA 1
ATOM 2770 C C . VAL A 1 356 ? 18.100 2.681 -12.841 1.00 86.88 356 VAL A C 1
ATOM 2772 O O . VAL A 1 356 ? 19.217 2.163 -12.839 1.00 86.88 356 VAL A O 1
ATOM 2775 N N . LEU A 1 357 ? 17.091 2.220 -13.585 1.00 84.38 357 LEU A N 1
ATOM 2776 C CA . LEU A 1 357 ? 17.197 1.060 -14.477 1.00 84.38 357 LEU A CA 1
ATOM 2777 C C . LEU A 1 357 ? 18.231 1.256 -15.590 1.00 84.38 357 LEU A C 1
ATOM 2779 O O . LEU A 1 357 ? 18.908 0.299 -15.962 1.00 84.38 357 LEU A O 1
ATOM 2783 N N . ASN A 1 358 ? 18.358 2.478 -16.105 1.00 83.56 358 ASN A N 1
ATOM 2784 C CA . ASN A 1 358 ? 19.256 2.792 -17.214 1.00 83.56 358 ASN A CA 1
ATOM 2785 C C . ASN A 1 358 ? 20.660 3.236 -16.755 1.00 83.56 358 ASN A C 1
ATOM 2787 O O . ASN A 1 358 ? 21.517 3.465 -17.596 1.00 83.56 358 ASN A O 1
ATOM 2791 N N . MET A 1 359 ? 20.946 3.281 -15.444 1.00 82.50 359 MET A N 1
ATOM 2792 C CA . MET A 1 359 ? 22.302 3.538 -14.920 1.00 82.50 359 MET A CA 1
ATOM 2793 C C . MET A 1 359 ? 23.258 2.334 -15.035 1.00 82.50 359 MET A C 1
ATOM 2795 O O . MET A 1 359 ? 24.427 2.453 -14.685 1.00 82.50 359 MET A O 1
ATOM 2799 N N . ALA A 1 360 ? 22.785 1.155 -15.451 1.00 74.75 360 ALA A N 1
ATOM 2800 C CA . ALA A 1 360 ? 23.576 -0.082 -15.498 1.00 74.75 360 ALA A CA 1
ATOM 2801 C C . ALA A 1 360 ? 24.196 -0.381 -16.881 1.00 74.75 360 ALA A C 1
ATOM 2803 O O . ALA A 1 360 ? 24.396 -1.548 -17.220 1.00 74.75 360 ALA A O 1
ATOM 2804 N N . GLY A 1 361 ? 24.471 0.650 -17.685 1.00 70.12 361 GLY A N 1
ATOM 2805 C CA . GLY A 1 361 ? 25.059 0.513 -19.019 1.00 70.12 361 GLY A CA 1
ATOM 2806 C C . GLY A 1 361 ? 26.556 0.161 -19.035 1.00 70.12 361 GLY A C 1
ATOM 2807 O O . GLY A 1 361 ? 27.182 -0.126 -18.009 1.00 70.12 361 GLY A O 1
ATOM 2808 N N . GLU A 1 362 ? 27.141 0.159 -20.232 1.00 63.62 362 GLU A N 1
ATOM 2809 C CA . GLU A 1 362 ? 28.571 -0.096 -20.452 1.00 63.62 362 GLU A CA 1
ATOM 2810 C C . GLU A 1 362 ? 29.448 0.984 -19.783 1.00 63.62 362 GLU A C 1
ATOM 2812 O O . GLU A 1 362 ? 29.087 2.156 -19.753 1.00 63.62 362 GLU A O 1
ATOM 2817 N N . GLY A 1 363 ? 30.591 0.592 -19.200 1.00 65.12 363 GLY A N 1
ATOM 2818 C CA . GLY A 1 363 ? 31.509 1.506 -18.491 1.00 65.12 363 GLY A CA 1
ATOM 2819 C C . GLY A 1 363 ? 31.251 1.709 -16.988 1.00 65.12 363 GLY A C 1
ATOM 2820 O O . GLY A 1 363 ? 32.027 2.388 -16.321 1.00 65.12 363 GLY A O 1
ATOM 2821 N N . VAL A 1 364 ? 30.204 1.098 -16.424 1.00 70.75 364 VAL A N 1
ATOM 2822 C CA . VAL A 1 364 ? 29.850 1.208 -14.994 1.00 70.75 364 VAL A CA 1
ATOM 2823 C C . VAL A 1 364 ? 30.429 0.060 -14.159 1.00 70.75 364 VAL A C 1
ATOM 2825 O O . VAL A 1 364 ? 30.561 -1.063 -14.649 1.00 70.75 364 VAL A O 1
ATOM 2828 N N . SER A 1 365 ? 30.715 0.330 -12.876 1.00 73.00 365 SER A N 1
ATOM 2829 C CA . SER A 1 365 ? 31.139 -0.664 -11.879 1.00 73.00 365 SER A CA 1
ATOM 2830 C C . SER A 1 365 ? 30.283 -1.936 -11.927 1.00 73.00 365 SER A C 1
ATOM 2832 O O . SER A 1 365 ? 29.061 -1.897 -11.753 1.00 73.00 365 SER A O 1
ATOM 2834 N N . GLU A 1 366 ? 30.943 -3.084 -12.092 1.00 77.94 366 GLU A N 1
ATOM 2835 C CA . GLU A 1 366 ? 30.318 -4.416 -12.125 1.00 77.94 366 GLU A CA 1
ATOM 2836 C C . GLU A 1 366 ? 29.462 -4.708 -10.881 1.00 77.94 366 GLU A C 1
ATOM 2838 O O . GLU A 1 366 ? 28.488 -5.463 -10.937 1.00 77.94 366 GLU A O 1
ATOM 2843 N N . VAL A 1 367 ? 29.775 -4.065 -9.751 1.00 80.06 367 VAL A N 1
ATOM 2844 C CA . VAL A 1 367 ? 29.005 -4.195 -8.507 1.00 80.06 367 VAL A CA 1
ATOM 2845 C C . VAL A 1 367 ? 27.586 -3.649 -8.671 1.00 80.06 367 VAL A C 1
ATOM 2847 O O . VAL A 1 367 ? 26.639 -4.276 -8.192 1.00 80.06 367 VAL A O 1
ATOM 2850 N N . TRP A 1 368 ? 27.420 -2.513 -9.356 1.00 81.69 368 TRP A N 1
ATOM 2851 C CA . TRP A 1 368 ? 26.106 -1.906 -9.572 1.00 81.69 368 TRP A CA 1
ATOM 2852 C C . TRP A 1 368 ? 25.263 -2.739 -10.535 1.00 81.69 368 TRP A C 1
ATOM 2854 O O . TRP A 1 368 ? 24.104 -3.021 -10.241 1.00 81.69 368 TRP A O 1
ATOM 2864 N N . LYS A 1 369 ? 25.858 -3.212 -11.638 1.00 79.56 369 LYS A N 1
ATOM 2865 C CA . LYS A 1 369 ? 25.165 -4.053 -12.628 1.00 79.56 369 LYS A CA 1
ATOM 2866 C C . LYS A 1 369 ? 24.600 -5.326 -11.997 1.00 79.56 369 LYS A C 1
ATOM 2868 O O . LYS A 1 369 ? 23.413 -5.610 -12.142 1.00 79.56 369 LYS A O 1
ATOM 2873 N N . LYS A 1 370 ? 25.414 -6.047 -11.214 1.00 83.31 370 LYS A N 1
ATOM 2874 C CA . LYS A 1 370 ? 24.982 -7.272 -10.512 1.00 83.31 370 LYS A CA 1
ATOM 2875 C C . LYS A 1 370 ? 23.896 -7.017 -9.463 1.00 83.31 370 LYS A C 1
ATOM 2877 O O . LYS A 1 370 ? 23.117 -7.914 -9.158 1.00 83.31 370 LYS A O 1
ATOM 2882 N N . ARG A 1 371 ? 23.842 -5.810 -8.893 1.00 85.06 371 ARG A N 1
ATOM 2883 C CA . ARG A 1 371 ? 22.938 -5.445 -7.791 1.00 85.06 371 ARG A CA 1
ATOM 2884 C C . ARG A 1 371 ? 21.848 -4.451 -8.194 1.00 85.06 371 ARG A C 1
ATOM 2886 O O . ARG A 1 371 ? 21.188 -3.890 -7.321 1.00 85.06 371 ARG A O 1
ATOM 2893 N N . LEU A 1 372 ? 21.604 -4.264 -9.492 1.00 83.50 372 LEU A N 1
ATOM 2894 C CA . LEU A 1 372 ? 20.603 -3.321 -9.999 1.00 83.50 372 LEU A CA 1
ATOM 2895 C C . LEU A 1 372 ? 19.218 -3.569 -9.386 1.00 83.50 372 LEU A C 1
ATOM 2897 O O . LEU A 1 372 ? 18.519 -2.622 -9.029 1.00 83.50 372 LEU A O 1
ATOM 2901 N N . TYR A 1 373 ? 18.861 -4.839 -9.180 1.00 83.50 373 TYR A N 1
ATOM 2902 C CA . TYR A 1 373 ? 17.612 -5.229 -8.530 1.00 83.50 373 TYR A CA 1
ATOM 2903 C C . TYR A 1 373 ? 17.458 -4.593 -7.134 1.00 83.50 373 TYR A C 1
ATOM 2905 O O . TYR A 1 373 ? 16.397 -4.051 -6.830 1.00 83.50 373 TYR A O 1
ATOM 2913 N N . LEU A 1 374 ? 18.519 -4.545 -6.316 1.00 83.44 374 LEU A N 1
ATOM 2914 C CA . LEU A 1 374 ? 18.498 -3.884 -5.003 1.00 83.44 374 LEU A CA 1
ATOM 2915 C C . LEU A 1 374 ? 18.294 -2.373 -5.135 1.00 83.44 374 LEU A C 1
ATOM 2917 O O . LEU A 1 374 ? 17.567 -1.790 -4.335 1.00 83.44 374 LEU A O 1
ATOM 2921 N N . GLY A 1 375 ? 18.884 -1.748 -6.157 1.00 83.00 375 GLY A N 1
ATOM 2922 C CA . GLY A 1 375 ? 18.652 -0.338 -6.480 1.00 83.00 375 GLY A CA 1
ATOM 2923 C C . GLY A 1 375 ? 17.186 -0.061 -6.814 1.00 83.00 375 GLY A C 1
ATOM 2924 O O . GLY A 1 375 ? 16.579 0.845 -6.245 1.00 83.00 375 GLY A O 1
ATOM 2925 N N . THR A 1 376 ? 16.587 -0.887 -7.674 1.00 84.38 376 THR A N 1
ATOM 2926 C CA . THR A 1 376 ? 15.169 -0.761 -8.053 1.00 84.38 376 THR A CA 1
ATOM 2927 C C . THR A 1 376 ? 14.216 -1.015 -6.882 1.00 84.38 376 THR A C 1
ATOM 2929 O O . THR A 1 376 ? 13.249 -0.274 -6.706 1.00 84.38 376 THR A O 1
ATOM 2932 N N . LEU A 1 377 ? 14.525 -1.995 -6.023 1.00 83.62 377 LEU A N 1
ATOM 2933 C CA . LEU A 1 377 ? 13.798 -2.234 -4.775 1.00 83.62 377 LEU A CA 1
ATOM 2934 C C . LEU A 1 377 ? 13.921 -1.037 -3.827 1.00 83.62 377 LEU A C 1
ATOM 2936 O O . LEU A 1 377 ? 12.924 -0.614 -3.245 1.00 83.62 377 LEU A O 1
ATOM 2940 N N . GLY A 1 378 ? 15.114 -0.444 -3.726 1.00 84.94 378 GLY A N 1
ATOM 2941 C CA . GLY A 1 378 ? 15.359 0.779 -2.965 1.00 84.94 378 GLY A CA 1
ATOM 2942 C C . GLY A 1 378 ? 14.477 1.944 -3.416 1.00 84.94 378 GLY A C 1
ATOM 2943 O O . GLY A 1 378 ? 13.926 2.646 -2.571 1.00 84.94 378 GLY A O 1
ATOM 2944 N N . VAL A 1 379 ? 14.250 2.103 -4.726 1.00 85.94 379 VAL A N 1
ATOM 2945 C CA . VAL A 1 379 ? 13.300 3.097 -5.259 1.00 85.94 379 VAL A CA 1
ATOM 2946 C C . VAL A 1 379 ? 11.860 2.771 -4.863 1.00 85.94 379 VAL A C 1
ATOM 2948 O O . VAL A 1 379 ? 11.147 3.648 -4.373 1.00 85.94 379 VAL A O 1
ATOM 2951 N N . GLY A 1 380 ? 11.414 1.522 -5.020 1.00 83.06 380 GLY A N 1
ATOM 2952 C CA . GLY A 1 380 ? 10.045 1.120 -4.659 1.00 83.06 380 GLY A CA 1
ATOM 2953 C C . GLY A 1 380 ? 9.734 1.301 -3.165 1.00 83.06 380 GLY A C 1
ATOM 2954 O O . GLY A 1 380 ? 8.671 1.806 -2.788 1.00 83.06 380 GLY A O 1
ATOM 2955 N N . ILE A 1 381 ? 10.697 0.957 -2.309 1.00 83.62 381 ILE A N 1
ATOM 2956 C CA . ILE A 1 381 ? 10.616 1.144 -0.857 1.00 83.62 381 ILE A CA 1
ATOM 2957 C C . ILE A 1 381 ? 10.701 2.637 -0.508 1.00 83.62 381 ILE A C 1
ATOM 2959 O O . ILE A 1 381 ? 9.848 3.156 0.212 1.00 83.62 381 ILE A O 1
ATOM 2963 N N . GLY A 1 382 ? 11.682 3.353 -1.062 1.00 82.94 382 GLY A N 1
ATOM 2964 C CA . GLY A 1 382 ? 11.906 4.781 -0.829 1.00 82.94 382 GLY A CA 1
ATOM 2965 C C . GLY A 1 382 ? 10.692 5.636 -1.188 1.00 82.94 382 GLY A C 1
ATOM 2966 O O . GLY A 1 382 ? 10.245 6.463 -0.393 1.00 82.94 382 GLY A O 1
ATOM 2967 N N . THR A 1 383 ? 10.090 5.372 -2.348 1.00 84.38 383 THR A N 1
ATOM 2968 C CA . THR A 1 383 ? 8.913 6.109 -2.834 1.00 84.38 383 THR A CA 1
ATOM 2969 C C . THR A 1 383 ? 7.632 5.831 -2.037 1.00 84.38 383 THR A C 1
ATOM 2971 O O . THR A 1 383 ? 6.637 6.551 -2.162 1.00 84.38 383 THR A O 1
ATOM 2974 N N . SER A 1 384 ? 7.646 4.815 -1.171 1.00 80.38 384 SER A N 1
ATOM 2975 C CA . SER A 1 384 ? 6.556 4.515 -0.242 1.00 80.38 384 SER A CA 1
ATOM 2976 C C . SER A 1 384 ? 6.603 5.335 1.052 1.00 80.38 384 SER A C 1
ATOM 2978 O O . SER A 1 384 ? 5.598 5.389 1.762 1.00 80.38 384 SER A O 1
ATOM 2980 N N . PHE A 1 385 ? 7.707 6.034 1.329 1.00 78.56 385 PHE A N 1
ATOM 2981 C CA . PHE A 1 385 ? 7.892 6.886 2.510 1.00 78.56 385 PHE A CA 1
ATOM 2982 C C . PHE A 1 385 ? 7.458 8.354 2.280 1.00 78.56 385 PHE A C 1
ATOM 2984 O O . PHE A 1 385 ? 8.161 9.303 2.633 1.00 78.56 385 PHE A O 1
ATOM 2991 N N . GLY A 1 386 ? 6.278 8.552 1.683 1.00 74.94 386 GLY A N 1
ATOM 2992 C CA . GLY A 1 386 ? 5.661 9.870 1.464 1.00 74.94 386 GLY A CA 1
ATOM 2993 C C . GLY A 1 386 ? 4.811 10.304 2.656 1.00 74.94 386 GLY A C 1
ATOM 2994 O O . GLY A 1 386 ? 3.611 10.023 2.720 1.00 74.94 386 GLY A O 1
ATOM 2995 N N . PHE A 1 387 ? 5.441 10.941 3.636 1.00 71.00 387 PHE A N 1
ATOM 2996 C CA . PHE A 1 387 ? 4.874 11.109 4.970 1.00 71.00 387 PHE A CA 1
ATOM 2997 C C . PHE A 1 387 ? 4.557 12.547 5.367 1.00 71.00 387 PHE A C 1
ATOM 2999 O O . PHE A 1 387 ? 3.624 12.780 6.137 1.00 71.00 387 PHE A O 1
ATOM 3006 N N . VAL A 1 388 ? 5.324 13.496 4.842 1.00 73.12 388 VAL A N 1
ATOM 3007 C CA . VAL A 1 388 ? 5.348 14.877 5.323 1.00 73.12 388 VAL A CA 1
ATOM 3008 C C . VAL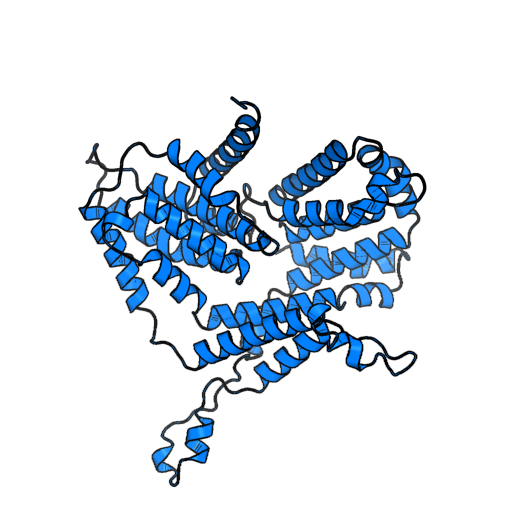 A 1 388 ? 4.259 15.718 4.660 1.00 73.12 388 VAL A C 1
ATOM 3010 O O . VAL A 1 388 ? 3.503 16.408 5.341 1.00 73.12 388 VAL A O 1
ATOM 3013 N N . SER A 1 389 ? 4.155 15.631 3.336 1.00 78.88 389 SER A N 1
ATOM 3014 C CA . SER A 1 389 ? 3.264 16.473 2.538 1.00 78.88 389 SER A CA 1
ATOM 3015 C C . SER A 1 389 ? 1.917 15.778 2.285 1.00 78.88 389 SER A C 1
ATOM 3017 O O . SER A 1 389 ? 1.896 14.677 1.724 1.00 78.88 389 SER A O 1
ATOM 3019 N N . PRO A 1 390 ? 0.771 16.385 2.655 1.00 79.50 390 PRO A N 1
ATOM 3020 C CA . PRO A 1 390 ? -0.545 15.768 2.498 1.00 79.50 390 PRO A CA 1
ATOM 3021 C C . PRO A 1 390 ? -1.083 15.915 1.067 1.00 79.50 390 PRO A C 1
ATOM 3023 O O . PRO A 1 390 ? -2.011 16.681 0.807 1.00 79.50 390 PRO A O 1
ATOM 3026 N N . PHE A 1 391 ? -0.528 15.154 0.124 1.00 78.06 391 PHE A N 1
ATOM 3027 C CA . PHE A 1 391 ? -1.056 15.084 -1.243 1.00 78.06 391 PHE A CA 1
ATOM 3028 C C . PHE A 1 391 ? -2.287 14.190 -1.329 1.00 78.06 391 PHE A C 1
ATOM 3030 O O . PHE A 1 391 ? -2.362 13.162 -0.659 1.00 78.06 391 PHE A O 1
ATOM 3037 N N . TYR A 1 392 ? -3.230 14.532 -2.204 1.00 69.06 392 TYR A N 1
ATOM 3038 C CA . TYR A 1 392 ? -4.418 13.713 -2.445 1.00 69.06 392 TYR A CA 1
ATOM 3039 C C . TYR A 1 392 ? -4.037 12.240 -2.710 1.00 69.06 392 TYR A C 1
ATOM 3041 O O . TYR A 1 392 ? -3.056 11.972 -3.404 1.00 69.06 392 TYR A O 1
ATOM 3049 N N . PHE A 1 393 ? -4.788 11.301 -2.120 1.00 69.19 393 PHE A N 1
ATOM 3050 C CA . PHE A 1 393 ? -4.498 9.855 -2.125 1.00 69.19 393 PHE A CA 1
ATOM 3051 C C . PHE A 1 393 ? -3.178 9.428 -1.458 1.00 69.19 393 PHE A C 1
ATOM 3053 O O . PHE A 1 393 ? -2.575 8.421 -1.829 1.00 69.19 393 PHE A O 1
ATOM 3060 N N . THR A 1 394 ? -2.733 10.153 -0.435 1.00 75.94 394 THR A N 1
ATOM 3061 C CA . THR A 1 394 ? -1.677 9.687 0.478 1.00 75.94 394 THR A CA 1
ATOM 3062 C C . THR A 1 394 ? -2.254 9.424 1.869 1.00 75.94 394 THR A C 1
ATOM 3064 O O . THR A 1 394 ? -3.242 10.057 2.253 1.00 75.94 394 THR A O 1
ATOM 3067 N N . PRO A 1 395 ? -1.652 8.532 2.678 1.00 76.38 395 PRO A N 1
ATOM 3068 C CA . PRO A 1 395 ? -2.039 8.408 4.082 1.00 76.38 395 PRO A CA 1
ATOM 3069 C C . PRO A 1 395 ? -1.924 9.749 4.836 1.00 76.38 395 PRO A C 1
ATOM 3071 O O . PRO A 1 395 ? -2.769 10.050 5.678 1.00 76.38 395 PRO A O 1
ATOM 3074 N N . ALA A 1 396 ? -0.944 10.587 4.459 1.00 83.06 396 ALA A N 1
ATOM 3075 C CA . ALA A 1 396 ? -0.738 11.941 4.982 1.00 83.06 396 ALA A CA 1
ATOM 3076 C C . ALA A 1 396 ? -1.965 12.833 4.784 1.00 83.06 396 ALA A C 1
ATOM 3078 O O . ALA A 1 396 ? -2.355 13.575 5.685 1.00 83.06 396 ALA A O 1
ATOM 3079 N N . TYR A 1 397 ? -2.618 12.726 3.627 1.00 86.25 397 TYR A N 1
ATOM 3080 C CA . TYR A 1 397 ? -3.831 13.477 3.334 1.00 86.25 397 TYR A CA 1
ATOM 3081 C C . TYR A 1 397 ? -4.990 13.110 4.256 1.00 86.25 397 TYR A C 1
ATOM 3083 O O . TYR A 1 397 ? -5.629 14.016 4.790 1.00 86.25 397 TYR A O 1
ATOM 3091 N N . PHE A 1 398 ? -5.229 11.817 4.499 1.00 85.00 398 PHE A N 1
ATOM 3092 C CA . PHE A 1 398 ? -6.271 11.374 5.435 1.00 85.00 398 PHE A CA 1
ATOM 3093 C C . PHE A 1 398 ? -5.949 11.782 6.875 1.00 85.00 398 PHE A C 1
ATOM 3095 O O . PHE A 1 398 ? -6.839 12.217 7.605 1.00 85.00 398 PHE A O 1
ATOM 3102 N N . CYS A 1 399 ? -4.678 11.700 7.274 1.00 85.50 399 CYS A N 1
ATOM 3103 C CA . CYS A 1 399 ? -4.221 12.153 8.585 1.00 85.50 399 CYS A CA 1
ATOM 3104 C C . CYS A 1 399 ? -4.506 13.656 8.782 1.00 85.50 399 CYS A C 1
ATOM 3106 O O . CYS A 1 399 ? -5.108 14.054 9.778 1.00 85.50 399 CYS A O 1
ATOM 3108 N N . HIS A 1 400 ? -4.172 14.488 7.794 1.00 87.81 400 HIS A N 1
ATOM 3109 C CA . HIS A 1 400 ? -4.400 15.930 7.864 1.00 87.81 400 HIS A CA 1
ATOM 3110 C C . HIS A 1 400 ? -5.891 16.309 7.789 1.00 87.81 400 HIS A C 1
ATOM 3112 O O . HIS A 1 400 ? -6.390 17.015 8.663 1.00 87.81 400 HIS A O 1
ATOM 3118 N N . HIS A 1 401 ? -6.618 15.818 6.779 1.00 87.38 401 HIS A N 1
ATOM 3119 C CA . HIS A 1 401 ? -7.988 16.260 6.489 1.00 87.38 401 HIS A CA 1
ATOM 3120 C C . HIS A 1 401 ? -9.035 15.558 7.355 1.00 87.38 401 HIS A C 1
ATOM 3122 O O . HIS A 1 401 ? -9.892 16.212 7.944 1.00 87.38 401 HIS A O 1
ATOM 3128 N N . THR A 1 402 ? -8.975 14.227 7.458 1.00 86.81 402 THR A N 1
ATOM 3129 C CA . THR A 1 402 ? -9.926 13.455 8.273 1.00 86.81 402 THR A CA 1
ATOM 3130 C C . THR A 1 402 ? -9.510 13.474 9.739 1.00 86.81 402 THR A C 1
ATOM 3132 O O . THR A 1 402 ? -10.345 13.702 10.606 1.00 86.81 402 THR A O 1
ATOM 3135 N N . GLY A 1 403 ? -8.217 13.289 10.013 1.00 82.50 403 GLY A N 1
ATOM 3136 C CA . GLY A 1 403 ? -7.658 13.257 11.364 1.00 82.50 403 GLY A CA 1
ATOM 3137 C C . GLY A 1 403 ? -7.472 14.616 12.041 1.00 82.50 403 GLY A C 1
ATOM 3138 O O . GLY A 1 403 ? -7.190 14.660 13.241 1.00 82.50 403 GLY A O 1
ATOM 3139 N N . LYS A 1 404 ? -7.628 15.718 11.292 1.00 87.81 404 LYS A N 1
ATOM 3140 C CA . LYS A 1 404 ? -7.426 17.107 11.746 1.00 87.81 404 LYS A CA 1
ATOM 3141 C C . LYS A 1 404 ? -6.038 17.353 12.355 1.00 87.81 404 LYS A C 1
ATOM 3143 O O . LYS A 1 404 ? -5.891 18.180 13.255 1.00 87.81 404 LYS A O 1
ATOM 3148 N N . VAL A 1 405 ? -5.014 16.630 11.893 1.00 84.94 405 VAL A N 1
ATOM 3149 C CA . VAL A 1 405 ? -3.641 16.770 12.400 1.00 84.94 405 VAL A CA 1
ATOM 3150 C C . VAL A 1 405 ? -2.955 17.989 11.765 1.00 84.94 405 VAL A C 1
ATOM 3152 O O . VAL A 1 405 ? -2.852 18.043 10.542 1.00 84.94 405 VAL A O 1
ATOM 3155 N N . PRO A 1 406 ? -2.419 18.952 12.538 1.00 87.06 406 PRO A N 1
ATOM 3156 C CA . PRO A 1 406 ? -1.693 20.092 11.977 1.00 87.06 406 PRO A CA 1
ATOM 3157 C C . PRO A 1 406 ? -0.402 19.686 11.249 1.00 87.06 406 PRO A C 1
ATOM 3159 O O . PRO A 1 406 ? 0.371 18.872 11.759 1.00 87.06 406 PRO A O 1
ATOM 3162 N N . LEU A 1 407 ? -0.102 20.347 10.124 1.00 85.44 407 LEU A N 1
ATOM 3163 C CA . LEU A 1 407 ? 1.111 20.121 9.317 1.00 85.44 407 LEU A CA 1
ATOM 3164 C C . LEU A 1 407 ? 2.404 20.177 10.141 1.00 85.44 407 LEU A C 1
ATOM 3166 O O . LEU A 1 407 ? 3.237 19.281 10.049 1.00 85.44 407 LEU A O 1
ATOM 3170 N N . LYS A 1 408 ? 2.549 21.190 11.009 1.00 83.62 408 LYS A N 1
ATOM 3171 C CA . LYS A 1 408 ? 3.730 21.342 11.879 1.00 83.62 408 LYS A CA 1
ATOM 3172 C C . LYS A 1 408 ? 3.960 20.106 12.757 1.00 83.62 408 LYS A C 1
ATOM 3174 O O . LYS A 1 408 ? 5.094 19.676 12.930 1.00 83.62 408 LYS A O 1
ATOM 3179 N N . LYS A 1 409 ? 2.884 19.507 13.285 1.00 80.00 409 LYS A N 1
ATOM 3180 C CA . LYS A 1 409 ? 2.976 18.292 14.108 1.00 80.00 409 LYS A CA 1
ATOM 3181 C C . LYS A 1 409 ? 3.315 17.060 13.272 1.00 80.00 409 LYS A C 1
ATOM 3183 O O . LYS A 1 409 ? 4.079 16.227 13.750 1.00 80.00 409 LYS A O 1
ATOM 3188 N N . MET A 1 410 ? 2.810 16.962 12.041 1.00 79.00 410 MET A N 1
ATOM 3189 C CA . MET A 1 410 ? 3.210 15.902 11.110 1.00 79.00 410 MET A CA 1
ATOM 3190 C C . MET A 1 410 ? 4.718 15.979 10.837 1.00 79.00 410 MET A C 1
ATOM 3192 O O . MET A 1 410 ? 5.440 15.048 11.184 1.00 79.00 410 MET A O 1
ATOM 3196 N N . VAL A 1 411 ? 5.215 17.122 10.345 1.00 80.25 411 VAL A N 1
ATOM 3197 C CA . VAL A 1 411 ? 6.643 17.351 10.036 1.00 80.25 411 VAL A CA 1
ATOM 3198 C C . VAL A 1 411 ? 7.537 17.042 11.241 1.00 80.25 411 VAL A C 1
ATOM 3200 O O . VAL A 1 411 ? 8.476 16.257 11.119 1.00 80.25 411 VAL A O 1
ATOM 3203 N N . ASN A 1 412 ? 7.220 17.600 12.415 1.00 73.81 412 ASN A N 1
ATOM 3204 C CA . ASN A 1 412 ? 8.017 17.396 13.627 1.00 73.81 412 ASN A CA 1
ATOM 3205 C C . ASN A 1 412 ? 8.052 15.931 14.057 1.00 73.81 412 ASN A C 1
ATOM 3207 O O . ASN A 1 412 ? 9.095 15.442 14.487 1.00 73.81 412 ASN A O 1
ATOM 3211 N N . THR A 1 413 ? 6.929 15.218 13.928 1.00 69.50 413 THR A N 1
ATOM 3212 C CA . THR A 1 413 ? 6.888 13.788 14.238 1.00 69.50 413 THR A CA 1
ATOM 3213 C C . THR A 1 413 ? 7.879 13.054 13.346 1.00 69.50 413 THR A C 1
ATOM 3215 O O . THR A 1 413 ? 8.752 12.374 13.873 1.00 69.50 413 THR A O 1
ATOM 3218 N N . TYR A 1 414 ? 7.830 13.259 12.027 1.00 69.44 414 TYR A N 1
ATOM 3219 C CA . TYR A 1 414 ? 8.720 12.588 11.071 1.00 69.44 414 TYR A CA 1
ATOM 3220 C C . TYR A 1 414 ? 10.193 12.953 11.230 1.00 69.44 414 TYR A C 1
ATOM 3222 O O . TYR A 1 414 ? 11.048 12.066 11.153 1.00 69.44 414 TYR A O 1
ATOM 3230 N N . TYR A 1 415 ? 10.493 14.224 11.498 1.00 67.69 415 TYR A N 1
ATOM 3231 C CA . TYR A 1 415 ? 11.849 14.652 11.825 1.00 67.69 415 TYR A CA 1
ATOM 3232 C C . TYR A 1 415 ? 12.369 13.901 13.053 1.00 67.69 415 TYR A C 1
ATOM 3234 O O . TYR A 1 415 ? 13.452 13.327 13.004 1.00 67.69 415 TYR A O 1
ATOM 3242 N N . ASN A 1 416 ? 11.557 13.790 14.108 1.00 64.56 416 ASN A N 1
ATOM 3243 C CA . ASN A 1 416 ? 11.924 13.054 15.314 1.00 64.56 416 ASN A CA 1
ATOM 3244 C C . ASN A 1 416 ? 12.089 11.547 15.060 1.00 64.56 416 ASN A C 1
ATOM 3246 O O . ASN A 1 416 ? 13.029 10.958 15.587 1.00 64.56 416 ASN A O 1
ATOM 3250 N N . ILE A 1 417 ? 11.243 10.913 14.233 1.00 61.72 417 ILE A N 1
ATOM 3251 C CA . ILE A 1 417 ? 11.427 9.500 13.835 1.00 61.72 417 ILE A CA 1
ATOM 3252 C C . ILE A 1 417 ? 12.783 9.319 13.147 1.00 61.72 417 ILE A C 1
ATOM 3254 O O . ILE A 1 417 ? 13.555 8.434 13.513 1.00 61.72 417 ILE A O 1
ATOM 3258 N N . THR A 1 418 ? 13.075 10.175 12.167 1.00 58.84 418 THR A N 1
ATOM 3259 C CA . THR A 1 418 ? 14.301 10.109 11.359 1.00 58.84 418 THR A CA 1
ATOM 3260 C C . THR A 1 418 ? 15.535 10.378 12.215 1.00 58.84 418 THR A C 1
ATOM 3262 O O . THR A 1 418 ? 16.507 9.629 12.150 1.00 58.84 418 THR A O 1
ATOM 3265 N N . TYR A 1 419 ? 15.470 11.390 13.081 1.00 54.44 419 TYR A N 1
ATOM 3266 C CA . TYR A 1 419 ? 16.524 11.738 14.027 1.00 54.44 419 TYR A CA 1
ATOM 3267 C C . TYR A 1 419 ? 16.804 10.592 15.007 1.00 54.44 419 TYR A C 1
ATOM 3269 O O . TYR A 1 419 ? 17.954 10.204 15.183 1.00 54.44 419 TYR A O 1
ATOM 3277 N N . ILE A 1 420 ? 15.769 9.981 15.595 1.00 52.78 420 ILE A N 1
ATOM 3278 C CA . ILE A 1 420 ? 15.926 8.851 16.525 1.00 52.78 420 ILE A CA 1
ATOM 3279 C C . ILE A 1 420 ? 16.523 7.624 15.821 1.00 52.78 420 ILE A C 1
ATOM 3281 O O . ILE A 1 420 ? 17.387 6.963 16.400 1.00 52.78 420 ILE A O 1
ATOM 3285 N N . LEU A 1 421 ? 16.095 7.319 14.590 1.00 49.56 421 LEU A N 1
ATOM 3286 C CA . LEU A 1 421 ? 16.656 6.219 13.794 1.00 49.56 421 LEU A CA 1
ATOM 3287 C C . LEU A 1 421 ? 18.127 6.467 13.430 1.00 49.56 421 LEU A C 1
ATOM 3289 O O . LEU A 1 421 ? 18.931 5.541 13.502 1.00 49.56 421 LEU A O 1
ATOM 3293 N N . ALA A 1 422 ? 18.490 7.709 13.103 1.00 46.12 422 ALA A N 1
ATOM 3294 C CA . ALA A 1 422 ? 19.867 8.088 12.796 1.00 46.12 422 ALA A CA 1
ATOM 3295 C C . ALA A 1 422 ? 20.779 8.054 14.037 1.00 46.12 422 ALA A C 1
ATOM 3297 O O . ALA A 1 422 ? 21.929 7.629 13.948 1.00 46.12 422 ALA A O 1
ATOM 3298 N N . HIS A 1 423 ? 20.272 8.452 15.210 1.00 46.91 423 HIS A N 1
ATOM 3299 C CA . HIS A 1 423 ? 21.091 8.587 16.418 1.00 46.91 423 HIS A CA 1
ATOM 3300 C C . HIS A 1 423 ? 21.196 7.313 17.272 1.00 46.91 423 HIS A C 1
ATOM 3302 O O . HIS A 1 423 ? 22.133 7.194 18.066 1.00 46.91 423 HIS A O 1
ATOM 3308 N N . LYS A 1 424 ? 20.269 6.349 17.139 1.00 48.00 424 LYS A N 1
ATOM 3309 C CA . LYS A 1 424 ? 20.301 5.106 17.937 1.00 48.00 424 LYS A CA 1
ATOM 3310 C C . LYS A 1 424 ? 21.291 4.045 17.446 1.00 48.00 424 LYS A C 1
ATOM 3312 O O . LYS A 1 424 ? 21.607 3.157 18.229 1.00 48.00 424 LYS A O 1
ATOM 3317 N N . ASN A 1 425 ? 21.842 4.163 16.236 1.00 40.22 425 ASN A N 1
ATOM 3318 C CA . ASN A 1 425 ? 22.809 3.194 15.693 1.00 40.22 425 ASN A CA 1
ATOM 3319 C C . ASN A 1 425 ? 24.295 3.521 15.960 1.00 40.22 425 ASN A C 1
ATOM 3321 O O . ASN A 1 425 ? 25.161 2.888 15.372 1.00 40.22 425 ASN A O 1
ATOM 3325 N N . PHE A 1 426 ? 24.616 4.445 16.877 1.00 36.06 426 PHE A N 1
ATOM 3326 C CA . PHE A 1 426 ? 26.014 4.770 17.236 1.00 36.06 426 PHE A CA 1
ATOM 3327 C C . PHE A 1 426 ? 26.339 4.695 18.736 1.00 36.06 426 PHE A C 1
ATOM 3329 O O . PHE A 1 426 ? 27.359 5.209 19.187 1.00 36.06 426 PHE A O 1
ATOM 3336 N N . LYS A 1 427 ? 25.501 4.026 19.532 1.00 32.16 427 LYS A N 1
ATOM 3337 C CA . LYS A 1 427 ? 25.869 3.623 20.899 1.00 32.16 427 LYS A CA 1
ATOM 3338 C C . LYS A 1 427 ? 25.707 2.116 21.053 1.00 32.16 427 LYS A C 1
ATOM 3340 O O . LYS A 1 427 ? 24.825 1.648 21.765 1.00 32.16 427 LYS A O 1
ATOM 3345 N N . THR A 1 428 ? 26.568 1.370 20.366 1.00 29.69 428 THR A N 1
ATOM 3346 C CA . THR A 1 428 ? 27.007 0.057 20.845 1.00 29.69 428 THR A CA 1
ATOM 3347 C C . THR A 1 428 ? 27.673 0.279 22.202 1.00 29.69 428 THR A C 1
ATOM 3349 O O . THR A 1 428 ? 28.722 0.920 22.279 1.00 29.69 428 THR A O 1
ATOM 3352 N N . LYS A 1 429 ? 27.001 -0.152 23.268 1.00 30.69 429 LYS A N 1
ATOM 3353 C CA . LYS A 1 429 ? 27.658 -0.512 24.523 1.00 30.69 429 LYS A CA 1
ATOM 3354 C C . LYS A 1 429 ? 27.906 -2.005 24.497 1.00 30.69 429 LYS A C 1
ATOM 3356 O O . LYS A 1 429 ? 26.997 -2.706 23.994 1.00 30.69 429 LYS A O 1
#

Sequence (429 aa):
MAAPAAGFIPLFMLPMFGVLDTVKVAGSYFNDSICLFVVAGMLQMLLNSSGFDRRIILWLLCSGDNCQFAGKRLIFKACTAAFFLSMFSNRLITSSTIIQFLTPALTNLQSLTSKNRKEEPNYDEMRFIILNAVQTSASIGSITIIHAALTPIAMRAIWSSVIGKAMSANSMTEMRNFLVKQQNALPPRSCFEMETVFFYLFFLVVCLFRWSEWLNIGWATYNSDMPGAPKIKDATVACLFLVALSILPRSHNILKYINAQKKSDLGNVKPESAILWWKFVDKNTYYGYIILLGGGVALNTAIKTTDLTKAVTSDYGTFITNKSWNTSIFIVCLISVLLANIMTGIAACCTFLPFVLNMAGEGVSEVWKKRLYLGTLGVGIGTSFGFVSPFYFTPAYFCHHTGKVPLKKMVNTYYNITYILAHKNFKTK

Organism: NCBI:txid278856

pLDDT: mean 77.68, std 11.87, range [29.69, 92.75]

InterPro domains:
  IPR004680 Citrate transporter-like domain [PF03600] (4-362)